Protein AF-0000000077935567 (afdb_homodimer)

Foldseek 3Di:
DEEEEEALLDLVLLVLLLVFRYAEYEEEALAALQFFQAFSLLGDHDDPVSLQVSQVSCVVSNHFYEYEAAALDSPPCVVPPVSVVRVVVVVVSCVVRGQAYAYADLVVLLVCCVVPVRGAYEDHLSVAAQAQVSLVVVVVSNHQEYEHNLLCLLVLVRLLNNVVRHAYEYEAFELAFNVQPCVNVSSNVNRLNRHPPRDWFFNDRCSLLQVLLVCQQPVLSSLVGRHHFLQRVVSSVVSPHDYYYQDDNSHDSVQSSLLSVRNSVSHDFWFSNSNHPDCSAVPNCVVCVQQVHDNSSPQSVQKGFGPVQADSPLSVVSVVDPPVPDDCVVVCSSVVRCVRGIDTDDDRDPDRDGRPCVSNVCSTDVVPRPD/DEEEEEALLDLVLLVLLLVFRYAEYEEEALAALQFFQAFSLLGDHDDPVSLQVSQVSCVVSNHFYEYEAAALDSPPCVVPPVSVVRVVVVVVSCVVRGQAYAYADLVVLLVCCVVPVRGAYEDHLSVAAQAQVSLVVVVVSNHQEYEHNLLCLLVLVRLLNNVVRHAYEYEAFELAFNVQPCVNVSSNVNRLNRHPPRDWFFNDRCSLLQVLLVCQQPVLSSLVGRHHFLQRVVSSVVSPHDYYYQDDNSHDSVQSSLLSVRNSVSHDFWFSNSNHPDCSAVPNCVVCVQQVHDNSSNQSVQKGFGPVQADSPLSVVSVVDPPVPDDCVVVCSSVVRCVRGIDTDDDRDPDRDGRPCVSNVCSTDVVPRPD

pLDDT: mean 96.5, std 6.22, range [36.78, 98.94]

Secondary structure (DSSP, 8-state):
-EEEEE--S-HHHHHHHTTS-EEEEEE--SSBSS--SS-GGGS----HHHHHHHHHHHHHTT-EEEEEE--S--TTGGG-HHHHHHHHHHHHHHHTT-SEEEE--HHHHHHHHHH-TTSEEEEPGGG---SHHHHHHHHHTT-SEEE--GGGTT-HHHHHHHHTTSEEEEE-SB-PPTT-TTHHHHHHHHHHHTBTT----B-S-HHHHHHHHHHHH-TTHHHHS----GGGHHHHHTTT--EEEE--TTS-HHHHHHHHHHHHHT---SBGGGSSB-HHHHTHHHHHHHHT--GGGGGGGGEEEBGGGS-TTTTHHHHH--GGGS-HHHH-HHHHHHHHHEEESSPPP-S-----GGGGGGGBSGGGG--/-EEEEE--S-HHHHHHHTTS-EEEEEE--SSBSS--SS-GGGS----HHHHHHHHHHHHHTT-EEEEEE--S--TTGGG-HHHHHHHHHHHHHHHTT-SEEEE--HHHHHHHHHH-TTSEEEEPGGG---SHHHHHHHHHTT-SEEE--GGGTT-HHHHHHHHTTSEEEEE-SB-PPTT-TTHHHHHHHHHHHTBTT----B-S-HHHHHHHHHHHH-TTHHHHS----GGGHHHHHTTT--EEEE--TTS-HHHHHHHHHHHHHT---SBGGGSSB-HHHHTHHHHHHHHT--GGGGGGGGEEEBGGGS-TTTTHHHHH--GGGS-HHHH-HHHHHHHHHEEESSPPP-S-----GGGGGGGBSGGGG--

Nearest PDB structures (foldseek):
  5d88-assembly1_A-2  TM=7.674E-01  e=9.635E-11  Methanopyrus kandleri
  5vvo-assembly1_A  TM=4.091E-01  e=1.021E-03  Homo sapiens
  5uho-assembly1_A  TM=4.014E-01  e=1.210E-03  Homo sapiens
  5tke-assembly1_B  TM=3.628E-01  e=6.861E-04  Homo sapiens
  5m7t-assembly1_A  TM=3.800E-01  e=3.558E-03  Homo sapiens

Sequence (742 aa):
MRLVVGTNFEDSLIENIGKFPVKYLFGSETKTVTGHGRASFVLPNVDRERLKVHASIAHEKGIRFLYTMNTATLGGEEYSGKFMSKVMKEVDSLSEIVDGFIVALPILISYIRREFPDKEISVSSYSRVYNVREAEEYYMMGVDTVIAHEDVNRNFRTLKEMRKFIDVEVITNNSCLWGCPYRRTHDVISSITSREDQDRKVWFEYPILMCATDVRNDLNNLIRMRWIRPEDLHFYEEIGIDRFKIAGRNKSTEWITRAVKAYSERKYEGNLLDIVSYPQGRAVPKVMRKVGGPSYYDVLEKVKVDNSEFPERWLNFFKYNECESKRCEDCKYCDIIAERVLKVEGDKPKDKVKAPLELIPRFENEENTSNMRLVVGTNFEDSLIENIGKFPVKYLFGSETKTVTGHGRASFVLPNVDRERLKVHASIAHEKGIRFLYTMNTATLGGEEYSGKFMSKVMKEVDSLSEIVDGFIVALPILISYIRREFPDKEISVSSYSRVYNVREAEEYYMMGVDTVIAHEDVNRNFRTLKEMRKFIDVEVITNNSCLWGCPYRRTHDVISSITSREDQDRKVWFEYPILMCATDVRNDLNNLIRMRWIRPEDLHFYEEIGIDRFKIAGRNKSTEWITRAVKAYSERKYEGNLLDIVSYPQGRAVPKVMRKVGGPSYYDVLEKVKVDNSEFPERWLNFFKYNECESKRCEDCKYCDIIAERVLKVEGDKPKDKVKAPLELIPRFENEENTSN

Solvent-accessible surface area (backbone atoms only — not comparable to full-atom values): 38567 Å² total; per-residue (Å²): 114,35,31,33,35,40,42,56,79,51,69,66,40,54,68,68,42,61,85,47,61,49,45,29,35,31,42,62,54,28,55,32,87,60,12,14,72,50,39,29,84,60,38,59,91,36,49,70,66,56,48,47,54,50,39,51,55,33,45,74,72,68,21,42,34,32,37,46,50,24,16,62,50,65,87,65,42,72,39,35,61,69,52,47,52,51,50,51,52,50,50,56,62,44,57,76,60,40,57,25,36,28,31,26,42,58,72,57,45,49,49,46,44,71,76,40,71,86,48,44,33,29,37,24,47,72,51,48,38,72,33,24,41,30,48,49,50,43,44,76,60,64,42,54,28,40,28,39,16,50,78,38,65,56,38,50,64,34,52,35,51,38,42,75,80,39,48,48,32,42,57,27,27,52,66,54,57,60,45,50,79,45,51,69,58,39,39,41,48,18,6,50,54,5,20,60,85,50,79,75,55,59,78,54,69,60,47,51,51,49,52,27,36,53,34,60,52,38,62,44,42,70,56,53,19,38,47,52,57,36,71,51,50,60,69,41,42,74,49,72,38,44,36,42,28,41,74,44,40,64,42,52,59,68,50,51,46,51,34,52,49,22,50,72,68,38,43,65,86,48,50,48,61,74,56,29,53,49,54,45,33,70,43,43,35,57,51,21,62,63,56,71,48,70,69,82,44,47,57,44,60,36,53,40,33,40,46,74,59,53,62,91,65,60,70,55,58,34,73,78,40,67,64,53,51,36,51,63,88,74,67,40,60,46,51,58,52,28,70,66,23,52,43,60,70,72,81,75,76,88,63,77,76,74,63,69,68,86,53,40,36,48,32,32,46,70,85,60,32,80,116,115,34,32,34,35,38,41,57,81,51,67,67,41,53,66,68,42,61,85,47,62,50,43,29,36,31,42,60,54,28,55,32,86,60,12,14,71,51,41,28,82,59,39,60,91,38,50,69,67,56,48,46,52,48,39,50,57,34,45,75,73,65,20,42,33,32,36,46,50,24,16,61,51,67,86,65,43,72,39,34,60,68,53,47,50,53,48,51,51,48,48,55,62,43,58,77,62,38,57,26,35,26,30,26,43,59,72,57,46,49,50,45,43,71,77,39,71,85,48,45,32,28,37,25,45,72,52,48,39,71,32,24,42,29,47,48,50,44,46,74,60,63,43,55,29,40,28,40,17,51,78,38,65,56,38,50,64,34,50,36,51,39,42,74,82,40,49,47,31,41,56,26,25,52,64,52,56,61,46,51,79,45,50,67,56,39,38,40,48,16,6,51,53,4,19,60,85,51,81,74,54,58,77,54,70,61,47,52,51,49,51,28,37,53,34,62,52,37,64,46,44,70,55,54,18,38,46,54,56,37,70,51,50,60,69,42,42,74,50,72,35,44,36,43,28,40,76,44,41,64,42,52,59,67,52,50,45,51,34,53,50,23,49,71,67,37,43,64,86,49,50,47,62,73,56,28,52,48,55,45,33,69,43,42,35,58,50,22,63,63,54,73,48,70,69,81,45,48,58,44,62,37,54,40,34,40,46,75,58,54,62,92,64,60,68,56,56,34,73,77,41,67,61,54,52,36,50,62,89,74,66,40,60,46,49,57,52,27,69,64,22,52,44,62,71,71,80,76,75,87,63,76,74,76,63,69,68,86,53,39,38,46,32,32,45,69,85,61,31,79,119

Organism: NCBI:txid1294262

InterPro domains:
  IPR001539 Peptidase U32 [PTHR30217] (32-265)
  IPR060007 Peptidase family U32, N-terminal domain [PF01136] (45-170)

Radius of gyration: 25.24 Å; Cα contacts (8 Å, |Δi|>4): 1448; chains: 2; bounding box: 62×71×61 Å

Structure (mmCIF, N/CA/C/O backbone):
data_AF-0000000077935567-model_v1
#
loop_
_entity.id
_entity.type
_entity.pdbx_description
1 polymer 'Peptidase U32'
#
loop_
_atom_site.group_PDB
_atom_site.id
_atom_site.type_symbol
_atom_site.label_atom_id
_atom_site.label_alt_id
_atom_site.label_comp_id
_atom_site.label_asym_id
_atom_site.label_entity_id
_atom_site.label_seq_id
_atom_site.pdbx_PDB_ins_code
_atom_site.Cartn_x
_atom_site.Cartn_y
_atom_site.Cartn_z
_atom_site.occupancy
_atom_site.B_iso_or_equiv
_atom_site.auth_seq_id
_atom_site.auth_comp_id
_atom_site.auth_asym_id
_atom_site.auth_atom_id
_atom_site.pdbx_PDB_model_num
ATOM 1 N N . MET A 1 1 ? -7.84 -29.531 1.505 1 97.5 1 MET A N 1
ATOM 2 C CA . MET A 1 1 ? -6.98 -28.672 0.702 1 97.5 1 MET A CA 1
ATOM 3 C C . MET A 1 1 ? -7.711 -28.188 -0.552 1 97.5 1 MET A C 1
ATOM 5 O O . MET A 1 1 ? -8.336 -29 -1.25 1 97.5 1 MET A O 1
ATOM 9 N N . ARG A 1 2 ? -7.773 -27 -0.782 1 98.5 2 ARG A N 1
ATOM 10 C CA . ARG A 1 2 ? -8.25 -26.375 -2.01 1 98.5 2 ARG A CA 1
ATOM 11 C C . ARG A 1 2 ? -7.129 -25.609 -2.707 1 98.5 2 ARG A C 1
ATOM 13 O O . ARG A 1 2 ? -6.664 -24.578 -2.209 1 98.5 2 ARG A O 1
ATOM 20 N N . LEU A 1 3 ? -6.676 -26.047 -3.836 1 98.94 3 LEU A N 1
ATOM 21 C CA . LEU A 1 3 ? -5.66 -25.328 -4.609 1 98.94 3 LEU A CA 1
ATOM 22 C C . LEU A 1 3 ? -6.301 -24.375 -5.598 1 98.94 3 LEU A C 1
ATOM 24 O O . LEU A 1 3 ? -7.312 -24.703 -6.223 1 98.94 3 LEU A O 1
ATOM 28 N N . VAL A 1 4 ? -5.84 -23.188 -5.672 1 98.94 4 VAL A N 1
ATOM 29 C CA . VAL A 1 4 ? -6.176 -22.156 -6.656 1 98.94 4 VAL A CA 1
ATOM 30 C C . VAL A 1 4 ? -4.984 -21.922 -7.582 1 98.94 4 VAL A C 1
ATOM 32 O O . VAL A 1 4 ? -3.938 -21.438 -7.145 1 98.94 4 VAL A O 1
ATOM 35 N N . VAL A 1 5 ? -5.09 -22.219 -8.875 1 98.94 5 VAL A N 1
ATOM 36 C CA . VAL A 1 5 ? -3.908 -22.344 -9.727 1 98.94 5 VAL A CA 1
ATOM 37 C C . VAL A 1 5 ? -3.99 -21.344 -10.875 1 98.94 5 VAL A C 1
ATOM 39 O O . VAL A 1 5 ? -5.02 -21.234 -11.547 1 98.94 5 VAL A O 1
ATOM 42 N N . GLY A 1 6 ? -2.896 -20.578 -11.086 1 98.75 6 GLY A N 1
ATOM 43 C CA . GLY A 1 6 ? -2.822 -19.719 -12.258 1 98.75 6 GLY A CA 1
ATOM 44 C C . GLY A 1 6 ? -2.766 -20.5 -13.562 1 98.75 6 GLY A C 1
ATOM 45 O O . GLY A 1 6 ? -2.098 -21.531 -13.648 1 98.75 6 GLY A O 1
ATOM 46 N N . THR A 1 7 ? -3.436 -20 -14.602 1 98.81 7 THR A N 1
ATOM 47 C CA . THR A 1 7 ? -3.475 -20.734 -15.859 1 98.81 7 THR A CA 1
ATOM 48 C C . THR A 1 7 ? -2.727 -19.984 -16.953 1 98.81 7 THR A C 1
ATOM 50 O O . THR A 1 7 ? -2.756 -18.75 -16.984 1 98.81 7 THR A O 1
ATOM 53 N N . ASN A 1 8 ? -2.092 -20.719 -17.781 1 98.5 8 ASN A N 1
ATOM 54 C CA . ASN A 1 8 ? -1.484 -20.188 -19 1 98.5 8 ASN A CA 1
ATOM 55 C C . ASN A 1 8 ? -2.385 -20.391 -20.219 1 98.5 8 ASN A C 1
ATOM 57 O O . ASN A 1 8 ? -1.964 -20.172 -21.359 1 98.5 8 ASN A O 1
ATOM 61 N N . PHE A 1 9 ? -3.602 -21 -20.031 1 98.62 9 PHE A N 1
ATOM 62 C CA . PHE A 1 9 ? -4.676 -21.188 -21 1 98.62 9 PHE A CA 1
ATOM 63 C C . PHE A 1 9 ? -4.32 -22.281 -22 1 98.62 9 PHE A C 1
ATOM 65 O O . PHE A 1 9 ? -4.875 -22.328 -23.109 1 98.62 9 PHE A O 1
ATOM 72 N N . GLU A 1 10 ? -3.33 -23.094 -21.641 1 98.38 10 GLU A N 1
ATOM 73 C CA . GLU A 1 10 ? -3.162 -24.359 -22.344 1 98.38 10 GLU A CA 1
ATOM 74 C C . GLU A 1 10 ? -4.082 -25.438 -21.781 1 98.38 10 GLU A C 1
ATOM 76 O O . GLU A 1 10 ? -4.031 -25.734 -20.578 1 98.38 10 GLU A O 1
ATOM 81 N N . ASP A 1 11 ? -4.871 -26.031 -22.609 1 97.81 11 ASP A N 1
ATOM 82 C CA . ASP A 1 11 ? -5.875 -26.984 -22.141 1 97.81 11 ASP A CA 1
ATOM 83 C C . ASP A 1 11 ? -5.215 -28.219 -21.531 1 97.81 11 ASP A C 1
ATOM 85 O O . ASP A 1 11 ? -5.781 -28.859 -20.641 1 97.81 11 ASP A O 1
ATOM 89 N N . SER A 1 12 ? -4.008 -28.516 -22.016 1 98.19 12 SER A N 1
ATOM 90 C CA . SER A 1 12 ? -3.262 -29.641 -21.453 1 98.19 12 SER A CA 1
ATOM 91 C C . SER A 1 12 ? -2.988 -29.438 -19.969 1 98.19 12 SER A C 1
ATOM 93 O O . SER A 1 12 ? -2.838 -30.391 -19.219 1 98.19 12 SER A O 1
ATOM 95 N N . LEU A 1 13 ? -2.939 -28.172 -19.547 1 98.75 13 LEU A N 1
ATOM 96 C CA . LEU A 1 13 ? -2.773 -27.891 -18.125 1 98.75 13 LEU A CA 1
ATOM 97 C C . LEU A 1 13 ? -3.926 -28.484 -17.312 1 98.75 13 LEU A C 1
ATOM 99 O O . LEU A 1 13 ? -3.703 -29.125 -16.297 1 98.75 13 LEU A O 1
ATOM 103 N N . ILE A 1 14 ? -5.125 -28.25 -17.781 1 98.56 14 ILE A N 1
ATOM 104 C CA . ILE A 1 14 ? -6.312 -28.734 -17.078 1 98.56 14 ILE A CA 1
ATOM 105 C C . ILE A 1 14 ? -6.293 -30.25 -16.984 1 98.56 14 ILE A C 1
ATOM 107 O O . ILE A 1 14 ? -6.617 -30.828 -15.945 1 98.56 14 ILE A O 1
ATOM 111 N N . GLU A 1 15 ? -5.887 -30.891 -18.031 1 97.56 15 GLU A N 1
ATOM 112 C CA . GLU A 1 15 ? -5.777 -32.344 -18.062 1 97.56 15 GLU A CA 1
ATOM 113 C C . GLU A 1 15 ? -4.762 -32.844 -17.031 1 97.56 15 GLU A C 1
ATOM 115 O O . GLU A 1 15 ? -4.996 -33.844 -16.359 1 97.56 15 GLU A O 1
ATOM 120 N N . ASN A 1 16 ? -3.688 -32.125 -16.969 1 98.06 16 ASN A N 1
ATOM 121 C CA . ASN A 1 16 ? -2.59 -32.531 -16.094 1 98.06 16 ASN A CA 1
ATOM 122 C C . ASN A 1 16 ? -2.941 -32.344 -14.625 1 98.06 16 ASN A C 1
ATOM 124 O O . ASN A 1 16 ? -2.527 -33.125 -13.781 1 98.06 16 ASN A O 1
ATOM 128 N N . ILE A 1 17 ? -3.705 -31.281 -14.312 1 98.31 17 ILE A N 1
ATOM 129 C CA . ILE A 1 17 ? -3.83 -30.938 -12.906 1 98.31 17 ILE A CA 1
ATOM 130 C C . ILE A 1 17 ? -5.18 -31.391 -12.375 1 98.31 17 ILE A C 1
ATOM 132 O O . ILE A 1 17 ? -5.453 -31.297 -11.172 1 98.31 17 ILE A O 1
ATOM 136 N N . GLY A 1 18 ? -6.02 -31.984 -13.242 1 96.44 18 GLY A N 1
ATOM 137 C CA . GLY A 1 18 ? -7.367 -32.406 -12.875 1 96.44 18 GLY A CA 1
ATOM 138 C C . GLY A 1 18 ? -7.387 -33.5 -11.82 1 96.44 18 GLY A C 1
ATOM 139 O O . GLY A 1 18 ? -8.375 -33.625 -11.102 1 96.44 18 GLY A O 1
ATOM 140 N N . LYS A 1 19 ? -6.336 -34.281 -11.68 1 96.75 19 LYS A N 1
ATOM 141 C CA . LYS A 1 19 ? -6.289 -35.375 -10.727 1 96.75 19 LYS A CA 1
ATOM 142 C C . LYS A 1 19 ? -5.902 -34.875 -9.336 1 96.75 19 LYS A C 1
ATOM 144 O O . LYS A 1 19 ? -5.938 -35.656 -8.375 1 96.75 19 LYS A O 1
ATOM 149 N N . PHE A 1 20 ? -5.473 -33.688 -9.242 1 98.44 20 PHE A N 1
ATOM 150 C CA . PHE A 1 20 ? -5.066 -33.094 -7.973 1 98.44 20 PHE A CA 1
ATOM 151 C C . PHE A 1 20 ? -6.207 -32.281 -7.363 1 98.44 20 PHE A C 1
ATOM 153 O O . PHE A 1 20 ? -7.238 -32.062 -8.008 1 98.44 20 PHE A O 1
ATOM 160 N N . PRO A 1 21 ? -6.148 -31.828 -6.113 1 98.5 21 PRO A N 1
ATOM 161 C CA . PRO A 1 21 ? -7.242 -31.109 -5.465 1 98.5 21 PRO A CA 1
ATOM 162 C C . PRO A 1 21 ? -7.309 -29.641 -5.883 1 98.5 21 PRO A C 1
ATOM 164 O O . PRO A 1 21 ? -7.387 -28.75 -5.031 1 98.5 21 PRO A O 1
ATOM 167 N N . VAL A 1 22 ? -7.352 -29.406 -7.148 1 98.88 22 VAL A N 1
ATOM 168 C CA . VAL A 1 22 ? -7.516 -28.078 -7.715 1 98.88 22 VAL A CA 1
ATOM 169 C C . VAL A 1 22 ? -9 -27.703 -7.758 1 98.88 22 VAL A C 1
ATOM 171 O O . VAL A 1 22 ? -9.797 -28.391 -8.406 1 98.88 22 VAL A O 1
ATOM 174 N N . LYS A 1 23 ? -9.32 -26.641 -7.055 1 98.75 23 LYS A N 1
ATOM 175 C CA . LYS A 1 23 ? -10.719 -26.219 -6.992 1 98.75 23 LYS A CA 1
ATOM 176 C C . LYS A 1 23 ? -10.984 -25.016 -7.891 1 98.75 23 LYS A C 1
ATOM 178 O O . LYS A 1 23 ? -12.102 -24.812 -8.352 1 98.75 23 LYS A O 1
ATOM 183 N N . TYR A 1 24 ? -9.914 -24.234 -8.133 1 98.88 24 TYR A N 1
ATOM 184 C CA . TYR A 1 24 ? -10.047 -23.031 -8.945 1 98.88 24 TYR A CA 1
ATOM 185 C C . TYR A 1 24 ? -8.891 -22.891 -9.93 1 98.88 24 TYR A C 1
ATOM 187 O O . TYR A 1 24 ? -7.75 -23.219 -9.594 1 98.88 24 TYR A O 1
ATOM 195 N N . LEU A 1 25 ? -9.195 -22.438 -11.07 1 98.88 25 LEU A N 1
ATOM 196 C CA . LEU A 1 25 ? -8.234 -21.75 -11.938 1 98.88 25 LEU A CA 1
ATOM 197 C C . LEU A 1 25 ? -8.445 -20.25 -11.906 1 98.88 25 LEU A C 1
ATOM 199 O O . LEU A 1 25 ? -9.562 -19.766 -11.688 1 98.88 25 LEU A O 1
ATOM 203 N N . PHE A 1 26 ? -7.426 -19.531 -12.102 1 98.88 26 PHE A N 1
ATOM 204 C CA . PHE A 1 26 ? -7.605 -18.094 -12.242 1 98.88 26 PHE A CA 1
ATOM 205 C C . PHE A 1 26 ? -6.742 -17.547 -13.375 1 98.88 26 PHE A C 1
ATOM 207 O O . PHE A 1 26 ? -5.676 -18.094 -13.672 1 98.88 26 PHE A O 1
ATOM 214 N N . GLY A 1 27 ? -7.105 -16.531 -14.008 1 98.56 27 GLY A N 1
ATOM 215 C CA . GLY A 1 27 ? -6.453 -15.859 -15.109 1 98.56 27 GLY A CA 1
ATOM 216 C C . GLY A 1 27 ? -7.289 -14.734 -15.703 1 98.56 27 GLY A C 1
ATOM 217 O O . GLY A 1 27 ? -8.328 -14.375 -15.148 1 98.56 27 GLY A O 1
ATOM 218 N N . SER A 1 28 ? -6.77 -14.125 -16.734 1 98.31 28 SER A N 1
ATOM 219 C CA . SER A 1 28 ? -7.453 -13.039 -17.438 1 98.31 28 SER A CA 1
ATOM 220 C C . SER A 1 28 ? -7.098 -13.023 -18.922 1 98.31 28 SER A C 1
ATOM 222 O O . SER A 1 28 ? -6.184 -13.734 -19.359 1 98.31 28 SER A O 1
ATOM 224 N N . GLU A 1 29 ? -7.926 -12.281 -19.672 1 98.19 29 GLU A N 1
ATOM 225 C CA . GLU A 1 29 ? -7.473 -11.898 -21 1 98.19 29 GLU A CA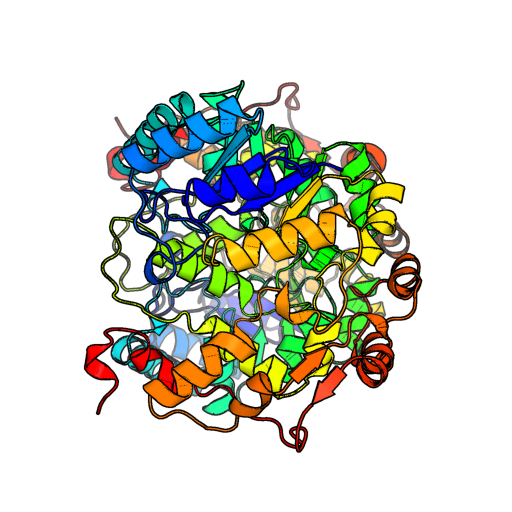 1
ATOM 226 C C . GLU A 1 29 ? -6.152 -11.133 -20.938 1 98.19 29 GLU A C 1
ATOM 228 O O . GLU A 1 29 ? -5.801 -10.578 -19.891 1 98.19 29 GLU A O 1
ATOM 233 N N . THR A 1 30 ? -5.449 -11.133 -22.031 1 97.31 30 THR A N 1
ATOM 234 C CA . THR A 1 30 ? -4.09 -10.602 -22.031 1 97.31 30 THR A CA 1
ATOM 235 C C . THR A 1 30 ? -4.102 -9.094 -21.766 1 97.31 30 THR A C 1
ATOM 237 O O . THR A 1 30 ? -3.354 -8.609 -20.922 1 97.31 30 THR A O 1
ATOM 240 N N . LYS A 1 31 ? -4.84 -8.336 -22.531 1 96.31 31 LYS A N 1
ATOM 241 C CA . LYS A 1 31 ? -5.07 -6.91 -22.344 1 96.31 31 LYS A CA 1
ATOM 242 C C . LYS A 1 31 ? -6.539 -6.621 -22.047 1 96.31 31 LYS A C 1
ATOM 244 O O . LYS A 1 31 ? -7.43 -7.176 -22.688 1 96.31 31 LYS A O 1
ATOM 249 N N . THR A 1 32 ? -6.773 -5.848 -21.031 1 97.19 32 THR A N 1
ATOM 250 C CA . THR A 1 32 ? -8.148 -5.629 -20.609 1 97.19 32 THR A CA 1
ATOM 251 C C . THR A 1 32 ? -8.414 -4.141 -20.375 1 97.19 32 THR A C 1
ATOM 253 O O . THR A 1 32 ? -7.492 -3.324 -20.453 1 97.19 32 THR A O 1
ATOM 256 N N . VAL A 1 33 ? -9.617 -3.771 -20.109 1 96.69 33 VAL A N 1
ATOM 257 C CA . VAL A 1 33 ? -10.023 -2.383 -19.922 1 96.69 33 VAL A CA 1
ATOM 258 C C . VAL A 1 33 ? -9.359 -1.82 -18.656 1 96.69 33 VAL A C 1
ATOM 260 O O . VAL A 1 33 ? -8.805 -0.72 -18.688 1 96.69 33 VAL A O 1
ATOM 263 N N . THR A 1 34 ? -9.344 -2.615 -17.578 1 96.5 34 THR A N 1
ATOM 264 C CA . THR A 1 34 ? -8.867 -2.117 -16.297 1 96.5 34 THR A CA 1
ATOM 265 C C . THR A 1 34 ? -7.375 -2.406 -16.125 1 96.5 34 THR A C 1
ATOM 267 O O . THR A 1 34 ? -6.715 -1.818 -15.266 1 96.5 34 THR A O 1
ATOM 270 N N . GLY A 1 35 ? -6.852 -3.322 -16.922 1 96.56 35 GLY A N 1
ATOM 271 C CA . GLY A 1 35 ? -5.562 -3.908 -16.594 1 96.56 35 GLY A CA 1
ATOM 272 C C . GLY A 1 35 ? -5.633 -4.902 -15.445 1 96.56 35 GLY A C 1
ATOM 273 O O . GLY A 1 35 ? -6.699 -5.105 -14.852 1 96.56 35 GLY A O 1
ATOM 274 N N . HIS A 1 36 ? -4.551 -5.574 -15.18 1 97.69 36 HIS A N 1
ATOM 275 C CA . HIS A 1 36 ? -4.461 -6.574 -14.117 1 97.69 36 HIS A CA 1
ATOM 276 C C . HIS A 1 36 ? -3.016 -6.77 -13.664 1 97.69 36 HIS A C 1
ATOM 278 O O . HIS A 1 36 ? -2.127 -6.02 -14.078 1 97.69 36 HIS A O 1
ATOM 284 N N . GLY A 1 37 ? -2.76 -7.734 -12.828 1 96 37 GLY A N 1
ATOM 285 C CA . GLY A 1 37 ? -1.56 -7.805 -12.008 1 96 37 GLY A CA 1
ATOM 286 C C . GLY A 1 37 ? -0.412 -8.523 -12.695 1 96 37 GLY A C 1
ATOM 287 O O . GLY A 1 37 ? 0.508 -9.008 -12.031 1 96 37 GLY A O 1
ATOM 288 N N . ARG A 1 38 ? -0.51 -8.789 -13.961 1 95.62 38 ARG A N 1
ATOM 289 C CA . ARG A 1 38 ? 0.609 -9.305 -14.742 1 95.62 38 ARG A CA 1
ATOM 290 C C . ARG A 1 38 ? 0.761 -8.531 -16.047 1 95.62 38 ARG A C 1
ATOM 292 O O . ARG A 1 38 ? -0.22 -8.312 -16.766 1 95.62 38 ARG A O 1
ATOM 299 N N . ALA A 1 39 ? 2 -8.148 -16.281 1 94.94 39 ALA A N 1
ATOM 300 C CA . ALA A 1 39 ? 2.262 -7.449 -17.531 1 94.94 39 ALA A CA 1
ATOM 301 C C . ALA A 1 39 ? 1.874 -8.305 -18.734 1 94.94 39 ALA A C 1
ATOM 303 O O . ALA A 1 39 ? 2.115 -9.516 -18.75 1 94.94 39 ALA A O 1
ATOM 304 N N . SER A 1 40 ? 1.347 -7.691 -19.75 1 94.88 40 SER A N 1
ATOM 305 C CA . SER A 1 40 ? 0.827 -8.422 -20.891 1 94.88 40 SER A CA 1
ATOM 306 C C . SER A 1 40 ? 1.952 -9.086 -21.688 1 94.88 40 SER A C 1
ATOM 308 O O . SER A 1 40 ? 1.759 -10.148 -22.281 1 94.88 40 SER A O 1
ATOM 310 N N . PHE A 1 41 ? 3.119 -8.523 -21.641 1 92.81 41 PHE A N 1
ATOM 311 C CA . PHE A 1 41 ? 4.203 -8.992 -22.5 1 92.81 41 PHE A CA 1
ATOM 312 C C . PHE A 1 41 ? 4.793 -10.289 -21.953 1 92.81 41 PHE A C 1
ATOM 314 O O . PHE A 1 41 ? 5.562 -10.961 -22.656 1 92.81 41 PHE A O 1
ATOM 321 N N . VAL A 1 42 ? 4.391 -10.695 -20.781 1 93.62 42 VAL A N 1
ATOM 322 C CA . VAL A 1 42 ? 4.895 -11.961 -20.266 1 93.62 42 VAL A CA 1
ATOM 323 C C . VAL A 1 42 ? 3.791 -13.016 -20.297 1 93.62 42 VAL A C 1
ATOM 325 O O . VAL A 1 42 ? 3.957 -14.117 -19.766 1 93.62 42 VAL A O 1
ATOM 328 N N . LEU A 1 43 ? 2.658 -12.672 -20.797 1 95.44 43 LEU A N 1
ATOM 329 C CA . LEU A 1 43 ? 1.506 -13.57 -20.828 1 95.44 43 LEU A CA 1
ATOM 330 C C . LEU A 1 43 ? 1.252 -14.078 -22.25 1 95.44 43 LEU A C 1
ATOM 332 O O . LEU A 1 43 ? 1.632 -13.43 -23.219 1 95.44 43 LEU A O 1
ATOM 336 N N . PRO A 1 44 ? 0.582 -15.227 -22.344 1 95 44 PRO A N 1
ATOM 337 C CA . PRO A 1 44 ? 0.108 -15.633 -23.672 1 95 44 PRO A CA 1
ATOM 338 C C . PRO A 1 44 ? -1.009 -14.734 -24.203 1 95 44 PRO A C 1
ATOM 340 O O . PRO A 1 44 ? -1.645 -14.016 -23.422 1 95 44 PRO A O 1
ATOM 343 N N . ASN A 1 45 ? -1.153 -14.773 -25.469 1 95.88 45 ASN A N 1
ATOM 344 C CA . ASN A 1 45 ? -2.258 -14.023 -26.062 1 95.88 45 ASN A CA 1
ATOM 345 C C . ASN A 1 45 ? -3.598 -14.719 -25.812 1 95.88 45 ASN A C 1
ATOM 347 O O . ASN A 1 45 ? -3.84 -15.812 -26.328 1 95.88 45 ASN A O 1
ATOM 351 N N . VAL A 1 46 ? -4.441 -14.148 -25.078 1 98.19 46 VAL A N 1
ATOM 352 C CA . VAL A 1 46 ? -5.734 -14.703 -24.688 1 98.19 46 VAL A CA 1
ATOM 353 C C . VAL A 1 46 ? -6.84 -13.688 -24.953 1 98.19 46 VAL A C 1
ATOM 355 O O . VAL A 1 46 ? -6.793 -12.562 -24.438 1 98.19 46 VAL A O 1
ATOM 358 N N . ASP A 1 47 ? -7.789 -14.031 -25.75 1 97.38 47 ASP A N 1
ATOM 359 C CA . ASP A 1 47 ? -8.977 -13.203 -25.969 1 97.38 47 ASP A CA 1
ATOM 360 C C . ASP A 1 47 ? -10.211 -13.836 -25.328 1 97.38 47 ASP A C 1
ATOM 362 O O . ASP A 1 47 ? -10.094 -14.812 -24.594 1 97.38 47 ASP A O 1
ATOM 366 N N . ARG A 1 48 ? -11.352 -13.305 -25.594 1 97.94 48 ARG A N 1
ATOM 367 C CA . ARG A 1 48 ? -12.594 -13.727 -24.938 1 97.94 48 ARG A CA 1
ATOM 368 C C . ARG A 1 48 ? -12.969 -15.148 -25.328 1 97.94 48 ARG A C 1
ATOM 370 O O . ARG A 1 48 ? -13.438 -15.922 -24.5 1 97.94 48 ARG A O 1
ATOM 377 N N . GLU A 1 49 ? -12.773 -15.469 -26.547 1 98.19 49 GLU A N 1
ATOM 378 C CA . GLU A 1 49 ? -13.117 -16.797 -27.031 1 98.19 49 GLU A CA 1
ATOM 379 C C . GLU A 1 49 ? -12.25 -17.859 -26.375 1 98.19 49 GLU A C 1
ATOM 381 O O . GLU A 1 49 ? -12.742 -18.922 -25.969 1 98.19 49 GLU A O 1
ATOM 386 N N . ARG A 1 50 ? -10.961 -17.547 -26.312 1 98.44 50 ARG A N 1
ATOM 387 C CA . ARG A 1 50 ? -10.047 -18.484 -25.672 1 98.44 50 ARG A CA 1
ATOM 388 C C . ARG A 1 50 ? -10.406 -18.672 -24.203 1 98.44 50 ARG A C 1
ATOM 390 O O . ARG A 1 50 ? -10.352 -19.781 -23.672 1 98.44 50 ARG A O 1
ATOM 397 N N . LEU A 1 51 ? -10.773 -17.625 -23.547 1 98.69 51 LEU A N 1
ATOM 398 C CA . LEU A 1 51 ? -11.211 -17.672 -22.156 1 98.69 51 LEU A CA 1
ATOM 399 C C . LEU A 1 51 ? -12.453 -18.547 -22 1 98.69 51 LEU A C 1
ATOM 401 O O . LEU A 1 51 ? -12.508 -19.391 -21.109 1 98.69 51 LEU A O 1
ATOM 405 N N . LYS A 1 52 ? -13.422 -18.375 -22.844 1 98.56 52 LYS A N 1
ATOM 406 C CA . LYS A 1 52 ? -14.68 -19.125 -22.797 1 98.56 52 LYS A CA 1
ATOM 407 C C . LYS A 1 52 ? -14.43 -20.625 -22.922 1 98.56 52 LYS A C 1
ATOM 409 O O . LYS A 1 52 ? -14.945 -21.406 -22.125 1 98.56 52 LYS A O 1
ATOM 414 N N . VAL A 1 53 ? -13.602 -20.969 -23.891 1 98.62 53 VAL A N 1
ATOM 415 C CA . VAL A 1 53 ? -13.312 -22.375 -24.141 1 98.62 53 VAL A CA 1
ATOM 416 C C . VAL A 1 53 ? -12.57 -22.984 -22.953 1 98.62 53 VAL A C 1
ATOM 418 O O . VAL A 1 53 ? -12.945 -24.047 -22.453 1 98.62 53 VAL A O 1
ATOM 421 N N . HIS A 1 54 ? -11.555 -22.266 -22.531 1 98.69 54 HIS A N 1
ATOM 422 C CA . HIS A 1 54 ? -10.719 -22.75 -21.438 1 98.69 54 HIS A CA 1
ATOM 423 C C . HIS A 1 54 ? -11.516 -22.906 -20.156 1 98.69 54 HIS A C 1
ATOM 425 O O . HIS A 1 54 ? -11.375 -23.891 -19.438 1 98.69 54 HIS A O 1
ATOM 431 N N . ALA A 1 55 ? -12.375 -21.953 -19.844 1 98.81 55 ALA A N 1
ATOM 432 C CA . ALA A 1 55 ? -13.227 -22.016 -18.656 1 98.81 55 ALA A CA 1
ATOM 433 C C . ALA A 1 55 ? -14.211 -23.172 -18.75 1 98.81 55 ALA A C 1
ATOM 435 O O . ALA A 1 55 ? -14.477 -23.844 -17.75 1 98.81 55 ALA A O 1
ATOM 436 N N . SER A 1 56 ? -14.742 -23.406 -19.906 1 98.69 56 SER A N 1
ATOM 437 C CA . SER A 1 56 ? -15.672 -24.516 -20.109 1 98.69 56 SER A CA 1
ATOM 438 C C . SER A 1 56 ? -15.008 -25.859 -19.828 1 98.69 56 SER A C 1
ATOM 440 O O . SER A 1 56 ? -15.602 -26.719 -19.172 1 98.69 56 SER A O 1
ATOM 442 N N . ILE A 1 57 ? -13.797 -26.016 -20.297 1 98.69 57 ILE A N 1
ATOM 443 C CA . ILE A 1 57 ? -13.062 -27.266 -20.078 1 98.69 57 ILE A CA 1
ATOM 444 C C . ILE A 1 57 ? -12.812 -27.453 -18.594 1 98.69 57 ILE A C 1
ATOM 446 O O . ILE A 1 57 ? -12.945 -28.562 -18.078 1 98.69 57 ILE A O 1
ATOM 450 N N . ALA A 1 58 ? -12.445 -26.391 -17.938 1 98.75 58 ALA A N 1
ATOM 451 C CA . ALA A 1 58 ? -12.242 -26.453 -16.484 1 98.75 58 ALA A CA 1
ATOM 452 C C . ALA A 1 58 ? -13.523 -26.875 -15.773 1 98.75 58 ALA A C 1
ATOM 454 O O . ALA A 1 58 ? -13.492 -27.75 -14.891 1 98.75 58 ALA A O 1
ATOM 455 N N . HIS A 1 59 ? -14.672 -26.344 -16.156 1 98.62 59 HIS A N 1
ATOM 456 C CA . HIS A 1 59 ? -15.969 -26.656 -15.562 1 98.62 59 HIS A CA 1
ATOM 457 C C . HIS A 1 59 ? -16.328 -28.125 -15.742 1 98.62 59 HIS A C 1
ATOM 459 O O . HIS A 1 59 ? -16.891 -28.734 -14.844 1 98.62 59 HIS A O 1
ATOM 465 N N . GLU A 1 60 ? -15.977 -28.609 -16.859 1 98 60 GLU A N 1
ATOM 466 C CA . GLU A 1 60 ? -16.234 -30.031 -17.141 1 98 60 GLU A CA 1
ATOM 467 C C . GLU A 1 60 ? -15.5 -30.922 -16.141 1 98 60 GLU A C 1
ATOM 469 O O . GLU A 1 60 ? -15.938 -32.031 -15.875 1 98 60 GLU A O 1
ATOM 474 N N . LYS A 1 61 ? -14.398 -30.422 -15.656 1 97.5 61 LYS A N 1
ATOM 475 C CA . LYS A 1 61 ? -13.609 -31.188 -14.703 1 97.5 61 LYS A CA 1
ATOM 476 C C . LYS A 1 61 ? -13.969 -30.828 -13.266 1 97.5 61 LYS A C 1
ATOM 478 O O . LYS A 1 61 ? -13.297 -31.25 -12.32 1 97.5 61 LYS A O 1
ATOM 483 N N . GLY A 1 62 ? -14.984 -29.969 -13.117 1 97.81 62 GLY A N 1
ATOM 484 C CA . GLY A 1 62 ? -15.414 -29.562 -11.789 1 97.81 62 GLY A CA 1
ATOM 485 C C . GLY A 1 62 ? -14.555 -28.469 -11.18 1 97.81 62 GLY A C 1
ATOM 486 O O . GLY A 1 62 ? -14.562 -28.266 -9.961 1 97.81 62 GLY A O 1
ATOM 487 N N . ILE A 1 63 ? -13.758 -27.828 -11.969 1 98.81 63 ILE A N 1
ATOM 488 C CA . ILE A 1 63 ? -12.891 -26.734 -11.516 1 98.81 63 ILE A CA 1
ATOM 489 C C . ILE A 1 63 ? -13.531 -25.391 -11.828 1 98.81 63 ILE A C 1
ATOM 491 O O . ILE A 1 63 ? -13.914 -25.141 -12.969 1 98.81 63 ILE A O 1
ATOM 495 N N . ARG A 1 64 ? -13.695 -24.531 -10.875 1 98.75 64 ARG A N 1
ATOM 496 C CA . ARG A 1 64 ? -14.266 -23.188 -11.055 1 98.75 64 ARG A CA 1
ATOM 497 C C . ARG A 1 64 ? -13.227 -22.219 -11.609 1 98.75 64 ARG A C 1
ATOM 499 O O . ARG A 1 64 ? -12.023 -22.453 -11.461 1 98.75 64 ARG A O 1
ATOM 506 N N . PHE A 1 65 ? -13.688 -21.156 -12.227 1 98.88 65 PHE A N 1
ATOM 507 C CA . PHE A 1 65 ? -12.781 -20.188 -12.836 1 98.88 65 PHE A CA 1
ATOM 508 C C . PHE A 1 65 ? -12.969 -18.812 -12.211 1 98.88 65 PHE A C 1
ATOM 510 O O . PHE A 1 65 ? -14.07 -18.25 -12.227 1 98.88 65 PHE A O 1
ATOM 517 N N . LEU A 1 66 ? -11.93 -18.25 -11.656 1 98.94 66 LEU A N 1
ATOM 518 C CA . LEU A 1 66 ? -11.906 -16.875 -11.141 1 98.94 66 LEU A CA 1
ATOM 519 C C . LEU A 1 66 ? -11.188 -15.945 -12.109 1 98.94 66 LEU A C 1
ATOM 521 O O . LEU A 1 66 ? -10.016 -16.156 -12.438 1 98.94 66 LEU A O 1
ATOM 525 N N . TYR A 1 67 ? -11.867 -14.945 -12.562 1 98.81 67 TYR A N 1
ATOM 526 C CA . TYR A 1 67 ? -11.258 -13.969 -13.461 1 98.81 67 TYR A CA 1
ATOM 527 C C . TYR A 1 67 ? -10.461 -12.938 -12.672 1 98.81 67 TYR A C 1
ATOM 529 O O . TYR A 1 67 ? -10.953 -12.375 -11.695 1 98.81 67 TYR A O 1
ATOM 537 N N . THR A 1 68 ? -9.258 -12.688 -13.109 1 98.38 68 THR A N 1
ATOM 538 C CA . THR A 1 68 ? -8.367 -11.773 -12.406 1 98.38 68 THR A CA 1
ATOM 539 C C . THR A 1 68 ? -8.539 -10.344 -12.922 1 98.38 68 THR A C 1
ATOM 541 O O . THR A 1 68 ? -8.031 -10.008 -13.992 1 98.38 68 THR A O 1
ATOM 544 N N . MET A 1 69 ? -9.172 -9.523 -12.203 1 97.88 69 MET A N 1
ATOM 545 C CA . MET A 1 69 ? -9.328 -8.086 -12.406 1 97.88 69 MET A CA 1
ATOM 546 C C . MET A 1 69 ? -8.711 -7.305 -11.25 1 97.88 69 MET A C 1
ATOM 548 O O . MET A 1 69 ? -9.383 -6.488 -10.617 1 97.88 69 MET A O 1
ATOM 552 N N . ASN A 1 70 ? -7.414 -7.559 -11.023 1 98.5 70 ASN A N 1
ATOM 553 C CA . ASN A 1 70 ? -6.773 -7.094 -9.797 1 98.5 70 ASN A CA 1
ATOM 554 C C . ASN A 1 70 ? -5.863 -5.898 -10.062 1 98.5 70 ASN A C 1
ATOM 556 O O . ASN A 1 70 ? -4.773 -5.809 -9.492 1 98.5 70 ASN A O 1
ATOM 560 N N . THR A 1 71 ? -6.289 -4.953 -10.969 1 98.25 71 THR A N 1
ATOM 561 C CA . THR A 1 71 ? -5.527 -3.736 -11.219 1 98.25 71 THR A CA 1
ATOM 562 C C . THR A 1 71 ? -5.363 -2.928 -9.938 1 98.25 71 THR A C 1
ATOM 564 O O . THR A 1 71 ? -6.281 -2.863 -9.117 1 98.25 71 THR A O 1
ATOM 567 N N . ALA A 1 72 ? -4.16 -2.318 -9.844 1 97.88 72 ALA A N 1
ATOM 568 C CA . ALA A 1 72 ? -3.877 -1.496 -8.664 1 97.88 72 ALA A CA 1
ATOM 569 C C . ALA A 1 72 ? -4.266 -0.04 -8.906 1 97.88 72 ALA A C 1
ATOM 571 O O . ALA A 1 72 ? -4.254 0.774 -7.984 1 97.88 72 ALA A O 1
ATOM 572 N N . THR A 1 73 ? -4.648 0.335 -10.094 1 97.56 73 THR A N 1
ATOM 573 C CA . THR A 1 73 ? -4.957 1.726 -10.406 1 97.56 73 THR A CA 1
ATOM 574 C C . THR A 1 73 ? -5.773 1.819 -11.695 1 97.56 73 THR A C 1
ATOM 576 O O . THR A 1 73 ? -5.59 1.02 -12.617 1 97.56 73 THR A O 1
ATOM 579 N N . LEU A 1 74 ? -6.668 2.74 -11.703 1 96.75 74 LEU A N 1
ATOM 580 C CA . LEU A 1 74 ? -7.371 3.084 -12.938 1 96.75 74 LEU A CA 1
ATOM 581 C C . LEU A 1 74 ? -6.918 4.441 -13.461 1 96.75 74 LEU A C 1
ATOM 583 O O . LEU A 1 74 ? -7.484 4.965 -14.422 1 96.75 74 LEU A O 1
ATOM 587 N N . GLY A 1 75 ? -5.934 5.059 -12.758 1 93.38 75 GLY A N 1
ATOM 588 C CA . GLY A 1 75 ? -5.266 6.262 -13.227 1 93.38 75 GLY A CA 1
ATOM 589 C C . GLY A 1 75 ? -6.191 7.457 -13.32 1 93.38 75 GLY A C 1
ATOM 590 O O . GLY A 1 75 ? -6.012 8.328 -14.18 1 93.38 75 GLY A O 1
ATOM 591 N N . GLY A 1 76 ? -7.227 7.453 -12.57 1 95 76 GLY A N 1
ATOM 592 C CA . GLY A 1 76 ? -8.164 8.57 -12.602 1 95 76 GLY A CA 1
ATOM 593 C C . GLY A 1 76 ? -9.336 8.344 -13.539 1 95 76 GLY A C 1
ATOM 594 O O . GLY A 1 76 ? -10.281 9.133 -13.562 1 95 76 GLY A O 1
ATOM 595 N N . GLU A 1 77 ? -9.344 7.246 -14.242 1 95.56 77 GLU A N 1
ATOM 596 C CA . GLU A 1 77 ? -10.398 6.969 -15.211 1 95.56 77 GLU A CA 1
ATOM 597 C C . GLU A 1 77 ? -11.727 6.672 -14.508 1 95.56 77 GLU A C 1
ATOM 599 O O . GLU A 1 77 ? -12.781 6.656 -15.148 1 95.56 77 GLU A O 1
ATOM 604 N N . GLU A 1 78 ? -11.719 6.512 -13.172 1 95.56 78 GLU A N 1
ATOM 605 C CA . GLU A 1 78 ? -12.93 6.309 -12.391 1 95.56 78 GLU A CA 1
ATOM 606 C C . GLU A 1 78 ? -13.891 7.488 -12.547 1 95.56 78 GLU A C 1
ATOM 608 O O . GLU A 1 78 ? -15.102 7.332 -12.398 1 95.56 78 GLU A O 1
ATOM 613 N N . TYR A 1 79 ? -13.352 8.648 -12.875 1 96.88 79 TYR A N 1
ATOM 614 C CA . TYR A 1 79 ? -14.156 9.859 -12.984 1 96.88 79 TYR A CA 1
ATOM 615 C C . TYR A 1 79 ? -14.906 9.891 -14.312 1 96.88 79 TYR A C 1
ATOM 617 O O . TYR A 1 79 ? -15.828 10.695 -14.492 1 96.88 79 TYR A O 1
ATOM 625 N N . SER A 1 80 ? -14.539 9.078 -15.258 1 95.94 80 SER A N 1
ATOM 626 C CA . SER A 1 80 ? -15.172 9.031 -16.578 1 95.94 80 SER A CA 1
ATOM 627 C C . SER A 1 80 ? -16.359 8.07 -16.578 1 95.94 80 SER A C 1
ATOM 629 O O . SER A 1 80 ? -16.172 6.855 -16.5 1 95.94 80 SER A O 1
ATOM 631 N N . GLY A 1 81 ? -17.547 8.602 -16.734 1 94.81 81 GLY A N 1
ATOM 632 C CA . GLY A 1 81 ? -18.719 7.754 -16.875 1 94.81 81 GLY A CA 1
ATOM 633 C C . GLY A 1 81 ? -18.625 6.777 -18.031 1 94.81 81 GLY A C 1
ATOM 634 O O . GLY A 1 81 ? -19.047 5.625 -17.922 1 94.81 81 GLY A O 1
ATOM 635 N N . LYS A 1 82 ? -18.062 7.25 -19.109 1 95.81 82 LYS A N 1
ATOM 636 C CA . LYS A 1 82 ? -17.875 6.41 -20.297 1 95.81 82 LYS A CA 1
ATOM 637 C C . LYS A 1 82 ? -16.953 5.238 -19.984 1 95.81 82 LYS A C 1
ATOM 639 O O . LYS A 1 82 ? -17.234 4.102 -20.375 1 95.81 82 LYS A O 1
ATOM 644 N N . PHE A 1 83 ? -15.852 5.535 -19.312 1 96.44 83 PHE A N 1
ATOM 645 C CA . PHE A 1 83 ? -14.906 4.488 -18.953 1 96.44 83 PHE A CA 1
ATOM 646 C C . PHE A 1 83 ? -15.547 3.465 -18.031 1 96.44 83 PHE A C 1
ATOM 648 O O . PHE A 1 83 ? -15.43 2.258 -18.25 1 96.44 83 PHE A O 1
ATOM 655 N N . MET A 1 84 ? -16.234 3.914 -17.047 1 95.5 84 MET A N 1
ATOM 656 C CA . MET A 1 84 ? -16.844 3.002 -16.078 1 95.5 84 MET A CA 1
ATOM 657 C C . MET A 1 84 ? -17.938 2.16 -16.734 1 95.5 84 MET A C 1
ATOM 659 O O . MET A 1 84 ? -18.125 0.999 -16.375 1 95.5 84 MET A O 1
ATOM 663 N N . SER A 1 85 ? -18.672 2.752 -17.656 1 96.19 85 SER A N 1
ATOM 664 C CA . SER A 1 85 ? -19.641 1.973 -18.422 1 96.19 85 SER A CA 1
ATOM 665 C C . SER A 1 85 ? -18.953 0.846 -19.188 1 96.19 85 SER A C 1
ATOM 667 O O . SER A 1 85 ? -19.484 -0.266 -19.266 1 96.19 85 SER A O 1
ATOM 669 N N . LYS A 1 86 ? -17.828 1.18 -19.75 1 96.88 86 LYS A N 1
ATOM 670 C CA . LYS A 1 86 ? -17.062 0.171 -20.469 1 96.88 86 LYS A CA 1
ATOM 671 C C . LYS A 1 86 ? -16.609 -0.948 -19.531 1 96.88 86 LYS A C 1
ATOM 673 O O . LYS A 1 86 ? -16.672 -2.125 -19.891 1 96.88 86 LYS A O 1
ATOM 678 N N . VAL A 1 87 ? -16.156 -0.601 -18.359 1 96.75 87 VAL A N 1
ATOM 679 C CA . VAL A 1 87 ? -15.734 -1.57 -17.344 1 96.75 87 VAL A CA 1
ATOM 680 C C . VAL A 1 87 ? -16.906 -2.48 -16.984 1 96.75 87 VAL A C 1
ATOM 682 O O . VAL A 1 87 ? -16.75 -3.703 -16.938 1 96.75 87 VAL A O 1
ATOM 685 N N . MET A 1 88 ? -18.047 -1.919 -16.719 1 94.12 88 MET A N 1
ATOM 686 C CA . MET A 1 88 ? -19.203 -2.701 -16.297 1 94.12 88 MET A CA 1
ATOM 687 C C . MET A 1 88 ? -19.672 -3.623 -17.406 1 94.12 88 MET A C 1
ATOM 689 O O . MET A 1 88 ? -20.125 -4.738 -17.141 1 94.12 88 MET A O 1
ATOM 693 N N . LYS A 1 89 ? -19.609 -3.141 -18.656 1 95.81 89 LYS A N 1
ATOM 694 C CA . LYS A 1 89 ? -19.938 -4.004 -19.781 1 95.81 89 LYS A CA 1
ATOM 695 C C . LYS A 1 89 ? -18.984 -5.203 -19.844 1 95.81 89 LYS A C 1
ATOM 697 O O . LYS A 1 89 ? -19.406 -6.316 -20.156 1 95.81 89 LYS A O 1
ATOM 702 N N . GLU A 1 90 ? -17.766 -4.941 -19.594 1 95.19 90 GLU A N 1
ATOM 703 C CA . GLU A 1 90 ? -16.797 -6.031 -19.562 1 95.19 90 GLU A CA 1
ATOM 704 C C . GLU A 1 90 ? -17.125 -7.035 -18.469 1 95.19 90 GLU A C 1
ATOM 706 O O . GLU A 1 90 ? -17.094 -8.242 -18.688 1 95.19 90 GLU A O 1
ATOM 711 N N . VAL A 1 91 ? -17.438 -6.582 -17.297 1 97 91 VAL A N 1
ATOM 712 C CA . VAL A 1 91 ? -17.75 -7.441 -16.172 1 97 91 VAL A CA 1
ATOM 713 C C . VAL A 1 91 ? -19 -8.266 -16.484 1 97 91 VAL A C 1
ATOM 715 O O . VAL A 1 91 ? -19.062 -9.461 -16.172 1 97 91 VAL A O 1
ATOM 718 N N . ASP A 1 92 ? -19.969 -7.637 -17.109 1 96.69 92 ASP A N 1
ATOM 719 C CA . ASP A 1 92 ? -21.203 -8.32 -17.484 1 96.69 92 ASP A CA 1
ATOM 720 C C . ASP A 1 92 ? -20.922 -9.492 -18.422 1 96.69 92 ASP A C 1
ATOM 722 O O . ASP A 1 92 ? -21.391 -10.602 -18.203 1 96.69 92 ASP A O 1
ATOM 726 N N . SER A 1 93 ? -20.156 -9.195 -19.422 1 96.94 93 SER A N 1
ATOM 727 C CA . SER A 1 93 ? -19.812 -10.234 -20.391 1 96.94 93 SER A CA 1
ATOM 728 C C . SER A 1 93 ? -19.016 -11.352 -19.719 1 96.94 93 SER A C 1
ATOM 730 O O . SER A 1 93 ? -19.234 -12.531 -20.016 1 96.94 93 SER A O 1
ATOM 732 N N . LEU A 1 94 ? -18.141 -11.039 -18.828 1 98.12 94 LEU A N 1
ATOM 733 C CA . LEU A 1 94 ? -17.297 -12.016 -18.141 1 98.12 94 LEU A CA 1
ATOM 734 C C . LEU A 1 94 ? -18.125 -12.852 -17.172 1 98.12 94 LEU A C 1
ATOM 736 O O . LEU A 1 94 ? -17.828 -14.031 -16.953 1 98.12 94 LEU A O 1
ATOM 740 N N . SER A 1 95 ? -19.141 -12.211 -16.578 1 97.25 95 SER A N 1
ATOM 741 C CA . SER A 1 95 ? -19.953 -12.867 -15.555 1 97.25 95 SER A CA 1
ATOM 742 C C . SER A 1 95 ? -20.672 -14.086 -16.125 1 97.25 95 SER A C 1
ATOM 744 O O . SER A 1 95 ? -21.016 -15.008 -15.375 1 97.25 95 SER A O 1
ATOM 746 N N . GLU A 1 96 ? -20.828 -14.172 -17.406 1 96.94 96 GLU A N 1
ATOM 747 C CA . GLU A 1 96 ? -21.469 -15.305 -18.062 1 96.94 96 GLU A CA 1
ATOM 748 C C . GLU A 1 96 ? -20.5 -16.469 -18.25 1 96.94 96 GLU A C 1
ATOM 750 O O . GLU A 1 96 ? -20.922 -17.594 -18.5 1 96.94 96 GLU A O 1
ATOM 755 N N . ILE A 1 97 ? -19.266 -16.172 -18.094 1 98.25 97 ILE A N 1
ATOM 756 C CA . ILE A 1 97 ? -18.234 -17.156 -18.422 1 98.25 97 ILE A CA 1
ATOM 757 C C . ILE A 1 97 ? -17.594 -17.672 -17.125 1 98.25 97 ILE A C 1
ATOM 759 O O . ILE A 1 97 ? -17.328 -18.875 -17.016 1 98.25 97 ILE A O 1
ATOM 763 N N . VAL A 1 98 ? -17.375 -16.859 -16.172 1 98.69 98 VAL A N 1
ATOM 764 C CA . VAL A 1 98 ? -16.531 -17.203 -15.023 1 98.69 98 VAL A CA 1
ATOM 765 C C . VAL A 1 98 ? -17.406 -17.328 -13.773 1 98.69 98 VAL A C 1
ATOM 767 O O . VAL A 1 98 ? -18.578 -16.938 -13.773 1 98.69 98 VAL A O 1
ATOM 770 N N . ASP A 1 99 ? -16.828 -17.828 -12.695 1 98.69 99 ASP A N 1
ATOM 771 C CA . ASP A 1 99 ? -17.578 -18.109 -11.469 1 98.69 99 ASP A CA 1
ATOM 772 C C . ASP A 1 99 ? -17.406 -16.984 -10.453 1 98.69 99 ASP A C 1
ATOM 774 O O . ASP A 1 99 ? -18.188 -16.875 -9.508 1 98.69 99 ASP A O 1
ATOM 778 N N . GLY A 1 100 ? -16.391 -16.172 -10.641 1 98.75 100 GLY A N 1
ATOM 779 C CA . GLY A 1 100 ? -16.094 -15.086 -9.727 1 98.75 100 GLY A CA 1
ATOM 780 C C . GLY A 1 100 ? -14.93 -14.219 -10.195 1 98.75 100 GLY A C 1
ATOM 781 O O . GLY A 1 100 ? -14.414 -14.406 -11.297 1 98.75 100 GLY A O 1
ATOM 782 N N . PHE A 1 101 ? -14.578 -13.281 -9.32 1 98.81 101 PHE A N 1
ATOM 783 C CA . PHE A 1 101 ? -13.57 -12.297 -9.68 1 98.81 101 PHE A CA 1
ATOM 784 C C . PHE A 1 101 ? -12.562 -12.117 -8.555 1 98.81 101 PHE A C 1
ATOM 786 O O . PHE A 1 101 ? -12.922 -12.195 -7.375 1 98.81 101 PHE A O 1
ATOM 793 N N . ILE A 1 102 ? -11.328 -11.953 -8.906 1 98.88 102 ILE A N 1
ATOM 794 C CA . ILE A 1 102 ? -10.281 -11.469 -8.016 1 98.88 102 ILE A CA 1
ATOM 795 C C . ILE A 1 102 ? -10.047 -9.984 -8.266 1 98.88 102 ILE A C 1
ATOM 797 O O . ILE A 1 102 ? -9.625 -9.586 -9.352 1 98.88 102 ILE A O 1
ATOM 801 N N . VAL A 1 103 ? -10.32 -9.141 -7.289 1 98.81 103 VAL A N 1
ATOM 802 C CA . VAL A 1 103 ? -10.406 -7.699 -7.508 1 98.81 103 VAL A CA 1
ATOM 803 C C . VAL A 1 103 ? -9.586 -6.965 -6.449 1 98.81 103 VAL A C 1
ATOM 805 O O . VAL A 1 103 ? -9.578 -7.359 -5.277 1 98.81 103 VAL A O 1
ATOM 808 N N . ALA A 1 104 ? -8.867 -5.91 -6.855 1 98.69 104 ALA A N 1
ATOM 809 C CA . ALA A 1 104 ? -8.016 -5.203 -5.902 1 98.69 104 ALA A CA 1
ATOM 810 C C . ALA A 1 104 ? -8.656 -3.885 -5.473 1 98.69 104 ALA A C 1
ATOM 812 O O . ALA A 1 104 ? -8.547 -3.484 -4.309 1 98.69 104 ALA A O 1
ATOM 813 N N . LEU A 1 105 ? -9.359 -3.174 -6.391 1 98.56 105 LEU A N 1
ATOM 814 C CA . LEU A 1 105 ? -9.828 -1.819 -6.125 1 98.56 105 LEU A CA 1
ATOM 815 C C . LEU A 1 105 ? -11.211 -1.843 -5.469 1 98.56 105 LEU A C 1
ATOM 817 O O . LEU A 1 105 ? -12.141 -2.447 -5.996 1 98.56 105 LEU A O 1
ATOM 821 N N . PRO A 1 106 ? -11.383 -1.12 -4.398 1 98.38 106 PRO A N 1
ATOM 822 C CA . PRO A 1 106 ? -12.656 -1.125 -3.68 1 98.38 106 PRO A CA 1
ATOM 823 C C . PRO A 1 106 ? -13.82 -0.649 -4.543 1 98.38 106 PRO A C 1
ATOM 825 O O . PRO A 1 106 ? -14.938 -1.16 -4.414 1 98.38 106 PRO A O 1
ATOM 828 N N . ILE A 1 107 ? -13.594 0.291 -5.41 1 98.06 107 ILE A N 1
ATOM 829 C CA . ILE A 1 107 ? -14.672 0.804 -6.246 1 98.06 107 ILE A CA 1
ATOM 830 C C . ILE A 1 107 ? -15.211 -0.311 -7.141 1 98.06 107 ILE A C 1
ATOM 832 O O . ILE A 1 107 ? -16.422 -0.418 -7.352 1 98.06 107 ILE A O 1
ATOM 836 N N . LEU A 1 108 ? -14.336 -1.146 -7.641 1 98 108 LEU A N 1
ATOM 837 C CA . LEU A 1 108 ? -14.758 -2.25 -8.5 1 98 108 LEU A CA 1
ATOM 838 C C . LEU A 1 108 ? -15.453 -3.336 -7.688 1 98 108 LEU A C 1
ATOM 840 O O . LEU A 1 108 ? -16.438 -3.926 -8.148 1 98 108 LEU A O 1
ATOM 844 N N . ILE A 1 109 ? -14.938 -3.57 -6.492 1 98.5 109 ILE A N 1
ATOM 845 C CA . ILE A 1 109 ? -15.586 -4.531 -5.609 1 98.5 109 ILE A CA 1
ATOM 846 C C . ILE A 1 109 ? -17.016 -4.094 -5.34 1 98.5 109 ILE A C 1
ATOM 848 O O . ILE A 1 109 ? -17.953 -4.902 -5.434 1 98.5 109 ILE A O 1
ATOM 852 N N . SER A 1 110 ? -17.172 -2.816 -5.027 1 97.5 110 SER A N 1
ATOM 853 C CA . SER A 1 110 ? -18.5 -2.281 -4.727 1 97.5 110 SER A CA 1
ATOM 854 C C . SER A 1 110 ? -19.438 -2.434 -5.914 1 97.5 110 SER A C 1
ATOM 856 O O . SER A 1 110 ? -20.594 -2.836 -5.75 1 97.5 110 SER A O 1
ATOM 858 N N . TYR A 1 111 ? -18.938 -2.164 -7.113 1 95.81 111 TYR A N 1
ATOM 859 C CA . TYR A 1 111 ? -19.75 -2.277 -8.312 1 95.81 111 TYR A CA 1
ATOM 860 C C . TYR A 1 111 ? -20.141 -3.727 -8.578 1 95.81 111 TYR A C 1
ATOM 862 O O . TYR A 1 111 ? -21.312 -4.031 -8.844 1 95.81 111 TYR A O 1
ATOM 870 N N . ILE A 1 112 ? -19.188 -4.598 -8.523 1 97.25 112 ILE A N 1
ATOM 871 C CA . ILE A 1 112 ? -19.422 -6 -8.852 1 97.25 112 ILE A CA 1
ATOM 872 C C . ILE A 1 112 ? -20.391 -6.609 -7.84 1 97.25 112 ILE A C 1
ATOM 874 O O . ILE A 1 112 ? -21.328 -7.324 -8.219 1 97.25 112 ILE A O 1
ATOM 878 N N . ARG A 1 113 ? -20.172 -6.301 -6.551 1 97.5 113 ARG A N 1
ATOM 879 C CA . ARG A 1 113 ? -21.047 -6.855 -5.523 1 97.5 113 ARG A CA 1
ATOM 880 C C . ARG A 1 113 ? -22.484 -6.375 -5.707 1 97.5 113 ARG A C 1
ATOM 882 O O . ARG A 1 113 ? -23.422 -7.141 -5.512 1 97.5 113 ARG A O 1
ATOM 889 N N . ARG A 1 114 ? -22.672 -5.152 -6.082 1 95.12 114 ARG A N 1
ATOM 890 C CA . ARG A 1 114 ? -24 -4.57 -6.27 1 95.12 114 ARG A CA 1
ATOM 891 C C . ARG A 1 114 ? -24.703 -5.184 -7.477 1 95.12 114 ARG A C 1
ATOM 893 O O . ARG A 1 114 ? -25.875 -5.562 -7.398 1 95.12 114 ARG A O 1
ATOM 900 N N . GLU A 1 115 ? -24 -5.359 -8.531 1 94.44 115 GLU A N 1
ATOM 901 C CA . GLU A 1 115 ? -24.609 -5.727 -9.805 1 94.44 115 GLU A CA 1
ATOM 902 C C . GLU A 1 115 ? -24.656 -7.246 -9.969 1 94.44 115 GLU A C 1
ATOM 904 O O . GLU A 1 115 ? -25.516 -7.77 -10.672 1 94.44 115 GLU A O 1
ATOM 909 N N . PHE A 1 116 ? -23.734 -7.922 -9.336 1 95.81 116 PHE A N 1
ATOM 910 C CA . PHE A 1 116 ? -23.641 -9.375 -9.453 1 95.81 116 PHE A CA 1
ATOM 911 C C . PHE A 1 116 ? -23.516 -10.016 -8.078 1 95.81 116 PHE A C 1
ATOM 913 O O . PHE A 1 116 ? -22.516 -10.648 -7.77 1 95.81 116 PHE A O 1
ATOM 920 N N . PRO A 1 117 ? -24.562 -9.969 -7.262 1 95.38 117 PRO A N 1
ATOM 921 C CA . PRO A 1 117 ? -24.516 -10.383 -5.855 1 95.38 117 PRO A CA 1
ATOM 922 C C . PRO A 1 117 ? -24.188 -11.859 -5.688 1 95.38 117 PRO A C 1
ATOM 924 O O . PRO A 1 117 ? -23.719 -12.273 -4.621 1 95.38 117 PRO A O 1
ATOM 927 N N . ASP A 1 118 ? -24.312 -12.672 -6.723 1 95.44 118 ASP A N 1
ATOM 928 C CA . ASP A 1 118 ? -24.125 -14.117 -6.59 1 95.44 118 ASP A CA 1
ATOM 929 C C . ASP A 1 118 ? -22.719 -14.531 -7 1 95.44 118 ASP A C 1
ATOM 931 O O . ASP A 1 118 ? -22.312 -15.68 -6.812 1 95.44 118 ASP A O 1
ATOM 935 N N . LYS A 1 119 ? -21.938 -13.586 -7.539 1 97.56 119 LYS A N 1
ATOM 936 C CA . LYS A 1 119 ? -20.578 -13.914 -7.969 1 97.56 119 LYS A CA 1
ATOM 937 C C . LYS A 1 119 ? -19.609 -13.891 -6.789 1 97.56 119 LYS A C 1
ATOM 939 O O . LYS A 1 119 ? -19.719 -13.039 -5.906 1 97.56 119 LYS A O 1
ATOM 944 N N . GLU A 1 120 ? -18.734 -14.836 -6.852 1 98.31 120 GLU A N 1
ATOM 945 C CA . GLU A 1 120 ? -17.688 -14.859 -5.832 1 98.31 120 GLU A CA 1
ATOM 946 C C . GLU A 1 120 ? -16.688 -13.727 -6.043 1 98.31 120 GLU A C 1
ATOM 948 O O . GLU A 1 120 ? -16.297 -13.43 -7.18 1 98.31 120 GLU A O 1
ATOM 953 N N . ILE A 1 121 ? -16.359 -13.062 -4.961 1 98.81 121 ILE A N 1
ATOM 954 C CA . ILE A 1 121 ? -15.359 -12.008 -5.031 1 98.81 121 ILE A CA 1
ATOM 955 C C . ILE A 1 121 ? -14.219 -12.312 -4.059 1 98.81 121 ILE A C 1
ATOM 957 O O . ILE A 1 121 ? -14.445 -12.5 -2.861 1 98.81 121 ILE A O 1
ATOM 961 N N . SER A 1 122 ? -13.039 -12.438 -4.562 1 98.88 122 SER A N 1
ATOM 962 C CA . SER A 1 122 ? -11.812 -12.469 -3.77 1 98.88 122 SER A CA 1
ATOM 963 C C . SER A 1 122 ? -11.078 -11.133 -3.834 1 98.88 122 SER A C 1
ATOM 965 O O . SER A 1 122 ? -10.805 -10.625 -4.922 1 98.88 122 SER A O 1
ATOM 967 N N . VAL A 1 123 ? -10.805 -10.594 -2.666 1 98.88 123 VAL A N 1
ATOM 968 C CA . VAL A 1 123 ? -9.961 -9.398 -2.693 1 98.88 123 VAL A CA 1
ATOM 969 C C . VAL A 1 123 ? -8.508 -9.797 -2.896 1 98.88 123 VAL A C 1
ATOM 971 O O . VAL A 1 123 ? -8 -10.703 -2.223 1 98.88 123 VAL A O 1
ATOM 974 N N . SER A 1 124 ? -7.875 -9.164 -3.791 1 98.75 124 SER A N 1
ATOM 975 C CA . SER A 1 124 ? -6.551 -9.523 -4.293 1 98.75 124 SER A CA 1
ATOM 976 C C . SER A 1 124 ? -5.465 -9.18 -3.283 1 98.75 124 SER A C 1
ATOM 978 O O . SER A 1 124 ? -5.641 -8.281 -2.451 1 98.75 124 SER A O 1
ATOM 980 N N . SER A 1 125 ? -4.328 -9.844 -3.441 1 98.12 125 SER A N 1
ATOM 981 C CA . SER A 1 125 ? -3.139 -9.477 -2.678 1 98.12 125 SER A CA 1
ATOM 982 C C . SER A 1 125 ? -2.67 -8.07 -3.027 1 98.12 125 SER A C 1
ATOM 984 O O . SER A 1 125 ? -1.96 -7.438 -2.244 1 98.12 125 SER A O 1
ATOM 986 N N . TYR A 1 126 ? -3.08 -7.523 -4.195 1 98 126 TYR A N 1
ATOM 987 C CA . TYR A 1 126 ? -2.758 -6.156 -4.578 1 98 126 TYR A CA 1
ATOM 988 C C . TYR A 1 126 ? -3.434 -5.152 -3.65 1 98 126 TYR A C 1
ATOM 990 O O . TYR A 1 126 ? -3.041 -3.986 -3.598 1 98 126 TYR A O 1
ATOM 998 N N . SER A 1 127 ? -4.473 -5.598 -2.934 1 98 127 SER A N 1
ATOM 999 C CA . SER A 1 127 ? -5.102 -4.754 -1.927 1 98 127 SER A CA 1
ATOM 1000 C C . SER A 1 127 ? -4.285 -4.719 -0.641 1 98 127 SER A C 1
ATOM 1002 O O . SER A 1 127 ? -4.488 -3.85 0.21 1 98 127 SER A O 1
ATOM 1004 N N . ARG A 1 128 ? -3.414 -5.641 -0.467 1 96.62 128 ARG A N 1
ATOM 1005 C CA . ARG A 1 128 ? -2.428 -5.691 0.606 1 96.62 128 ARG A CA 1
ATOM 1006 C C . ARG A 1 128 ? -3.104 -5.738 1.972 1 96.62 128 ARG A C 1
ATOM 1008 O O . ARG A 1 128 ? -2.797 -4.934 2.852 1 96.62 128 ARG A O 1
ATOM 1015 N N . VAL A 1 129 ? -4.008 -6.656 2.1 1 98.12 129 VAL A N 1
ATOM 1016 C CA . VAL A 1 129 ? -4.625 -6.891 3.402 1 98.12 129 VAL A CA 1
ATOM 1017 C C . VAL A 1 129 ? -3.596 -7.469 4.367 1 98.12 129 VAL A C 1
ATOM 1019 O O . VAL A 1 129 ? -3.225 -8.641 4.262 1 98.12 129 VAL A O 1
ATOM 1022 N N . TYR A 1 130 ? -3.209 -6.656 5.336 1 95.81 130 TYR A N 1
ATOM 1023 C CA . TYR A 1 130 ? -2.057 -6.984 6.168 1 95.81 130 TYR A CA 1
ATOM 1024 C C . TYR A 1 130 ? -2.477 -7.203 7.617 1 95.81 130 TYR A C 1
ATOM 1026 O O . TYR A 1 130 ? -1.691 -7.703 8.422 1 95.81 130 TYR A O 1
ATOM 1034 N N . ASN A 1 131 ? -3.68 -6.859 7.977 1 97 131 ASN A N 1
ATOM 1035 C CA . ASN A 1 131 ? -4.145 -7.031 9.352 1 97 131 ASN A CA 1
ATOM 1036 C C . ASN A 1 131 ? -5.641 -7.34 9.398 1 97 131 ASN A C 1
ATOM 1038 O O . ASN A 1 131 ? -6.309 -7.352 8.367 1 97 131 ASN A O 1
ATOM 1042 N N . VAL A 1 132 ? -6.109 -7.594 10.531 1 98.19 132 VAL A N 1
ATOM 1043 C CA . VAL A 1 132 ? -7.465 -8.094 10.734 1 98.19 132 VAL A CA 1
ATOM 1044 C C . VAL A 1 132 ? -8.477 -7 10.398 1 98.19 132 VAL A C 1
ATOM 1046 O O . VAL A 1 132 ? -9.523 -7.273 9.805 1 98.19 132 VAL A O 1
ATOM 1049 N N . ARG A 1 133 ? -8.172 -5.785 10.719 1 97.44 133 ARG A N 1
ATOM 1050 C CA . ARG A 1 133 ? -9.102 -4.691 10.461 1 97.44 133 ARG A CA 1
ATOM 1051 C C . ARG A 1 133 ? -9.336 -4.5 8.969 1 97.44 133 ARG A C 1
ATOM 1053 O O . ARG A 1 133 ? -10.469 -4.289 8.531 1 97.44 133 ARG A O 1
ATOM 1060 N N . GLU A 1 134 ? -8.266 -4.523 8.211 1 97.69 134 GLU A N 1
ATOM 1061 C CA . GLU A 1 134 ? -8.406 -4.418 6.762 1 97.69 134 GLU A CA 1
ATOM 1062 C C . GLU A 1 134 ? -9.273 -5.543 6.207 1 97.69 134 GLU A C 1
ATOM 1064 O O . GLU A 1 134 ? -10.125 -5.309 5.344 1 97.69 134 GLU A O 1
ATOM 1069 N N . ALA A 1 135 ? -9.062 -6.75 6.715 1 98.44 135 ALA A N 1
ATOM 1070 C CA . ALA A 1 135 ? -9.906 -7.867 6.301 1 98.44 135 ALA A CA 1
ATOM 1071 C C . ALA A 1 135 ? -11.367 -7.598 6.633 1 98.44 135 ALA A C 1
ATOM 1073 O O . ALA A 1 135 ? -12.258 -7.887 5.828 1 98.44 135 ALA A O 1
ATOM 1074 N N . GLU A 1 136 ? -11.602 -7.031 7.781 1 96.94 136 GLU A N 1
ATOM 1075 C CA . GLU A 1 136 ? -12.953 -6.703 8.211 1 96.94 136 GLU A CA 1
ATOM 1076 C C . GLU A 1 136 ? -13.602 -5.695 7.27 1 96.94 136 GLU A C 1
ATOM 1078 O O . GLU A 1 136 ? -14.789 -5.805 6.953 1 96.94 136 GLU A O 1
ATOM 1083 N N . GLU A 1 137 ? -12.812 -4.746 6.867 1 96.69 137 GLU A N 1
ATOM 1084 C CA . GLU A 1 137 ? -13.328 -3.744 5.938 1 96.69 137 GLU A CA 1
ATOM 1085 C C . GLU A 1 137 ? -13.805 -4.391 4.641 1 96.69 137 GLU A C 1
ATOM 1087 O O . GLU A 1 137 ? -14.891 -4.078 4.152 1 96.69 137 GLU A O 1
ATOM 1092 N N . TYR A 1 138 ? -13.047 -5.285 4.125 1 98 138 TYR A N 1
ATOM 1093 C CA . TYR A 1 138 ? -13.422 -5.945 2.879 1 98 138 TYR A CA 1
ATOM 1094 C C . TYR A 1 138 ? -14.57 -6.922 3.105 1 98 138 TYR A C 1
ATOM 1096 O O . TYR A 1 138 ? -15.422 -7.098 2.232 1 98 138 TYR A O 1
ATOM 1104 N N . TYR A 1 139 ? -14.609 -7.543 4.27 1 97.56 139 TYR A N 1
ATOM 1105 C CA . TYR A 1 139 ? -15.742 -8.383 4.637 1 97.56 139 TYR A CA 1
ATOM 1106 C C . TYR A 1 139 ? -17.047 -7.594 4.602 1 97.56 139 TYR A C 1
ATOM 1108 O O . TYR A 1 139 ? -18.047 -8.055 4.039 1 97.56 139 TYR A O 1
ATOM 1116 N N . MET A 1 140 ? -16.969 -6.418 5.117 1 94.5 140 MET A N 1
ATOM 1117 C CA . MET A 1 140 ? -18.156 -5.566 5.176 1 94.5 140 MET A CA 1
ATOM 1118 C C . MET A 1 140 ? -18.562 -5.102 3.783 1 94.5 140 MET A C 1
ATOM 1120 O O . MET A 1 140 ? -19.734 -4.766 3.553 1 94.5 140 MET A O 1
ATOM 1124 N N . MET A 1 141 ? -17.641 -5.172 2.828 1 96.06 141 MET A N 1
ATOM 1125 C CA . MET A 1 141 ? -17.953 -4.793 1.45 1 96.06 141 MET A CA 1
ATOM 1126 C C . MET A 1 141 ? -18.578 -5.949 0.69 1 96.06 141 MET A C 1
ATOM 1128 O O . MET A 1 141 ? -19.031 -5.781 -0.447 1 96.06 141 MET A O 1
ATOM 1132 N N . GLY A 1 142 ? -18.562 -7.145 1.304 1 96.94 142 GLY A N 1
ATOM 1133 C CA . GLY A 1 142 ? -19.219 -8.289 0.698 1 96.94 142 GLY A CA 1
ATOM 1134 C C . GLY A 1 142 ? -18.266 -9.234 0.007 1 96.94 142 GLY A C 1
ATOM 1135 O O . GLY A 1 142 ? -18.672 -10.055 -0.818 1 96.94 142 GLY A O 1
ATOM 1136 N N . VAL A 1 143 ? -17.031 -9.117 0.337 1 98.31 143 VAL A N 1
ATOM 1137 C CA . VAL A 1 143 ? -16.031 -10.016 -0.216 1 98.31 143 VAL A CA 1
ATOM 1138 C C . VAL A 1 143 ? -16.172 -11.406 0.399 1 98.31 143 VAL A C 1
ATOM 1140 O O . VAL A 1 143 ? -16.5 -11.531 1.58 1 98.31 143 VAL A O 1
ATOM 1143 N N . ASP A 1 144 ? -15.898 -12.43 -0.39 1 98.81 144 ASP A N 1
ATOM 1144 C CA . ASP A 1 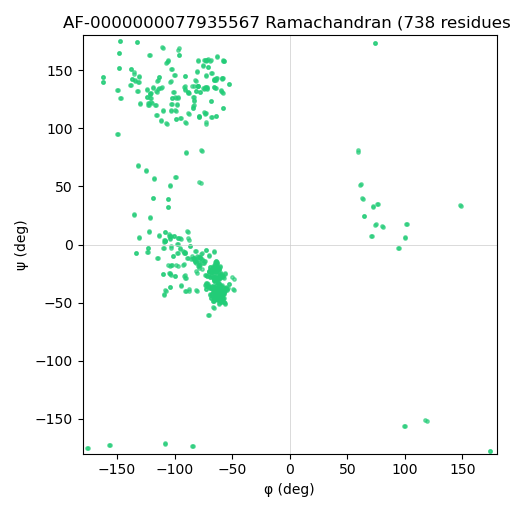144 ? -16.047 -13.805 0.075 1 98.81 144 ASP A CA 1
ATOM 1145 C C . ASP A 1 144 ? -14.719 -14.352 0.6 1 98.81 144 ASP A C 1
ATOM 1147 O O . ASP A 1 144 ? -14.703 -15.172 1.522 1 98.81 144 ASP A O 1
ATOM 1151 N N . THR A 1 145 ? -13.656 -13.953 -0.018 1 98.94 145 THR A N 1
ATOM 1152 C CA . THR A 1 145 ? -12.328 -14.469 0.299 1 98.94 145 THR A CA 1
ATOM 1153 C C . THR A 1 145 ? -11.305 -13.336 0.311 1 98.94 145 THR A C 1
ATOM 1155 O O . THR A 1 145 ? -11.336 -12.453 -0.545 1 98.94 145 THR A O 1
ATOM 1158 N N . VAL A 1 146 ? -10.461 -13.367 1.286 1 98.88 146 VAL A N 1
ATOM 1159 C CA . VAL A 1 146 ? -9.32 -12.461 1.331 1 98.88 146 VAL A CA 1
ATOM 1160 C C . VAL A 1 146 ? -8.047 -13.203 0.932 1 98.88 146 VAL A C 1
ATOM 1162 O O . VAL A 1 146 ? -7.664 -14.18 1.576 1 98.88 146 VAL A O 1
ATOM 1165 N N . ILE A 1 147 ? -7.477 -12.82 -0.14 1 98.94 147 ILE A N 1
ATOM 1166 C CA . ILE A 1 147 ? -6.109 -13.25 -0.417 1 98.94 147 ILE A CA 1
ATOM 1167 C C . ILE A 1 147 ? -5.129 -12.414 0.398 1 98.94 147 ILE A C 1
ATOM 1169 O O . ILE A 1 147 ? -4.934 -11.227 0.116 1 98.94 147 ILE A O 1
ATOM 1173 N N . ALA A 1 148 ? -4.531 -12.992 1.339 1 98.69 148 ALA A N 1
ATOM 1174 C CA . ALA A 1 148 ? -3.688 -12.273 2.289 1 98.69 148 ALA A CA 1
ATOM 1175 C C . ALA A 1 148 ? -2.455 -11.695 1.6 1 98.69 148 ALA A C 1
ATOM 1177 O O . ALA A 1 148 ? -1.911 -12.305 0.676 1 98.69 148 ALA A O 1
ATOM 1178 N N . HIS A 1 149 ? -2.117 -10.484 2.055 1 97.75 149 HIS A N 1
ATOM 1179 C CA . HIS A 1 149 ? -0.815 -9.977 1.641 1 97.75 149 HIS A CA 1
ATOM 1180 C C . HIS A 1 149 ? 0.292 -10.977 1.944 1 97.75 149 HIS A C 1
ATOM 1182 O O . HIS A 1 149 ? 0.316 -11.578 3.021 1 97.75 149 HIS A O 1
ATOM 1188 N N . GLU A 1 150 ? 1.203 -11.156 1.066 1 97.75 150 GLU A N 1
ATOM 1189 C CA . GLU A 1 150 ? 2.211 -12.203 1.211 1 97.75 150 GLU A CA 1
ATOM 1190 C C . GLU A 1 150 ? 3.064 -11.977 2.455 1 97.75 150 GLU A C 1
ATOM 1192 O O . GLU A 1 150 ? 3.52 -12.938 3.084 1 97.75 150 GLU A O 1
ATOM 1197 N N . ASP A 1 151 ? 3.266 -10.75 2.867 1 97.31 151 ASP A N 1
ATOM 1198 C CA . ASP A 1 151 ? 4.082 -10.453 4.039 1 97.31 151 ASP A CA 1
ATOM 1199 C C . ASP A 1 151 ? 3.461 -11.031 5.305 1 97.31 151 ASP A C 1
ATOM 1201 O O . ASP A 1 151 ? 4.137 -11.18 6.324 1 97.31 151 ASP A O 1
ATOM 1205 N N . VAL A 1 152 ? 2.197 -11.43 5.242 1 97.25 152 VAL A N 1
ATOM 1206 C CA . VAL A 1 152 ? 1.518 -11.906 6.441 1 97.25 152 VAL A CA 1
ATOM 1207 C C . VAL A 1 152 ? 1.594 -13.43 6.512 1 97.25 152 VAL A C 1
ATOM 1209 O O . VAL A 1 152 ? 1.207 -14.031 7.516 1 97.25 152 VAL A O 1
ATOM 1212 N N . ASN A 1 153 ? 2.156 -14.039 5.527 1 98.25 153 ASN A N 1
ATOM 1213 C CA . ASN A 1 153 ? 2.162 -15.492 5.414 1 98.25 153 ASN A CA 1
ATOM 1214 C C . ASN A 1 153 ? 2.768 -16.141 6.652 1 98.25 153 ASN A C 1
ATOM 1216 O O . ASN A 1 153 ? 2.48 -17.312 6.949 1 98.25 153 ASN A O 1
ATOM 1220 N N . ARG A 1 154 ? 3.607 -15.445 7.363 1 98.06 154 ARG A N 1
ATOM 1221 C CA . ARG A 1 154 ? 4.223 -16.078 8.531 1 98.06 154 ARG A CA 1
ATOM 1222 C C . ARG A 1 154 ? 3.758 -15.406 9.82 1 98.06 154 ARG A C 1
ATOM 1224 O O . ARG A 1 154 ? 4.34 -15.625 10.883 1 98.06 154 ARG A O 1
ATOM 1231 N N . ASN A 1 155 ? 2.828 -14.555 9.75 1 97.5 155 ASN A N 1
ATOM 1232 C CA . ASN A 1 155 ? 2.123 -14.023 10.914 1 97.5 155 ASN A CA 1
ATOM 1233 C C . ASN A 1 155 ? 0.893 -14.859 11.258 1 97.5 155 ASN A C 1
ATOM 1235 O O . ASN A 1 155 ? -0.236 -14.461 10.969 1 97.5 155 ASN A O 1
ATOM 1239 N N . PHE A 1 156 ? 1.1 -15.961 11.891 1 98 156 PHE A N 1
ATOM 1240 C CA . PHE A 1 156 ? 0.063 -16.953 12.125 1 98 156 PHE A CA 1
ATOM 1241 C C . PHE A 1 156 ? -1.035 -16.406 13.023 1 98 156 PHE A C 1
ATOM 1243 O O . PHE A 1 156 ? -2.203 -16.766 12.883 1 98 156 PHE A O 1
ATOM 1250 N N . ARG A 1 157 ? -0.661 -15.523 13.898 1 96.44 157 ARG A N 1
ATOM 1251 C CA . ARG A 1 157 ? -1.662 -14.906 14.766 1 96.44 157 ARG A CA 1
ATOM 1252 C C . ARG A 1 157 ? -2.691 -14.133 13.953 1 96.44 157 ARG A C 1
ATOM 1254 O O . ARG A 1 157 ? -3.898 -14.328 14.125 1 96.44 157 ARG A O 1
ATOM 1261 N N . THR A 1 158 ? -2.273 -13.266 13.062 1 97.38 158 THR A N 1
ATOM 1262 C CA . THR A 1 158 ? -3.148 -12.461 12.219 1 97.38 158 THR A CA 1
ATOM 1263 C C . THR A 1 158 ? -3.971 -13.344 11.289 1 97.38 158 THR A C 1
ATOM 1265 O O . THR A 1 158 ? -5.18 -13.148 11.148 1 97.38 158 THR A O 1
ATOM 1268 N N . LEU A 1 159 ? -3.311 -14.305 10.703 1 98.5 159 LEU A N 1
ATOM 1269 C CA . LEU A 1 159 ? -3.99 -15.203 9.781 1 98.5 159 LEU A CA 1
ATOM 1270 C C . LEU A 1 159 ? -5.121 -15.945 10.484 1 98.5 159 LEU A C 1
ATOM 1272 O O . LEU A 1 159 ? -6.23 -16.047 9.953 1 98.5 159 LEU A O 1
ATOM 1276 N N . LYS A 1 160 ? -4.809 -16.453 11.633 1 98.25 160 LYS A N 1
ATOM 1277 C CA . LYS A 1 160 ? -5.797 -17.203 12.406 1 98.25 160 LYS A CA 1
ATOM 1278 C C . LYS A 1 160 ? -7.012 -16.328 12.719 1 98.25 160 LYS A C 1
ATOM 1280 O O . LYS A 1 160 ? -8.156 -16.781 12.57 1 98.25 160 LYS A O 1
ATOM 1285 N N . GLU A 1 161 ? -6.758 -15.117 13.133 1 97.69 161 GLU A N 1
ATOM 1286 C CA . GLU A 1 161 ? -7.84 -14.203 13.492 1 97.69 161 GLU A CA 1
ATOM 1287 C C . GLU A 1 161 ? -8.688 -13.844 12.281 1 97.69 161 GLU A C 1
ATOM 1289 O O . GLU A 1 161 ? -9.914 -13.766 12.367 1 97.69 161 GLU A O 1
ATOM 1294 N N . MET A 1 162 ? -8.055 -13.609 11.125 1 98.25 162 MET A N 1
ATOM 1295 C CA . MET A 1 162 ? -8.805 -13.336 9.898 1 98.25 162 MET A CA 1
ATOM 1296 C C . MET A 1 162 ? -9.711 -14.516 9.547 1 98.25 162 MET A C 1
ATOM 1298 O O . MET A 1 162 ? -10.883 -14.32 9.203 1 98.25 162 MET A O 1
ATOM 1302 N N . ARG A 1 163 ? -9.203 -15.688 9.711 1 98.56 163 ARG A N 1
ATOM 1303 C CA . ARG A 1 163 ? -9.898 -16.891 9.273 1 98.56 163 ARG A CA 1
ATOM 1304 C C . ARG A 1 163 ? -11.172 -17.109 10.086 1 98.56 163 ARG A C 1
ATOM 1306 O O . ARG A 1 163 ? -12.094 -17.781 9.625 1 98.56 163 ARG A O 1
ATOM 1313 N N . LYS A 1 164 ? -11.281 -16.531 11.219 1 97.88 164 LYS A N 1
ATOM 1314 C CA . LYS A 1 164 ? -12.438 -16.719 12.102 1 97.88 164 LYS A CA 1
ATOM 1315 C C . LYS A 1 164 ? -13.711 -16.156 11.469 1 97.88 164 LYS A C 1
ATOM 1317 O O . LYS A 1 164 ? -14.812 -16.562 11.82 1 97.88 164 LYS A O 1
ATOM 1322 N N . PHE A 1 165 ? -13.586 -15.203 10.508 1 97.44 165 PHE A N 1
ATOM 1323 C CA . PHE A 1 165 ? -14.82 -14.57 10.062 1 97.44 165 PHE A CA 1
ATOM 1324 C C . PHE A 1 165 ? -14.867 -14.492 8.547 1 97.44 165 PHE A C 1
ATOM 1326 O O . PHE A 1 165 ? -15.906 -14.164 7.969 1 97.44 165 PHE A O 1
ATOM 1333 N N . ILE A 1 166 ? -13.805 -14.828 7.867 1 98.25 166 ILE A N 1
ATOM 1334 C CA . ILE A 1 166 ? -13.797 -14.773 6.41 1 98.25 166 ILE A CA 1
ATOM 1335 C C . ILE A 1 166 ? -12.875 -15.867 5.863 1 98.25 166 ILE A C 1
ATOM 1337 O O . ILE A 1 166 ? -11.969 -16.328 6.559 1 98.25 166 ILE A O 1
ATOM 1341 N N . ASP A 1 167 ? -13.133 -16.375 4.664 1 98.81 167 ASP A N 1
ATOM 1342 C CA . ASP A 1 167 ? -12.227 -17.297 4 1 98.81 167 ASP A CA 1
ATOM 1343 C C . ASP A 1 167 ? -10.906 -16.609 3.646 1 98.81 167 ASP A C 1
ATOM 1345 O O . ASP A 1 167 ? -10.891 -15.445 3.244 1 98.81 167 ASP A O 1
ATOM 1349 N N . VAL A 1 168 ? -9.805 -17.297 3.91 1 98.94 168 VAL A N 1
ATOM 1350 C CA . VAL A 1 168 ? -8.477 -16.719 3.686 1 98.94 168 VAL A CA 1
ATOM 1351 C C . VAL A 1 168 ? -7.699 -17.609 2.709 1 98.94 168 VAL A C 1
ATOM 1353 O O . VAL A 1 168 ? -7.695 -18.828 2.836 1 98.94 168 VAL A O 1
ATOM 1356 N N . GLU A 1 169 ? -7.152 -17.016 1.72 1 98.94 169 GLU A N 1
ATOM 1357 C CA . GLU A 1 169 ? -6.262 -17.625 0.737 1 98.94 169 GLU A CA 1
ATOM 1358 C C . GLU A 1 169 ? -4.836 -17.094 0.882 1 98.94 169 GLU A C 1
ATOM 1360 O O . GLU A 1 169 ? -4.629 -15.906 1.086 1 98.94 169 GLU A O 1
ATOM 1365 N N . VAL A 1 170 ? -3.846 -17.984 0.842 1 98.88 170 VAL A N 1
ATOM 1366 C CA . VAL A 1 170 ? -2.451 -17.562 0.924 1 98.88 170 VAL A CA 1
ATOM 1367 C C . VAL A 1 170 ? -1.713 -17.969 -0.349 1 98.88 170 VAL A C 1
ATOM 1369 O O . VAL A 1 170 ? -1.924 -19.062 -0.875 1 98.88 170 VAL A O 1
ATOM 1372 N N . ILE A 1 171 ? -0.939 -17.047 -0.858 1 98.88 171 ILE A N 1
ATOM 1373 C CA . ILE A 1 171 ? -0.111 -17.328 -2.025 1 98.88 171 ILE A CA 1
ATOM 1374 C C . ILE A 1 171 ? 1.147 -18.078 -1.596 1 98.88 171 ILE A C 1
ATOM 1376 O O . ILE A 1 171 ? 1.848 -17.656 -0.674 1 98.88 171 ILE A O 1
ATOM 1380 N N . THR A 1 172 ? 1.525 -19.078 -2.297 1 98.88 172 THR A N 1
ATOM 1381 C CA . THR A 1 172 ? 2.533 -20 -1.771 1 98.88 172 THR A CA 1
ATOM 1382 C C . THR A 1 172 ? 3.887 -19.75 -2.428 1 98.88 172 THR A C 1
ATOM 1384 O O . THR A 1 172 ? 4.934 -20 -1.821 1 98.88 172 THR A O 1
ATOM 1387 N N . ASN A 1 173 ? 3.906 -19.188 -3.65 1 98.81 173 ASN A N 1
ATOM 1388 C CA . ASN A 1 173 ? 5.145 -19.438 -4.383 1 98.81 173 ASN A CA 1
ATOM 1389 C C . ASN A 1 173 ? 5.66 -18.172 -5.059 1 98.81 173 ASN A C 1
ATOM 1391 O O . ASN A 1 173 ? 6.297 -18.25 -6.113 1 98.81 173 ASN A O 1
ATOM 1395 N N . ASN A 1 174 ? 5.324 -17.016 -4.52 1 97.69 174 ASN A N 1
ATOM 1396 C CA . ASN A 1 174 ? 5.945 -15.773 -4.961 1 97.69 174 ASN A CA 1
ATOM 1397 C C . ASN A 1 174 ? 7.18 -15.438 -4.133 1 97.69 174 ASN A C 1
ATOM 1399 O O . ASN A 1 174 ? 7.227 -15.727 -2.936 1 97.69 174 ASN A O 1
ATOM 1403 N N . SER A 1 175 ? 8.141 -14.867 -4.746 1 97.06 175 SER A N 1
ATOM 1404 C CA . SER A 1 175 ? 9.367 -14.469 -4.051 1 97.06 175 SER A CA 1
ATOM 1405 C C . SER A 1 175 ? 9.406 -12.969 -3.809 1 97.06 175 SER A C 1
ATOM 1407 O O . SER A 1 175 ? 10.398 -12.305 -4.113 1 97.06 175 SER A O 1
ATOM 1409 N N . CYS A 1 176 ? 8.383 -12.453 -3.268 1 96.44 176 CYS A N 1
ATOM 1410 C CA . CYS A 1 176 ? 8.359 -11.039 -2.922 1 96.44 176 CYS A CA 1
ATOM 1411 C C . CYS A 1 176 ? 9.203 -10.766 -1.685 1 96.44 176 CYS A C 1
ATOM 1413 O O . CYS A 1 176 ? 9.133 -11.508 -0.704 1 96.44 176 CYS A O 1
ATOM 1415 N N . LEU A 1 177 ? 10.023 -9.734 -1.734 1 97.38 177 LEU A N 1
ATOM 1416 C CA . LEU A 1 177 ? 10.867 -9.352 -0.604 1 97.38 177 LEU A CA 1
ATOM 1417 C C . LEU A 1 177 ? 10.016 -9.062 0.631 1 97.38 177 LEU A C 1
ATOM 1419 O O . LEU A 1 177 ? 8.992 -8.383 0.544 1 97.38 177 LEU A O 1
ATOM 1423 N N . TRP A 1 178 ? 10.391 -9.664 1.796 1 97.62 178 TRP A N 1
ATOM 1424 C CA . TRP A 1 178 ? 9.805 -9.258 3.07 1 97.62 178 TRP A CA 1
ATOM 1425 C C . TRP A 1 178 ? 10.047 -7.77 3.324 1 97.62 178 TRP A C 1
ATOM 1427 O O . TRP A 1 178 ? 11.188 -7.312 3.342 1 97.62 178 TRP A O 1
ATOM 1437 N N . GLY A 1 179 ? 8.953 -6.988 3.408 1 96.88 179 GLY A N 1
ATOM 1438 C CA . GLY A 1 179 ? 9.07 -5.555 3.611 1 96.88 179 GLY A CA 1
ATOM 1439 C C . GLY A 1 179 ? 9.484 -4.805 2.355 1 96.88 179 GLY A C 1
ATOM 1440 O O . GLY A 1 179 ? 10.18 -3.791 2.432 1 96.88 179 GLY A O 1
ATOM 1441 N N . CYS A 1 180 ? 9.062 -5.219 1.217 1 97.38 180 CYS A N 1
ATOM 1442 C CA . CYS A 1 180 ? 9.523 -4.719 -0.071 1 97.38 180 CYS A CA 1
ATOM 1443 C C . CYS A 1 180 ? 9.07 -3.277 -0.29 1 97.38 180 CYS A C 1
ATOM 1445 O O . CYS A 1 180 ? 7.875 -3.006 -0.385 1 97.38 180 CYS A O 1
ATOM 1447 N N . PRO A 1 181 ? 10.008 -2.348 -0.533 1 97.5 181 PRO A N 1
ATOM 1448 C CA . PRO A 1 181 ? 9.648 -0.955 -0.814 1 97.5 181 PRO A CA 1
ATOM 1449 C C . PRO A 1 181 ? 9.164 -0.748 -2.248 1 97.5 181 PRO A C 1
ATOM 1451 O O . PRO A 1 181 ? 8.609 0.306 -2.572 1 97.5 181 PRO A O 1
ATOM 1454 N N . TYR A 1 182 ? 9.328 -1.75 -3.137 1 97.81 182 TYR A N 1
ATOM 1455 C CA . TYR A 1 182 ? 9.125 -1.561 -4.57 1 97.81 182 TYR A CA 1
ATOM 1456 C C . TYR A 1 182 ? 7.77 -2.1 -5.004 1 97.81 182 TYR A C 1
ATOM 1458 O O . TYR A 1 182 ? 7.332 -1.856 -6.129 1 97.81 182 TYR A O 1
ATOM 1466 N N . ARG A 1 183 ? 7.137 -2.787 -4.137 1 96.44 183 ARG A N 1
ATOM 1467 C CA . ARG A 1 183 ? 5.965 -3.586 -4.48 1 96.44 183 ARG A CA 1
ATOM 1468 C C . ARG A 1 183 ? 4.844 -2.707 -5.023 1 96.44 183 ARG A C 1
ATOM 1470 O O . ARG A 1 183 ? 4.16 -3.084 -5.977 1 96.44 183 ARG A O 1
ATOM 1477 N N . ARG A 1 184 ? 4.594 -1.59 -4.426 1 95.69 184 ARG A N 1
ATOM 1478 C CA . ARG A 1 184 ? 3.5 -0.722 -4.848 1 95.69 184 ARG A CA 1
ATOM 1479 C C . ARG A 1 184 ? 3.715 -0.227 -6.273 1 95.69 184 ARG A C 1
ATOM 1481 O O . ARG A 1 184 ? 2.791 -0.251 -7.09 1 95.69 184 ARG A O 1
ATOM 1488 N N . THR A 1 185 ? 4.934 0.181 -6.566 1 97.69 185 THR A N 1
ATOM 1489 C CA . THR A 1 185 ? 5.25 0.601 -7.926 1 97.69 185 THR A CA 1
ATOM 1490 C C . THR A 1 185 ? 5.145 -0.575 -8.891 1 97.69 185 THR A C 1
ATOM 1492 O O . THR A 1 185 ? 4.664 -0.417 -10.016 1 97.69 185 THR A O 1
ATOM 1495 N N . HIS A 1 186 ? 5.594 -1.73 -8.414 1 98.19 186 HIS A N 1
ATOM 1496 C CA . HIS A 1 186 ? 5.512 -2.934 -9.234 1 98.19 186 HIS A CA 1
ATOM 1497 C C . HIS A 1 186 ? 4.074 -3.232 -9.633 1 98.19 186 HIS A C 1
ATOM 1499 O O . HIS A 1 186 ? 3.795 -3.506 -10.805 1 98.19 186 HIS A O 1
ATOM 1505 N N . ASP A 1 187 ? 3.156 -3.15 -8.703 1 97.69 187 ASP A N 1
ATOM 1506 C CA . ASP A 1 187 ? 1.739 -3.393 -8.945 1 97.69 187 ASP A CA 1
ATOM 1507 C C . ASP A 1 187 ? 1.181 -2.398 -9.961 1 97.69 187 ASP A C 1
ATOM 1509 O O . ASP A 1 187 ? 0.392 -2.771 -10.836 1 97.69 187 ASP A O 1
ATOM 1513 N N . VAL A 1 188 ? 1.622 -1.171 -9.82 1 97.5 188 VAL A N 1
ATOM 1514 C CA . VAL A 1 188 ? 1.136 -0.121 -10.703 1 97.5 188 VAL A CA 1
ATOM 1515 C C . VAL A 1 188 ? 1.643 -0.369 -12.125 1 97.5 188 VAL A C 1
ATOM 1517 O O . VAL A 1 188 ? 0.875 -0.292 -13.086 1 97.5 188 VAL A O 1
ATOM 1520 N N . ILE A 1 189 ? 2.879 -0.734 -12.273 1 97.62 189 ILE A N 1
ATOM 1521 C CA . ILE A 1 189 ? 3.475 -0.955 -13.586 1 97.62 189 ILE A CA 1
ATOM 1522 C C . ILE A 1 189 ? 2.805 -2.146 -14.266 1 97.62 189 ILE A C 1
ATOM 1524 O O . ILE A 1 189 ? 2.441 -2.076 -15.445 1 97.62 189 ILE A O 1
ATOM 1528 N N . SER A 1 190 ? 2.592 -3.229 -13.508 1 97.56 190 SER A N 1
ATOM 1529 C CA . SER A 1 190 ? 1.894 -4.383 -14.062 1 97.56 190 SER A CA 1
ATOM 1530 C C . SER A 1 190 ? 0.489 -4.012 -14.523 1 97.56 190 SER A C 1
ATOM 1532 O O . SER A 1 190 ? 0.027 -4.484 -15.562 1 97.56 190 SER A O 1
ATOM 1534 N N . SER A 1 191 ? -0.165 -3.186 -13.781 1 97.62 191 SER A N 1
ATOM 1535 C CA . SER A 1 191 ? -1.534 -2.775 -14.078 1 97.62 191 SER A CA 1
ATOM 1536 C C . SER A 1 191 ? -1.599 -1.935 -15.352 1 97.62 191 SER A C 1
ATOM 1538 O O . SER A 1 191 ? -2.463 -2.154 -16.203 1 97.62 191 SER A O 1
ATOM 1540 N N . ILE A 1 192 ? -0.638 -1.038 -15.469 1 96.19 192 ILE A N 1
ATOM 1541 C CA . ILE A 1 192 ? -0.659 -0.116 -16.594 1 96.19 192 ILE A CA 1
ATOM 1542 C C . ILE A 1 192 ? -0.275 -0.859 -17.875 1 96.19 192 ILE A C 1
ATOM 1544 O O . ILE A 1 192 ? -0.873 -0.639 -18.938 1 96.19 192 ILE A O 1
ATOM 1548 N N . THR A 1 193 ? 0.629 -1.825 -17.766 1 96.62 193 THR A N 1
ATOM 1549 C CA . THR A 1 193 ? 1.158 -2.504 -18.938 1 96.62 193 THR A CA 1
ATOM 1550 C C . THR A 1 193 ? 0.206 -3.604 -19.406 1 96.62 193 THR A C 1
ATOM 1552 O O . THR A 1 193 ? 0.398 -4.188 -20.469 1 96.62 193 THR A O 1
ATOM 1555 N N . SER A 1 194 ? -0.844 -3.875 -18.688 1 97.12 194 SER A N 1
ATOM 1556 C CA . SER A 1 194 ? -1.812 -4.898 -19.062 1 97.12 194 SER A CA 1
ATOM 1557 C C . SER A 1 194 ? -3.123 -4.277 -19.531 1 97.12 194 SER A C 1
ATOM 1559 O O . SER A 1 194 ? -4.078 -4.988 -19.844 1 97.12 194 SER A O 1
ATOM 1561 N N . ARG A 1 195 ? -3.18 -2.957 -19.594 1 96.44 195 ARG A N 1
ATOM 1562 C CA . ARG A 1 195 ? -4.375 -2.268 -20.062 1 9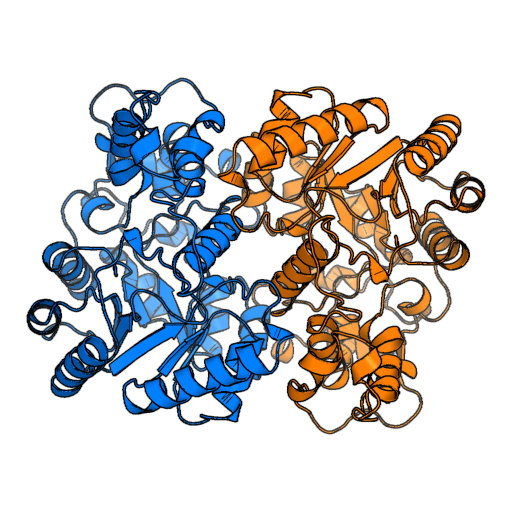6.44 195 ARG A CA 1
ATOM 1563 C C . ARG A 1 195 ? -4.43 -2.264 -21.594 1 96.44 195 ARG A C 1
ATOM 1565 O O . ARG A 1 195 ? -3.395 -2.172 -22.25 1 96.44 195 ARG A O 1
ATOM 1572 N N . GLU A 1 196 ? -5.586 -2.277 -22.109 1 95.06 196 GLU A N 1
ATOM 1573 C CA . GLU A 1 196 ? -5.754 -2.352 -23.562 1 95.06 196 GLU A CA 1
ATOM 1574 C C . GLU A 1 196 ? -5.395 -1.025 -24.219 1 95.06 196 GLU A C 1
ATOM 1576 O O . GLU A 1 196 ? -4.973 -1.001 -25.375 1 95.06 196 GLU A O 1
ATOM 1581 N N . ASP A 1 197 ? -5.527 0.09 -23.484 1 90.19 197 ASP A N 1
ATOM 1582 C CA . ASP A 1 197 ? -5.309 1.399 -24.094 1 90.19 197 ASP A CA 1
ATOM 1583 C C . ASP A 1 197 ? -3.889 1.893 -23.828 1 90.19 197 ASP A C 1
ATOM 1585 O O . ASP A 1 197 ? -3.553 3.033 -24.156 1 90.19 197 ASP A O 1
ATOM 1589 N N . GLN A 1 198 ? -3.107 1.064 -23.234 1 87 198 GLN A N 1
ATOM 1590 C CA . GLN A 1 198 ? -1.742 1.499 -22.969 1 87 198 GLN A CA 1
ATOM 1591 C C . GLN A 1 198 ? -0.868 1.367 -24.203 1 87 198 GLN A C 1
ATOM 1593 O O . GLN A 1 198 ? -0.95 0.37 -24.922 1 87 198 GLN A O 1
ATOM 1598 N N . ASP A 1 199 ? -0.072 2.408 -24.438 1 83.56 199 ASP A N 1
ATOM 1599 C CA . ASP A 1 199 ? 0.729 2.426 -25.656 1 83.56 199 ASP A CA 1
ATOM 1600 C C . ASP A 1 199 ? 2.211 2.23 -25.344 1 83.56 199 ASP A C 1
ATOM 1602 O O . ASP A 1 199 ? 3.031 2.107 -26.25 1 83.56 199 ASP A O 1
ATOM 1606 N N . ARG A 1 200 ? 2.551 2.146 -24.125 1 87.38 200 ARG A N 1
ATOM 1607 C CA . ARG A 1 200 ? 3.961 1.98 -23.781 1 87.38 200 ARG A CA 1
ATOM 1608 C C . ARG A 1 200 ? 4.445 0.578 -24.125 1 87.38 200 ARG A C 1
ATOM 1610 O O . ARG A 1 200 ? 3.773 -0.411 -23.828 1 87.38 200 ARG A O 1
ATOM 1617 N N . LYS A 1 201 ? 5.586 0.524 -24.719 1 92.56 201 LYS A N 1
ATOM 1618 C CA . LYS A 1 201 ? 6.156 -0.763 -25.109 1 92.56 201 LYS A CA 1
ATOM 1619 C C . LYS A 1 201 ? 7.199 -1.229 -24.094 1 92.56 201 LYS A C 1
ATOM 1621 O O . LYS A 1 201 ? 8.352 -1.473 -24.453 1 92.56 201 LYS A O 1
ATOM 1626 N N . VAL A 1 202 ? 6.785 -1.362 -22.906 1 96.25 202 VAL A N 1
ATOM 1627 C CA . VAL A 1 202 ? 7.633 -1.87 -21.828 1 96.25 202 VAL A CA 1
ATOM 1628 C C . VAL A 1 202 ? 7.836 -3.373 -22 1 96.25 202 VAL A C 1
ATOM 1630 O O . VAL A 1 202 ? 6.898 -4.102 -22.344 1 96.25 202 VAL A O 1
ATOM 1633 N N . TRP A 1 203 ? 9.062 -3.854 -21.859 1 96.31 203 TRP A N 1
ATOM 1634 C CA . TRP A 1 203 ? 9.289 -5.285 -22.031 1 96.31 203 TRP A CA 1
ATOM 1635 C C . TRP A 1 203 ? 9.922 -5.891 -20.797 1 96.31 203 TRP A C 1
ATOM 1637 O O . TRP A 1 203 ? 10.172 -7.098 -20.734 1 96.31 203 TRP A O 1
ATOM 1647 N N . PHE A 1 204 ? 10.219 -5.039 -19.828 1 97.75 204 PHE A N 1
ATOM 1648 C CA . PHE A 1 204 ? 10.734 -5.484 -18.531 1 97.75 204 PHE A CA 1
ATOM 1649 C C . PHE A 1 204 ? 10.305 -4.539 -17.422 1 97.75 204 PHE A C 1
ATOM 1651 O O . PHE A 1 204 ? 10.383 -3.318 -17.578 1 97.75 204 PHE A O 1
ATOM 1658 N N . GLU A 1 205 ? 9.812 -5.078 -16.344 1 97.62 205 GLU A N 1
ATOM 1659 C CA . GLU A 1 205 ? 9.367 -4.258 -15.227 1 97.62 205 GLU A CA 1
ATOM 1660 C C . GLU A 1 205 ? 10.531 -3.895 -14.312 1 97.62 205 GLU A C 1
ATOM 1662 O O . GLU A 1 205 ? 11.047 -4.746 -13.578 1 97.62 205 GLU A O 1
ATOM 1667 N N . TYR A 1 206 ? 10.891 -2.676 -14.141 1 97.75 206 TYR A N 1
ATOM 1668 C CA . TYR A 1 206 ? 12.133 -2.23 -13.531 1 97.75 206 TYR A CA 1
ATOM 1669 C C . TYR A 1 206 ? 12.125 -2.486 -12.023 1 97.75 206 TYR A C 1
ATOM 1671 O O . TYR A 1 206 ? 13.18 -2.643 -11.414 1 97.75 206 TYR A O 1
ATOM 1679 N N . PRO A 1 207 ? 10.961 -2.531 -11.344 1 98.12 207 PRO A N 1
ATOM 1680 C CA . PRO A 1 207 ? 11.039 -2.844 -9.914 1 98.12 207 PRO A CA 1
ATOM 1681 C C . PRO A 1 207 ? 11.703 -4.191 -9.641 1 98.12 207 PRO A C 1
ATOM 1683 O O . PRO A 1 207 ? 12.305 -4.383 -8.578 1 98.12 207 PRO A O 1
ATOM 1686 N N . ILE A 1 208 ? 11.609 -5.125 -10.602 1 98.31 208 ILE A N 1
ATOM 1687 C CA . ILE A 1 208 ? 12.242 -6.43 -10.453 1 98.31 208 ILE A CA 1
ATOM 1688 C C . ILE A 1 208 ? 13.758 -6.262 -10.375 1 98.31 208 ILE A C 1
ATOM 1690 O O . ILE A 1 208 ? 14.43 -6.984 -9.641 1 98.31 208 ILE A O 1
ATOM 1694 N N . LEU A 1 209 ? 14.281 -5.262 -11.133 1 98.5 209 LEU A N 1
ATOM 1695 C CA . LEU A 1 209 ? 15.703 -4.965 -11.078 1 98.5 209 LEU A CA 1
ATOM 1696 C C . LEU A 1 209 ? 16.109 -4.508 -9.688 1 98.5 209 LEU A C 1
ATOM 1698 O O . LEU A 1 209 ? 17.141 -4.953 -9.156 1 98.5 209 LEU A O 1
ATOM 1702 N N . MET A 1 210 ? 15.32 -3.654 -9.094 1 98.12 210 MET A N 1
ATOM 1703 C CA . MET A 1 210 ? 15.609 -3.17 -7.75 1 98.12 210 MET A CA 1
ATOM 1704 C C . MET A 1 210 ? 15.516 -4.301 -6.73 1 98.12 210 MET A C 1
ATOM 1706 O O . MET A 1 210 ? 16.359 -4.41 -5.836 1 98.12 210 MET A O 1
ATOM 1710 N N . CYS A 1 211 ? 14.508 -5.121 -6.891 1 98.31 211 CYS A N 1
ATOM 1711 C CA . CYS A 1 211 ? 14.336 -6.285 -6.031 1 98.31 211 CYS A CA 1
ATOM 1712 C C . CYS A 1 211 ? 15.531 -7.227 -6.148 1 98.31 211 CYS A C 1
ATOM 1714 O O . CYS A 1 211 ? 16.078 -7.668 -5.133 1 98.31 211 CYS A O 1
ATOM 1716 N N . ALA A 1 212 ? 15.945 -7.492 -7.363 1 98.62 212 ALA A N 1
ATOM 1717 C CA . ALA A 1 212 ? 17.078 -8.383 -7.609 1 98.62 212 ALA A CA 1
ATOM 1718 C C . ALA A 1 212 ? 18.359 -7.824 -6.988 1 98.62 212 ALA A C 1
ATOM 1720 O O . ALA A 1 212 ? 19.203 -8.586 -6.52 1 98.62 212 ALA A O 1
ATOM 1721 N N . THR A 1 213 ? 18.5 -6.531 -7.012 1 98.5 213 THR A N 1
ATOM 1722 C CA . THR A 1 213 ? 19.672 -5.895 -6.406 1 98.5 213 THR A CA 1
ATOM 1723 C C . THR A 1 213 ? 19.719 -6.156 -4.902 1 98.5 213 THR A C 1
ATOM 1725 O O . THR A 1 213 ? 20.766 -6.5 -4.355 1 98.5 213 THR A O 1
ATOM 1728 N N . ASP A 1 214 ? 18.547 -6.059 -4.27 1 97.88 214 ASP A N 1
ATOM 1729 C CA . ASP A 1 214 ? 18.469 -6.332 -2.838 1 97.88 214 ASP A CA 1
ATOM 1730 C C . ASP A 1 214 ? 18.797 -7.793 -2.537 1 97.88 214 ASP A C 1
ATOM 1732 O O . ASP A 1 214 ? 19.484 -8.086 -1.553 1 97.88 214 ASP A O 1
ATOM 1736 N N . VAL A 1 215 ? 18.312 -8.656 -3.41 1 98.25 215 VAL A N 1
ATOM 1737 C CA . VAL A 1 215 ? 18.578 -10.086 -3.223 1 98.25 215 VAL A CA 1
ATOM 1738 C C . VAL A 1 215 ? 20.062 -10.367 -3.414 1 98.25 215 VAL A C 1
ATOM 1740 O O . VAL A 1 215 ? 20.672 -11.078 -2.609 1 98.25 215 VAL A O 1
ATOM 1743 N N . ARG A 1 216 ? 20.641 -9.805 -4.445 1 98.19 216 ARG A N 1
ATOM 1744 C CA . ARG A 1 216 ? 22.078 -9.969 -4.707 1 98.19 216 ARG A CA 1
ATOM 1745 C C . ARG A 1 216 ? 22.906 -9.469 -3.535 1 98.19 216 ARG A C 1
ATOM 1747 O O . ARG A 1 216 ? 23.891 -10.109 -3.143 1 98.19 216 ARG A O 1
ATOM 1754 N N . ASN A 1 217 ? 22.516 -8.32 -2.98 1 97.62 217 ASN A N 1
ATOM 1755 C CA . ASN A 1 217 ? 23.266 -7.707 -1.888 1 97.62 217 ASN A CA 1
ATOM 1756 C C . ASN A 1 217 ? 23.172 -8.547 -0.614 1 97.62 217 ASN A C 1
ATOM 1758 O O . ASN A 1 217 ? 24.062 -8.469 0.24 1 97.62 217 ASN A O 1
ATOM 1762 N N . ASP A 1 218 ? 22.125 -9.305 -0.432 1 97.31 218 ASP A N 1
ATOM 1763 C CA . ASP A 1 218 ? 21.906 -10.18 0.714 1 97.31 218 ASP A CA 1
ATOM 1764 C C . ASP A 1 218 ? 21.078 -11.398 0.32 1 97.31 218 ASP A C 1
ATOM 1766 O O . ASP A 1 218 ? 19.844 -11.367 0.409 1 97.31 218 ASP A O 1
ATOM 1770 N N . LEU A 1 219 ? 21.719 -12.484 0.003 1 97.81 219 LEU A N 1
ATOM 1771 C CA . LEU A 1 219 ? 21.062 -13.688 -0.502 1 97.81 219 LEU A CA 1
ATOM 1772 C C . LEU A 1 219 ? 20.125 -14.281 0.549 1 97.81 219 LEU A C 1
ATOM 1774 O O . LEU A 1 219 ? 19.234 -15.062 0.22 1 97.81 219 LEU A O 1
ATOM 1778 N N . ASN A 1 220 ? 20.312 -13.906 1.842 1 97.81 220 ASN A N 1
ATOM 1779 C CA . ASN A 1 220 ? 19.438 -14.406 2.898 1 97.81 220 ASN A CA 1
ATOM 1780 C C . ASN A 1 220 ? 18 -13.914 2.721 1 97.81 220 ASN A C 1
ATOM 1782 O O . ASN A 1 220 ? 17.078 -14.469 3.307 1 97.81 220 ASN A O 1
ATOM 1786 N N . ASN A 1 221 ? 17.844 -12.859 1.879 1 98.06 221 ASN A N 1
ATOM 1787 C CA . ASN A 1 221 ? 16.5 -12.367 1.573 1 98.06 221 ASN A CA 1
ATOM 1788 C C . ASN A 1 221 ? 15.633 -13.453 0.935 1 98.06 221 ASN A C 1
ATOM 1790 O O . ASN A 1 221 ? 14.414 -13.445 1.093 1 98.06 221 ASN A O 1
ATOM 1794 N N . LEU A 1 222 ? 16.25 -14.398 0.255 1 98.56 222 LEU A N 1
ATOM 1795 C CA . LEU A 1 222 ? 15.516 -15.492 -0.371 1 98.56 222 LEU A CA 1
ATOM 1796 C C . LEU A 1 222 ? 14.805 -16.344 0.68 1 98.56 222 LEU A C 1
ATOM 1798 O O . LEU A 1 222 ? 13.742 -16.906 0.41 1 98.56 222 LEU A O 1
ATOM 1802 N N . ILE A 1 223 ? 15.383 -16.391 1.878 1 98.56 223 ILE A N 1
ATOM 1803 C CA . ILE A 1 223 ? 14.797 -17.188 2.953 1 98.56 223 ILE A CA 1
ATOM 1804 C C . ILE A 1 223 ? 13.828 -16.312 3.756 1 98.56 223 ILE A C 1
ATOM 1806 O O . ILE A 1 223 ? 12.812 -16.812 4.254 1 98.56 223 ILE A O 1
ATOM 1810 N N . ARG A 1 224 ? 14.117 -14.992 3.781 1 98.06 224 ARG A N 1
ATOM 1811 C CA . ARG A 1 224 ? 13.234 -14.062 4.48 1 98.06 224 ARG A CA 1
ATOM 1812 C C . ARG A 1 224 ? 11.906 -13.906 3.746 1 98.06 224 ARG A C 1
ATOM 1814 O O . ARG A 1 224 ? 10.898 -13.539 4.352 1 98.06 224 ARG A O 1
ATOM 1821 N N . MET A 1 225 ? 11.883 -14.188 2.422 1 98.25 225 MET A N 1
ATOM 1822 C CA . MET A 1 225 ? 10.664 -14.086 1.62 1 98.25 225 MET A CA 1
ATOM 1823 C C . MET A 1 225 ? 9.57 -14.992 2.184 1 98.25 225 MET A C 1
ATOM 1825 O O . MET A 1 225 ? 9.867 -15.992 2.836 1 98.25 225 MET A O 1
ATOM 1829 N N . ARG A 1 226 ? 8.336 -14.703 1.868 1 98.25 226 ARG A N 1
ATOM 1830 C CA . ARG A 1 226 ? 7.238 -15.32 2.607 1 98.25 226 ARG A CA 1
ATOM 1831 C C . ARG A 1 226 ? 6.555 -16.391 1.774 1 98.25 226 ARG A C 1
ATOM 1833 O O . ARG A 1 226 ? 5.336 -16.562 1.849 1 98.25 226 ARG A O 1
ATOM 1840 N N . TRP A 1 227 ? 7.336 -17.047 0.944 1 98.69 227 TRP A N 1
ATOM 1841 C CA . TRP A 1 227 ? 6.836 -18.25 0.285 1 98.69 227 TRP A CA 1
ATOM 1842 C C . TRP A 1 227 ? 6.527 -19.328 1.305 1 98.69 227 TRP A C 1
ATOM 1844 O O . TRP A 1 227 ? 6.922 -19.234 2.469 1 98.69 227 TRP A O 1
ATOM 1854 N N . ILE A 1 228 ? 5.738 -20.312 0.893 1 98.81 228 ILE A N 1
ATOM 1855 C CA . ILE A 1 228 ? 5.348 -21.453 1.713 1 98.81 228 ILE A CA 1
ATOM 1856 C C . ILE A 1 228 ? 5.785 -22.75 1.036 1 98.81 228 ILE A C 1
ATOM 1858 O O . ILE A 1 228 ? 5.438 -23 -0.12 1 98.81 228 ILE A O 1
ATOM 1862 N N . ARG A 1 229 ? 6.516 -23.609 1.704 1 98.62 229 ARG A N 1
ATOM 1863 C CA . ARG A 1 229 ? 6.926 -24.891 1.146 1 98.62 229 ARG A CA 1
ATOM 1864 C C . ARG A 1 229 ? 5.758 -25.875 1.127 1 98.62 229 ARG A C 1
ATOM 1866 O O . ARG A 1 229 ? 4.852 -25.781 1.954 1 98.62 229 ARG A O 1
ATOM 1873 N N . PRO A 1 230 ? 5.855 -26.812 0.203 1 98.69 230 PRO A N 1
ATOM 1874 C CA . PRO A 1 230 ? 4.844 -27.875 0.182 1 98.69 230 PRO A CA 1
ATOM 1875 C C . PRO A 1 230 ? 4.727 -28.594 1.519 1 98.69 230 PRO A C 1
ATOM 1877 O O . PRO A 1 230 ? 3.617 -28.906 1.961 1 98.69 230 PRO A O 1
ATOM 1880 N N . GLU A 1 231 ? 5.836 -28.797 2.232 1 98.5 231 GLU A N 1
ATOM 1881 C CA . GLU A 1 231 ? 5.902 -29.578 3.473 1 98.5 231 GLU A CA 1
ATOM 1882 C C . GLU A 1 231 ? 5.285 -28.797 4.633 1 98.5 231 GLU A C 1
ATOM 1884 O O . GLU A 1 231 ? 4.98 -29.375 5.68 1 98.5 231 GLU A O 1
ATOM 1889 N N . ASP A 1 232 ? 5.078 -27.531 4.426 1 98.56 232 ASP A N 1
ATOM 1890 C CA . ASP A 1 232 ? 4.734 -26.672 5.559 1 98.56 232 ASP A CA 1
ATOM 1891 C C . ASP A 1 232 ? 3.248 -26.328 5.555 1 98.56 232 ASP A C 1
ATOM 1893 O O . ASP A 1 232 ? 2.783 -25.547 6.398 1 98.56 232 ASP A O 1
ATOM 1897 N N . LEU A 1 233 ? 2.432 -26.859 4.688 1 98.62 233 LEU A N 1
ATOM 1898 C CA . LEU A 1 233 ? 1.029 -26.484 4.516 1 98.62 233 LEU A CA 1
ATOM 1899 C C . LEU A 1 233 ? 0.229 -26.797 5.777 1 98.62 233 LEU A C 1
ATOM 1901 O O . LEU A 1 233 ? -0.754 -26.125 6.074 1 98.62 233 LEU A O 1
ATOM 1905 N N . HIS A 1 234 ? 0.65 -27.781 6.527 1 98.06 234 HIS A N 1
ATOM 1906 C CA . HIS A 1 234 ? -0.095 -28.203 7.707 1 98.06 234 HIS A CA 1
ATOM 1907 C C . HIS A 1 234 ? -0.149 -27.094 8.75 1 98.06 234 HIS A C 1
ATOM 1909 O O . HIS A 1 234 ? -1.113 -27 9.516 1 98.06 234 HIS A O 1
ATOM 1915 N N . PHE A 1 235 ? 0.89 -26.234 8.805 1 98.31 235 PHE A N 1
ATOM 1916 C CA . PHE A 1 235 ? 0.876 -25.109 9.742 1 98.31 235 PHE A CA 1
ATOM 1917 C C . PHE A 1 235 ? -0.33 -24.219 9.5 1 98.31 235 PHE A C 1
ATOM 1919 O O . PHE A 1 235 ? -0.901 -23.656 10.445 1 98.31 235 PHE A O 1
ATOM 1926 N N . TYR A 1 236 ? -0.734 -24.031 8.289 1 98.81 236 TYR A N 1
ATOM 1927 C CA . TYR A 1 236 ? -1.859 -23.188 7.898 1 98.81 236 TYR A CA 1
ATOM 1928 C C . TYR A 1 236 ? -3.182 -23.922 8.086 1 98.81 236 TYR A C 1
ATOM 1930 O O . TYR A 1 236 ? -4.16 -23.344 8.562 1 98.81 236 TYR A O 1
ATOM 1938 N N . GLU A 1 237 ? -3.176 -25.141 7.766 1 98.75 237 GLU A N 1
ATOM 1939 C CA . GLU A 1 237 ? -4.371 -25.969 7.969 1 98.75 237 GLU A CA 1
ATOM 1940 C C . GLU A 1 237 ? -4.746 -26.031 9.445 1 98.75 237 GLU A C 1
ATOM 1942 O O . GLU A 1 237 ? -5.93 -26.047 9.789 1 98.75 237 GLU A O 1
ATOM 1947 N N . GLU A 1 238 ? -3.768 -26.016 10.305 1 98.12 238 GLU A N 1
ATOM 1948 C CA . GLU A 1 238 ? -3.988 -26.062 11.75 1 98.12 238 GLU A CA 1
ATOM 1949 C C . GLU A 1 238 ? -4.754 -24.844 12.234 1 98.12 238 GLU A C 1
ATOM 1951 O O . GLU A 1 238 ? -5.438 -24.891 13.258 1 98.12 238 GLU A O 1
ATOM 1956 N N . ILE A 1 239 ? -4.676 -23.812 11.484 1 98.12 239 ILE A N 1
ATOM 1957 C CA . ILE A 1 239 ? -5.379 -22.609 11.906 1 98.12 239 ILE A CA 1
ATOM 1958 C C . ILE A 1 239 ? -6.586 -22.375 11 1 98.12 239 ILE A C 1
ATOM 1960 O O . ILE A 1 239 ? -7.137 -21.281 10.961 1 98.12 239 ILE A O 1
ATOM 1964 N N . GLY A 1 240 ? -6.941 -23.312 10.18 1 98.56 240 GLY A N 1
ATOM 1965 C CA . GLY A 1 240 ? -8.195 -23.297 9.445 1 98.56 240 GLY A CA 1
ATOM 1966 C C . GLY A 1 240 ? -8.039 -22.828 8.008 1 98.56 240 GLY A C 1
ATOM 1967 O O . GLY A 1 240 ? -9.023 -22.656 7.293 1 98.56 240 GLY A O 1
ATOM 1968 N N . ILE A 1 241 ? -6.828 -22.625 7.543 1 98.88 241 ILE A N 1
ATOM 1969 C CA . ILE A 1 241 ? -6.609 -22.172 6.172 1 98.88 241 ILE A CA 1
ATOM 1970 C C . ILE A 1 241 ? -6.266 -23.375 5.285 1 98.88 241 ILE A C 1
ATOM 1972 O O . ILE A 1 241 ? -5.273 -24.062 5.523 1 98.88 241 ILE A O 1
ATOM 1976 N N . ASP A 1 242 ? -7.094 -23.562 4.285 1 98.81 242 ASP A N 1
ATOM 1977 C CA . ASP A 1 242 ? -6.871 -24.703 3.404 1 98.81 242 ASP A CA 1
ATOM 1978 C C . ASP A 1 242 ? -6.902 -24.281 1.938 1 98.81 242 ASP A C 1
ATOM 1980 O O . ASP A 1 242 ? -7.023 -25.109 1.045 1 98.81 242 ASP A O 1
ATOM 1984 N N . ARG A 1 243 ? -6.992 -23.016 1.71 1 98.88 243 ARG A N 1
ATOM 1985 C CA . ARG A 1 243 ? -6.98 -22.453 0.363 1 98.88 243 ARG A CA 1
ATOM 1986 C C . ARG A 1 243 ? -5.594 -21.922 -0.003 1 98.88 243 ARG A C 1
ATOM 1988 O O . ARG A 1 243 ? -5.129 -20.938 0.569 1 98.88 243 ARG A O 1
ATOM 1995 N N . PHE A 1 244 ? -4.879 -22.609 -0.902 1 98.94 244 PHE A N 1
ATOM 1996 C CA . PHE A 1 244 ? -3.496 -22.344 -1.273 1 98.94 244 PHE A CA 1
ATOM 1997 C C . PHE A 1 244 ? -3.398 -21.938 -2.742 1 98.94 244 PHE A C 1
ATOM 1999 O O . PHE A 1 244 ? -3.768 -22.719 -3.625 1 98.94 244 PHE A O 1
ATOM 2006 N N . LYS A 1 245 ? -2.918 -20.797 -2.969 1 98.94 245 LYS A N 1
ATOM 2007 C CA . LYS A 1 245 ? -2.83 -20.234 -4.312 1 98.94 245 LYS A CA 1
ATOM 2008 C C . LYS A 1 245 ? -1.442 -20.438 -4.91 1 98.94 245 LYS A C 1
ATOM 2010 O O . LYS A 1 245 ? -0.435 -20.094 -4.289 1 98.94 245 LYS A O 1
ATOM 2015 N N . ILE A 1 246 ? -1.375 -20.984 -6.012 1 98.88 246 ILE A N 1
ATOM 2016 C CA . ILE A 1 246 ? -0.148 -21.188 -6.773 1 98.88 246 ILE A CA 1
ATOM 2017 C C . ILE A 1 246 ? -0.118 -20.234 -7.965 1 98.88 246 ILE A C 1
ATOM 2019 O O . ILE A 1 246 ? -0.832 -20.438 -8.953 1 98.88 246 ILE A O 1
ATOM 2023 N N . ALA A 1 247 ? 0.696 -19.188 -7.836 1 98 247 ALA A N 1
ATOM 2024 C CA . ALA A 1 247 ? 0.861 -18.234 -8.922 1 98 247 ALA A CA 1
ATOM 2025 C C . ALA A 1 247 ? 1.654 -18.844 -10.078 1 98 247 ALA A C 1
ATOM 2027 O O . ALA A 1 247 ? 2.318 -19.859 -9.906 1 98 247 ALA A O 1
ATOM 2028 N N . GLY A 1 248 ? 1.523 -18.25 -11.281 1 96.5 248 GLY A N 1
ATOM 2029 C CA . GLY A 1 248 ? 2.305 -18.75 -12.398 1 96.5 248 GLY A CA 1
ATOM 2030 C C . GLY A 1 248 ? 1.596 -18.609 -13.734 1 96.5 248 GLY A C 1
ATOM 2031 O O . GLY A 1 248 ? 1.725 -19.469 -14.609 1 96.5 248 GLY A O 1
ATOM 2032 N N . ARG A 1 249 ? 0.811 -17.578 -13.922 1 96.56 249 ARG A N 1
ATOM 2033 C CA . ARG A 1 249 ? 0.05 -17.391 -15.148 1 96.56 249 ARG A CA 1
ATOM 2034 C C . ARG A 1 249 ? 0.978 -17.266 -16.359 1 96.56 249 ARG A C 1
ATOM 2036 O O . ARG A 1 249 ? 0.544 -17.406 -17.5 1 96.56 249 ARG A O 1
ATOM 2043 N N . ASN A 1 250 ? 2.242 -16.891 -16.031 1 96.56 250 ASN A N 1
ATOM 2044 C CA . ASN A 1 250 ? 3.205 -16.703 -17.109 1 96.56 250 ASN A CA 1
ATOM 2045 C C . ASN A 1 250 ? 4.125 -17.922 -17.234 1 96.56 250 ASN A C 1
ATOM 2047 O O . ASN A 1 250 ? 5.117 -17.875 -17.969 1 96.56 250 ASN A O 1
ATOM 2051 N N . LYS A 1 251 ? 3.879 -19 -16.516 1 97.81 251 LYS A N 1
ATOM 2052 C CA . LYS A 1 251 ? 4.754 -20.172 -16.5 1 97.81 251 LYS A CA 1
ATOM 2053 C C . LYS A 1 251 ? 4.254 -21.234 -17.469 1 97.81 251 LYS A C 1
ATOM 2055 O O . LYS A 1 251 ? 3.104 -21.188 -17.906 1 97.81 251 LYS A O 1
ATOM 2060 N N . SER A 1 252 ? 5.125 -22.172 -17.812 1 97.88 252 SER A N 1
ATOM 2061 C CA . SER A 1 252 ? 4.773 -23.281 -18.688 1 97.88 252 SER A CA 1
ATOM 2062 C C . SER A 1 252 ? 3.875 -24.297 -17.984 1 97.88 252 SER A C 1
ATOM 2064 O O . SER A 1 252 ? 3.822 -24.328 -16.766 1 97.88 252 SER A O 1
ATOM 2066 N N . THR A 1 253 ? 3.156 -25.062 -18.781 1 98.62 253 THR A N 1
ATOM 2067 C CA . THR A 1 253 ? 2.328 -26.141 -18.266 1 98.62 253 THR A CA 1
ATOM 2068 C C . THR A 1 253 ? 3.156 -27.094 -17.391 1 98.62 253 THR A C 1
ATOM 2070 O O . THR A 1 253 ? 2.705 -27.516 -16.328 1 98.62 253 THR A O 1
ATOM 2073 N N . GLU A 1 254 ? 4.355 -27.344 -17.812 1 98.44 254 GLU A N 1
ATOM 2074 C CA . GLU A 1 254 ? 5.242 -28.219 -17.047 1 98.44 254 GLU A CA 1
ATOM 2075 C C . GLU A 1 254 ? 5.57 -27.641 -15.68 1 98.44 254 GLU A C 1
ATOM 2077 O O . GLU A 1 254 ? 5.516 -28.344 -14.672 1 98.44 254 GLU A O 1
ATOM 2082 N N . TRP A 1 255 ? 5.902 -26.406 -15.672 1 98.38 255 TRP A N 1
ATOM 2083 C CA . TRP A 1 255 ? 6.258 -25.734 -14.43 1 98.38 255 TRP A CA 1
ATOM 2084 C C . TRP A 1 255 ? 5.074 -25.719 -13.461 1 98.38 255 TRP A C 1
ATOM 2086 O O . TRP A 1 255 ? 5.223 -26.062 -12.289 1 98.38 255 TRP A O 1
ATOM 2096 N N . ILE A 1 256 ? 3.871 -25.344 -13.961 1 98.81 256 ILE A N 1
ATOM 2097 C CA . ILE A 1 256 ? 2.682 -25.25 -13.125 1 98.81 256 ILE A CA 1
ATOM 2098 C C . ILE A 1 256 ? 2.309 -26.625 -12.586 1 98.81 256 ILE A C 1
ATOM 2100 O O . ILE A 1 256 ? 2.002 -26.781 -11.406 1 98.81 256 ILE A O 1
ATOM 2104 N N . THR A 1 257 ? 2.391 -27.625 -13.453 1 98.81 257 THR A N 1
ATOM 2105 C CA . THR A 1 257 ? 2.064 -28.984 -13.047 1 98.81 257 THR A CA 1
ATOM 2106 C C . THR A 1 257 ? 3.008 -29.469 -11.945 1 98.81 257 THR A C 1
ATOM 2108 O O . THR A 1 257 ? 2.574 -30.109 -10.992 1 98.81 257 THR A O 1
ATOM 2111 N N . ARG A 1 258 ? 4.305 -29.172 -12.109 1 98.69 258 ARG A N 1
ATOM 2112 C CA . ARG A 1 258 ? 5.293 -29.531 -11.102 1 98.69 258 ARG A CA 1
ATOM 2113 C C . ARG A 1 258 ? 4.949 -28.922 -9.75 1 98.69 258 ARG A C 1
ATOM 2115 O O . ARG A 1 258 ? 5.004 -29.594 -8.719 1 98.69 258 ARG A O 1
ATOM 2122 N N . ALA A 1 259 ? 4.613 -27.641 -9.719 1 98.88 259 ALA A N 1
ATOM 2123 C CA . ALA A 1 259 ? 4.25 -26.953 -8.477 1 98.88 259 ALA A CA 1
ATOM 2124 C C . ALA A 1 259 ? 2.988 -27.578 -7.871 1 98.88 259 ALA A C 1
ATOM 2126 O O . ALA A 1 259 ? 2.951 -27.875 -6.676 1 98.88 259 ALA A O 1
ATOM 2127 N N . VAL A 1 260 ? 1.939 -27.781 -8.711 1 98.94 260 VAL A N 1
ATOM 2128 C CA . VAL A 1 260 ? 0.68 -28.359 -8.242 1 98.94 260 VAL A CA 1
ATOM 2129 C C . VAL A 1 260 ? 0.932 -29.719 -7.613 1 98.94 260 VAL A C 1
ATOM 2131 O O . VAL A 1 260 ? 0.417 -30.016 -6.531 1 98.94 260 VAL A O 1
ATOM 2134 N N . LYS A 1 261 ? 1.711 -30.516 -8.289 1 98.81 261 LYS A N 1
ATOM 2135 C CA . LYS A 1 261 ? 2.043 -31.828 -7.766 1 98.81 261 LYS A CA 1
ATOM 2136 C C . LYS A 1 261 ? 2.748 -31.719 -6.414 1 98.81 261 LYS A C 1
ATOM 2138 O O . LYS A 1 261 ? 2.402 -32.438 -5.473 1 98.81 261 LYS A O 1
ATOM 2143 N N . ALA A 1 262 ? 3.748 -30.875 -6.332 1 98.88 262 ALA A N 1
ATOM 2144 C CA . ALA A 1 262 ? 4.516 -30.703 -5.102 1 98.88 262 ALA A CA 1
ATOM 2145 C C . ALA A 1 262 ? 3.605 -30.328 -3.936 1 98.88 262 ALA A C 1
ATOM 2147 O O . ALA A 1 262 ? 3.668 -30.938 -2.865 1 98.88 262 ALA A O 1
ATOM 2148 N N . TYR A 1 263 ? 2.74 -29.312 -4.121 1 98.88 263 TYR A N 1
ATOM 2149 C CA . TYR A 1 263 ? 1.873 -28.844 -3.043 1 98.88 263 TYR A CA 1
ATOM 2150 C C . TYR A 1 263 ? 0.804 -29.891 -2.719 1 98.88 263 TYR A C 1
ATOM 2152 O O . TYR A 1 263 ? 0.469 -30.094 -1.55 1 98.88 263 TYR A O 1
ATOM 2160 N N . SER A 1 264 ? 0.27 -30.578 -3.697 1 98.88 264 SER A N 1
ATOM 2161 C CA . SER A 1 264 ? -0.73 -31.609 -3.479 1 98.88 264 SER A CA 1
ATOM 2162 C C . SER A 1 264 ? -0.158 -32.781 -2.662 1 98.88 264 SER A C 1
ATOM 2164 O O . SER A 1 264 ? -0.826 -33.312 -1.771 1 98.88 264 SER A O 1
ATOM 2166 N N . GLU A 1 265 ? 1.105 -33.094 -2.982 1 98.5 265 GLU A N 1
ATOM 2167 C CA . GLU A 1 265 ? 1.75 -34.25 -2.33 1 98.5 265 GLU A CA 1
ATOM 2168 C C . GLU A 1 265 ? 2.453 -33.812 -1.045 1 98.5 265 GLU A C 1
ATOM 2170 O O . GLU A 1 265 ? 2.951 -34.656 -0.293 1 98.5 265 GLU A O 1
ATOM 2175 N N . ARG A 1 266 ? 2.584 -32.562 -0.843 1 98.44 266 ARG A N 1
ATOM 2176 C CA . ARG A 1 266 ? 3.184 -31.969 0.356 1 98.44 266 ARG A CA 1
ATOM 2177 C C . ARG A 1 266 ? 4.652 -32.375 0.474 1 98.44 266 ARG A C 1
ATOM 2179 O O . ARG A 1 266 ? 5.133 -32.688 1.566 1 98.44 266 ARG A O 1
ATOM 2186 N N . LYS A 1 267 ? 5.266 -32.375 -0.681 1 98.06 267 LYS A N 1
ATOM 2187 C CA . LYS A 1 267 ? 6.676 -32.75 -0.737 1 98.06 267 LYS A CA 1
ATOM 2188 C C . LYS A 1 267 ? 7.32 -32.281 -2.039 1 98.06 267 LYS A C 1
ATOM 2190 O O . LYS A 1 267 ? 6.703 -32.344 -3.104 1 98.06 267 LYS A O 1
ATOM 2195 N N . TYR A 1 268 ? 8.531 -31.812 -1.855 1 98.44 268 TYR A N 1
ATOM 2196 C CA . TYR A 1 268 ? 9.336 -31.484 -3.029 1 98.44 268 TYR A CA 1
ATOM 2197 C C . TYR A 1 268 ? 10.812 -31.734 -2.764 1 98.44 268 TYR A C 1
ATOM 2199 O O . TYR A 1 268 ? 11.375 -31.219 -1.799 1 98.44 268 TYR A O 1
ATOM 2207 N N . GLU A 1 269 ? 11.43 -32.5 -3.592 1 97.56 269 GLU A N 1
ATOM 2208 C CA . GLU A 1 269 ? 12.859 -32.75 -3.496 1 97.56 269 GLU A CA 1
ATOM 2209 C C . GLU A 1 269 ? 13.641 -31.922 -4.508 1 97.56 269 GLU A C 1
ATOM 2211 O O . GLU A 1 269 ? 13.25 -31.828 -5.672 1 97.56 269 GLU A O 1
ATOM 2216 N N . GLY A 1 270 ? 14.664 -31.281 -3.982 1 97.38 270 GLY A N 1
ATOM 2217 C CA . GLY A 1 270 ? 15.5 -30.516 -4.895 1 97.38 270 GLY A CA 1
ATOM 2218 C C . GLY A 1 270 ? 15.531 -29.031 -4.57 1 97.38 270 GLY A C 1
ATOM 2219 O O . GLY A 1 270 ? 15.508 -28.641 -3.4 1 97.38 270 GLY A O 1
ATOM 2220 N N . ASN A 1 271 ? 15.75 -28.219 -5.609 1 98.5 271 ASN A N 1
ATOM 2221 C CA . ASN A 1 271 ? 15.859 -26.766 -5.488 1 98.5 271 ASN A CA 1
ATOM 2222 C C . ASN A 1 271 ? 14.484 -26.125 -5.363 1 98.5 271 ASN A C 1
ATOM 2224 O O . ASN A 1 271 ? 13.719 -26.094 -6.328 1 98.5 271 ASN A O 1
ATOM 2228 N N . LEU A 1 272 ? 14.18 -25.594 -4.188 1 98.81 272 LEU A N 1
ATOM 2229 C CA . LEU A 1 272 ? 12.891 -24.969 -3.928 1 98.81 272 LEU A CA 1
ATOM 2230 C C . LEU A 1 272 ? 12.578 -23.906 -4.977 1 98.81 272 LEU A C 1
ATOM 2232 O O . LEU A 1 272 ? 11.422 -23.719 -5.352 1 98.81 272 LEU A O 1
ATOM 2236 N N . LEU A 1 273 ? 13.57 -23.203 -5.477 1 98.44 273 LEU A N 1
ATOM 2237 C CA . LEU A 1 273 ? 13.398 -22.109 -6.438 1 98.44 273 LEU A CA 1
ATOM 2238 C C . LEU A 1 273 ? 12.852 -22.641 -7.758 1 98.44 273 LEU A C 1
ATOM 2240 O O . LEU A 1 273 ? 12.422 -21.859 -8.609 1 98.44 273 LEU A O 1
ATOM 2244 N N . ASP A 1 274 ? 12.719 -23.969 -7.93 1 98.12 274 ASP A N 1
ATOM 2245 C CA . ASP A 1 274 ? 12.156 -24.562 -9.141 1 98.12 274 ASP A CA 1
ATOM 2246 C C . ASP A 1 274 ? 10.633 -24.5 -9.125 1 98.12 274 ASP A C 1
ATOM 2248 O O . ASP A 1 274 ? 9.992 -24.688 -10.156 1 98.12 274 ASP A O 1
ATOM 2252 N N . ILE A 1 275 ? 10.055 -24.297 -7.926 1 98.5 275 ILE A N 1
ATOM 2253 C CA . ILE A 1 275 ? 8.602 -24.219 -7.844 1 98.5 275 ILE A CA 1
ATOM 2254 C C . ILE A 1 275 ? 8.18 -22.891 -7.234 1 98.5 275 ILE A C 1
ATOM 2256 O O . ILE A 1 275 ? 7.016 -22.703 -6.879 1 98.5 275 ILE A O 1
ATOM 2260 N N . VAL A 1 276 ? 9.102 -21.938 -7.086 1 98.25 276 VAL A N 1
ATOM 2261 C CA . VAL A 1 276 ? 8.875 -20.562 -6.656 1 98.25 276 VAL A CA 1
ATOM 2262 C C . VAL A 1 276 ? 9.195 -19.594 -7.805 1 98.25 276 VAL A C 1
ATOM 2264 O O . VAL A 1 276 ? 10.172 -19.797 -8.531 1 98.25 276 VAL A O 1
ATOM 2267 N N . SER A 1 277 ? 8.258 -18.641 -7.98 1 97.12 277 SER A N 1
ATOM 2268 C CA . SER A 1 277 ? 8.562 -17.609 -8.961 1 97.12 277 SER A CA 1
ATOM 2269 C C . SER A 1 277 ? 9.773 -16.781 -8.547 1 97.12 277 SER A C 1
ATOM 2271 O O . SER A 1 277 ? 9.727 -16.047 -7.551 1 97.12 277 SER A O 1
ATOM 2273 N N . TYR A 1 278 ? 10.883 -16.922 -9.258 1 97.75 278 TYR A N 1
ATOM 2274 C CA . TYR A 1 278 ? 12.172 -16.344 -8.906 1 97.75 278 TYR A CA 1
ATOM 2275 C C . TYR A 1 278 ? 12.719 -15.484 -10.047 1 97.75 278 TYR A C 1
ATOM 2277 O O . TYR A 1 278 ? 13.781 -15.773 -10.594 1 97.75 278 TYR A O 1
ATOM 2285 N N . PRO A 1 279 ? 11.953 -14.367 -10.367 1 97.5 279 PRO A N 1
ATOM 2286 C CA . PRO A 1 279 ? 12.398 -13.531 -11.484 1 97.5 279 PRO A CA 1
ATOM 2287 C C . PRO A 1 279 ? 13.75 -12.867 -11.227 1 97.5 279 PRO A C 1
ATOM 2289 O O . PRO A 1 279 ? 14.469 -12.531 -12.172 1 97.5 279 PRO A O 1
ATOM 2292 N N . GLN A 1 280 ? 14.172 -12.703 -9.992 1 98.19 280 GLN A N 1
ATOM 2293 C CA . GLN A 1 280 ? 15.453 -12.102 -9.648 1 98.19 280 GLN A CA 1
ATOM 2294 C C . GLN A 1 280 ? 16.609 -12.859 -10.297 1 98.19 280 GLN A C 1
ATOM 2296 O O . GLN A 1 280 ? 17.547 -12.25 -10.828 1 98.19 280 GLN A O 1
ATOM 2301 N N . GLY A 1 281 ? 16.5 -14.195 -10.273 1 97.81 281 GLY A N 1
ATOM 2302 C CA . GLY A 1 281 ? 17.594 -15.016 -10.781 1 97.81 281 GLY A CA 1
ATOM 2303 C C . GLY A 1 281 ? 17.328 -15.578 -12.164 1 97.81 281 GLY A C 1
ATOM 2304 O O . GLY A 1 281 ? 18.25 -16.016 -12.852 1 97.81 281 GLY A O 1
ATOM 2305 N N . ARG A 1 282 ? 16.047 -15.578 -12.562 1 97.06 282 ARG A N 1
ATOM 2306 C CA . ARG A 1 282 ? 15.703 -16.203 -13.836 1 97.06 282 ARG A CA 1
ATOM 2307 C C . ARG A 1 282 ? 15.555 -15.148 -14.938 1 97.06 282 ARG A C 1
ATOM 2309 O O . ARG A 1 282 ? 15.773 -15.445 -16.109 1 97.06 282 ARG A O 1
ATOM 2316 N N . ALA A 1 283 ? 15.203 -13.906 -14.562 1 97.31 283 ALA A N 1
ATOM 2317 C CA . ALA A 1 283 ? 14.93 -12.883 -15.562 1 97.31 283 ALA A CA 1
ATOM 2318 C C . ALA A 1 283 ? 16.031 -11.828 -15.578 1 97.31 283 ALA A C 1
ATOM 2320 O O . ALA A 1 283 ? 16.562 -11.484 -16.641 1 97.31 283 ALA A O 1
ATOM 2321 N N . VAL A 1 284 ? 16.5 -11.375 -14.438 1 98.44 284 VAL A N 1
ATOM 2322 C CA . VAL A 1 284 ? 17.312 -10.164 -14.328 1 98.44 284 VAL A CA 1
ATOM 2323 C C . VAL A 1 284 ? 18.672 -10.398 -14.984 1 98.44 284 VAL A C 1
ATOM 2325 O O . VAL A 1 284 ? 19.141 -9.586 -15.789 1 98.44 284 VAL A O 1
ATOM 2328 N N . PRO A 1 285 ? 19.391 -11.555 -14.734 1 98.44 285 PRO A N 1
ATOM 2329 C CA . PRO A 1 285 ? 20.672 -11.758 -15.414 1 98.44 285 PRO A CA 1
ATOM 2330 C C . PRO A 1 285 ? 20.547 -11.734 -16.938 1 98.44 285 PRO A C 1
ATOM 2332 O O . PRO A 1 285 ? 21.391 -11.141 -17.625 1 98.44 285 PRO A O 1
ATOM 2335 N N . LYS A 1 286 ? 19.516 -12.344 -17.438 1 97.88 286 LYS A N 1
ATOM 2336 C CA . LYS A 1 286 ? 19.281 -12.359 -18.875 1 97.88 286 LYS A CA 1
ATOM 2337 C C . LYS A 1 286 ? 19.031 -10.953 -19.406 1 97.88 286 LYS A C 1
ATOM 2339 O O . LYS A 1 286 ? 19.531 -10.578 -20.469 1 97.88 286 LYS A O 1
ATOM 2344 N N . VAL A 1 287 ? 18.219 -10.172 -18.688 1 97.94 287 VAL A N 1
ATOM 2345 C CA . VAL A 1 287 ? 17.891 -8.797 -19.062 1 97.94 287 VAL A CA 1
ATOM 2346 C C . VAL A 1 287 ? 19.156 -7.953 -19.062 1 97.94 287 VAL A C 1
ATOM 2348 O O . VAL A 1 287 ? 19.375 -7.148 -19.969 1 97.94 287 VAL A O 1
ATOM 2351 N N . MET A 1 288 ? 20 -8.141 -18.031 1 97.94 288 MET A N 1
ATOM 2352 C CA . MET A 1 288 ? 21.25 -7.387 -17.953 1 97.94 288 MET A CA 1
ATOM 2353 C C . MET A 1 288 ? 22.141 -7.684 -19.156 1 97.94 288 MET A C 1
ATOM 2355 O O . MET A 1 288 ? 22.719 -6.77 -19.734 1 97.94 288 MET A O 1
ATOM 2359 N N . ARG A 1 289 ? 22.234 -8.938 -19.547 1 97.31 289 ARG A N 1
ATOM 2360 C CA . ARG A 1 289 ? 23.016 -9.305 -20.719 1 97.31 289 ARG A CA 1
ATOM 2361 C C . ARG A 1 289 ? 22.453 -8.656 -21.969 1 97.31 289 ARG A C 1
ATOM 2363 O O . ARG A 1 289 ? 23.203 -8.18 -22.828 1 97.31 289 ARG A O 1
ATOM 2370 N N . LYS A 1 290 ? 21.172 -8.609 -22.078 1 96.75 290 LYS A N 1
ATOM 2371 C CA . LYS A 1 290 ? 20.5 -8.07 -23.266 1 96.75 290 LYS A CA 1
ATOM 2372 C C . LYS A 1 290 ? 20.75 -6.574 -23.406 1 96.75 290 LYS A C 1
ATOM 2374 O O . LYS A 1 290 ? 20.891 -6.066 -24.516 1 96.75 290 LYS A O 1
ATOM 2379 N N . VAL A 1 291 ? 20.812 -5.84 -22.25 1 96.81 291 VAL A N 1
ATOM 2380 C CA . VAL A 1 291 ? 20.859 -4.383 -22.328 1 96.81 291 VAL A CA 1
ATOM 2381 C C . VAL A 1 291 ? 22.281 -3.896 -22.047 1 96.81 291 VAL A C 1
ATOM 2383 O O . VAL A 1 291 ? 22.516 -2.695 -21.891 1 96.81 291 VAL A O 1
ATOM 2386 N N . GLY A 1 292 ? 23.281 -4.766 -21.922 1 95.94 292 GLY A N 1
ATOM 2387 C CA . GLY A 1 292 ? 24.656 -4.395 -21.625 1 95.94 292 GLY A CA 1
ATOM 2388 C C . GLY A 1 292 ? 24.844 -3.936 -20.188 1 95.94 292 GLY A C 1
ATOM 2389 O O . GLY A 1 292 ? 25.594 -2.996 -19.938 1 95.94 292 GLY A O 1
ATOM 2390 N N . GLY A 1 293 ? 24.078 -4.523 -19.297 1 97.06 293 GLY A N 1
ATOM 2391 C CA . GLY A 1 293 ? 24.172 -4.195 -17.891 1 97.06 293 GLY A CA 1
ATOM 2392 C C . GLY A 1 293 ? 25.25 -4.98 -17.172 1 97.06 293 GLY A C 1
ATOM 2393 O O . GLY A 1 293 ? 26.047 -5.676 -17.797 1 97.06 293 GLY A O 1
ATOM 2394 N N . PRO A 1 294 ? 25.328 -4.848 -15.891 1 97.44 294 PRO A N 1
ATOM 2395 C CA . PRO A 1 294 ? 26.406 -5.461 -15.109 1 97.44 294 PRO A CA 1
ATOM 2396 C C . PRO A 1 294 ? 26.281 -6.98 -15.031 1 97.44 294 PRO A C 1
ATOM 2398 O O . PRO A 1 294 ? 25.172 -7.512 -14.93 1 97.44 294 PRO A O 1
ATOM 2401 N N . SER A 1 295 ? 27.375 -7.648 -14.867 1 96.94 295 SER A N 1
ATOM 2402 C CA . SER A 1 295 ? 27.422 -9.102 -14.812 1 96.94 295 SER A CA 1
ATOM 2403 C C . SER A 1 295 ? 27.281 -9.609 -13.383 1 96.94 295 SER A C 1
ATOM 2405 O O . SER A 1 295 ? 27.125 -10.805 -13.148 1 96.94 295 SER A O 1
ATOM 2407 N N . TYR A 1 296 ? 27.297 -8.664 -12.445 1 96.94 296 TYR A N 1
ATOM 2408 C CA . TYR A 1 296 ? 27.297 -9.109 -11.062 1 96.94 296 TYR A CA 1
ATOM 2409 C C . TYR A 1 296 ? 25.922 -9.664 -10.672 1 96.94 296 TYR A C 1
ATOM 2411 O O . TYR A 1 296 ? 25.75 -10.203 -9.57 1 96.94 296 TYR A O 1
ATOM 2419 N N . TYR A 1 297 ? 24.969 -9.602 -11.508 1 98 297 TYR A N 1
ATOM 2420 C CA . TYR A 1 297 ? 23.688 -10.25 -11.258 1 98 297 TYR A CA 1
ATOM 2421 C C . TYR A 1 297 ? 23.75 -11.734 -11.602 1 98 297 TYR A C 1
ATOM 2423 O O . TYR A 1 297 ? 22.859 -12.5 -11.234 1 98 297 TYR A O 1
ATOM 2431 N N . ASP A 1 298 ? 24.766 -12.242 -12.312 1 97.38 298 ASP A N 1
ATOM 2432 C CA . ASP A 1 298 ? 24.891 -13.625 -12.773 1 97.38 298 ASP A CA 1
ATOM 2433 C C . ASP A 1 298 ? 24.891 -14.594 -11.602 1 97.38 298 ASP A C 1
ATOM 2435 O O . ASP A 1 298 ? 24.453 -15.742 -11.734 1 97.38 298 ASP A O 1
ATOM 2439 N N . VAL A 1 299 ? 25.328 -14.125 -10.477 1 97.62 299 VAL A N 1
ATOM 2440 C CA . VAL A 1 299 ? 25.406 -14.969 -9.289 1 97.62 299 VAL A CA 1
ATOM 2441 C C . VAL A 1 299 ? 24.016 -15.477 -8.922 1 97.62 299 VAL A C 1
ATOM 2443 O O . VAL A 1 299 ? 23.875 -16.578 -8.391 1 97.62 299 VAL A O 1
ATOM 2446 N N . LEU A 1 300 ? 22.984 -14.734 -9.273 1 98.19 300 LEU A N 1
ATOM 2447 C CA . LEU A 1 300 ? 21.625 -15.094 -8.906 1 98.19 300 LEU A CA 1
ATOM 2448 C C . LEU A 1 300 ? 21.156 -16.328 -9.672 1 98.19 300 LEU A C 1
ATOM 2450 O O . LEU A 1 300 ? 20.203 -17 -9.25 1 98.19 300 LEU A O 1
ATOM 2454 N N . GLU A 1 301 ? 21.75 -16.609 -10.797 1 97.62 301 GLU A N 1
ATOM 2455 C CA . GLU A 1 301 ? 21.438 -17.828 -11.547 1 97.62 301 GLU A CA 1
ATOM 2456 C C . GLU A 1 301 ? 22.047 -19.062 -10.898 1 97.62 301 GLU A C 1
ATOM 2458 O O . GLU A 1 301 ? 21.656 -20.188 -11.203 1 97.62 301 GLU A O 1
ATOM 2463 N N . LYS A 1 302 ? 23 -18.828 -9.992 1 97.5 302 LYS A N 1
ATOM 2464 C CA . LYS A 1 302 ? 23.781 -19.922 -9.422 1 97.5 302 LYS A CA 1
ATOM 2465 C C . LYS A 1 302 ? 23.344 -20.234 -8.008 1 97.5 302 LYS A C 1
ATOM 2467 O O . LYS A 1 302 ? 24 -20.984 -7.289 1 97.5 302 LYS A O 1
ATOM 2472 N N . VAL A 1 303 ? 22.281 -19.656 -7.586 1 98 303 VAL A N 1
ATOM 2473 C CA . VAL A 1 303 ? 21.766 -19.844 -6.227 1 98 303 VAL A CA 1
ATOM 2474 C C . VAL A 1 303 ? 20.766 -21 -6.203 1 98 303 VAL A C 1
ATOM 2476 O O . VAL A 1 303 ? 19.938 -21.125 -7.113 1 98 303 VAL A O 1
ATOM 2479 N N . LYS A 1 304 ? 20.891 -21.828 -5.215 1 98.12 304 LYS A N 1
ATOM 2480 C CA . LYS A 1 304 ? 19.938 -22.906 -4.969 1 98.12 304 LYS A CA 1
ATOM 2481 C C . LYS A 1 304 ? 19.484 -22.922 -3.51 1 98.12 304 LYS A C 1
ATOM 2483 O O . LYS A 1 304 ? 20.25 -22.531 -2.617 1 98.12 304 LYS A O 1
ATOM 2488 N N . VAL A 1 305 ? 18.297 -23.25 -3.297 1 98.69 305 VAL A N 1
ATOM 2489 C CA . VAL A 1 305 ? 17.75 -23.5 -1.969 1 98.69 305 VAL A CA 1
ATOM 2490 C C . VAL A 1 305 ? 17.406 -24.984 -1.821 1 98.69 305 VAL A C 1
ATOM 2492 O O . VAL A 1 305 ? 16.422 -25.453 -2.393 1 98.69 305 VAL A O 1
ATOM 2495 N N . ASP A 1 306 ? 18.172 -25.688 -1.087 1 98.31 306 ASP A N 1
ATOM 2496 C CA . ASP A 1 306 ? 17.938 -27.109 -0.876 1 98.31 306 ASP A CA 1
ATOM 2497 C C . ASP A 1 306 ? 16.734 -27.344 0.03 1 98.31 306 ASP A C 1
ATOM 2499 O O . ASP A 1 306 ? 16.859 -27.328 1.257 1 98.31 306 ASP A O 1
ATOM 2503 N N . ASN A 1 307 ? 15.656 -27.75 -0.541 1 98.38 307 ASN A N 1
ATOM 2504 C CA . ASN A 1 307 ? 14.391 -27.844 0.17 1 98.38 307 ASN A CA 1
ATOM 2505 C C . ASN A 1 307 ? 14.438 -28.906 1.269 1 98.38 307 ASN A C 1
ATOM 2507 O O . ASN A 1 307 ? 13.82 -28.75 2.322 1 98.38 307 ASN A O 1
ATOM 2511 N N . SER A 1 308 ? 15.172 -29.938 1.104 1 96.5 308 SER A N 1
ATOM 2512 C CA . SER A 1 308 ? 15.203 -31.062 2.031 1 96.5 308 SER A CA 1
ATOM 2513 C C . SER A 1 308 ? 16 -30.734 3.285 1 96.5 308 SER A C 1
ATOM 2515 O O . SER A 1 308 ? 15.914 -31.453 4.289 1 96.5 308 SER A O 1
ATOM 2517 N N . GLU A 1 309 ? 16.734 -29.641 3.242 1 97.81 309 GLU A N 1
ATOM 2518 C CA . GLU A 1 309 ? 17.641 -29.328 4.348 1 97.81 309 GLU A CA 1
ATOM 2519 C C . GLU A 1 309 ? 16.953 -28.422 5.367 1 97.81 309 GLU A C 1
ATOM 2521 O O . GLU A 1 309 ? 17.516 -28.141 6.434 1 97.81 309 GLU A O 1
ATOM 2526 N N . PHE A 1 310 ? 15.742 -27.969 5.074 1 98.5 310 PHE A N 1
ATOM 2527 C CA . PHE A 1 310 ? 15.023 -27.172 6.066 1 98.5 310 PHE A CA 1
ATOM 2528 C C . PHE A 1 310 ? 14.734 -28 7.312 1 98.5 310 PHE A C 1
ATOM 2530 O O . PHE A 1 310 ? 14.375 -29.172 7.219 1 98.5 310 PHE A O 1
ATOM 2537 N N . PRO A 1 311 ? 14.812 -27.344 8.484 1 97.38 311 PRO A N 1
ATOM 2538 C CA . PRO A 1 311 ? 14.305 -28.062 9.656 1 97.38 311 PRO A CA 1
ATOM 2539 C C . PRO A 1 311 ? 12.805 -28.328 9.586 1 97.38 311 PRO A C 1
ATOM 2541 O O . PRO A 1 311 ? 12.047 -27.484 9.094 1 97.38 311 PRO A O 1
ATOM 2544 N N . GLU A 1 312 ? 12.375 -29.391 10 1 93.25 312 GLU A N 1
ATOM 2545 C CA . GLU A 1 312 ? 10.984 -29.844 9.883 1 93.25 312 GLU A CA 1
ATOM 2546 C C . GLU A 1 312 ? 10.031 -28.828 10.492 1 93.25 312 GLU A C 1
ATOM 2548 O O . GLU A 1 312 ? 8.945 -28.578 9.945 1 93.25 312 GLU A O 1
ATOM 2553 N N . ARG A 1 313 ? 10.438 -28.203 11.609 1 94.31 313 ARG A N 1
ATOM 2554 C CA . ARG A 1 313 ? 9.508 -27.297 12.297 1 94.31 313 ARG A CA 1
ATOM 2555 C C . ARG A 1 313 ? 10.062 -25.875 12.336 1 94.31 313 ARG A C 1
ATOM 2557 O O . ARG A 1 313 ? 9.93 -25.188 13.344 1 94.31 313 ARG A O 1
ATOM 2564 N N . TRP A 1 314 ? 10.664 -25.516 11.18 1 97.5 314 TRP A N 1
ATOM 2565 C CA . TRP A 1 314 ? 11.328 -24.219 11.18 1 97.5 314 TRP A CA 1
ATOM 2566 C C . TRP A 1 314 ? 10.312 -23.078 11.281 1 97.5 314 TRP A C 1
ATOM 2568 O O . TRP A 1 314 ? 10.617 -22.016 11.797 1 97.5 314 TRP A O 1
ATOM 2578 N N . LEU A 1 315 ? 9.016 -23.312 10.867 1 97.94 315 LEU A N 1
ATOM 2579 C CA . LEU A 1 315 ? 8.008 -22.266 10.891 1 97.94 315 LEU A CA 1
ATOM 2580 C C . LEU A 1 315 ? 7.48 -22.047 12.305 1 97.94 315 LEU A C 1
ATOM 2582 O O . LEU A 1 315 ? 6.816 -21.047 12.578 1 97.94 315 LEU A O 1
ATOM 2586 N N . ASN A 1 316 ? 7.777 -22.922 13.273 1 97.56 316 ASN A N 1
ATOM 2587 C CA . ASN A 1 316 ? 7.34 -22.75 14.656 1 97.56 316 ASN A CA 1
ATOM 2588 C C . ASN A 1 316 ? 7.871 -21.438 15.25 1 97.56 316 ASN A C 1
ATOM 2590 O O . ASN A 1 316 ? 7.219 -20.828 16.094 1 97.56 316 ASN A O 1
ATOM 2594 N N . PHE A 1 317 ? 9.07 -21.125 14.82 1 97.94 317 PHE A N 1
ATOM 2595 C CA . PHE A 1 317 ? 9.68 -19.875 15.297 1 97.94 317 PHE A CA 1
ATOM 2596 C C . PHE A 1 317 ? 8.703 -18.719 15.164 1 97.94 317 PHE A C 1
ATOM 2598 O O . PHE A 1 317 ? 8.586 -17.891 16.078 1 97.94 317 PHE A O 1
ATOM 2605 N N . PHE A 1 318 ? 7.926 -18.656 14.086 1 97.81 318 PHE A N 1
ATOM 2606 C CA . PHE A 1 318 ? 7.102 -17.5 13.734 1 97.81 318 PHE A CA 1
ATOM 2607 C C . PHE A 1 318 ? 5.789 -17.531 14.508 1 97.81 318 PHE A C 1
ATOM 2609 O O . PHE A 1 318 ? 5.074 -16.531 14.562 1 97.81 318 PHE A O 1
ATOM 2616 N N . LYS A 1 319 ? 5.441 -18.641 15.109 1 95.31 319 LYS A N 1
ATOM 2617 C CA . LYS A 1 319 ? 4.266 -18.703 15.969 1 95.31 319 LYS A CA 1
ATOM 2618 C C . LYS A 1 319 ? 4.48 -17.906 17.25 1 95.31 319 LYS A C 1
ATOM 2620 O O . LYS A 1 319 ? 3.523 -17.406 17.859 1 95.31 319 LYS A O 1
ATOM 2625 N N . TYR A 1 320 ? 5.75 -17.719 17.516 1 93.19 320 TYR A N 1
ATOM 2626 C CA . TYR A 1 320 ? 6.035 -17.125 18.828 1 93.19 320 TYR A CA 1
ATOM 2627 C C . TYR A 1 320 ? 6.863 -15.859 18.688 1 93.19 320 TYR A C 1
ATOM 2629 O O . TYR A 1 320 ? 7.176 -15.195 19.672 1 93.19 320 TYR A O 1
ATOM 2637 N N . ASN A 1 321 ? 7.273 -15.609 17.5 1 94.31 321 ASN A N 1
ATOM 2638 C CA . ASN A 1 321 ? 8.062 -14.414 17.219 1 94.31 321 ASN A CA 1
ATOM 2639 C C . ASN A 1 321 ? 7.418 -13.555 16.141 1 94.31 321 ASN A C 1
ATOM 2641 O O . ASN A 1 321 ? 7.113 -14.047 15.055 1 94.31 321 ASN A O 1
ATOM 2645 N N . GLU A 1 322 ? 7.23 -12.32 16.453 1 93 322 GLU A N 1
ATOM 2646 C CA . GLU A 1 322 ? 6.586 -11.391 15.523 1 93 322 GLU A CA 1
ATOM 2647 C C . GLU A 1 322 ? 7.617 -10.617 14.711 1 93 322 GLU A C 1
ATOM 2649 O O . GLU A 1 322 ? 8.227 -9.672 15.203 1 93 322 GLU A O 1
ATOM 2654 N N . CYS A 1 323 ? 7.703 -10.922 13.484 1 96.31 323 CYS A N 1
ATOM 2655 C CA . CYS A 1 323 ? 8.703 -10.312 12.609 1 96.31 323 CYS A CA 1
ATOM 2656 C C . CYS A 1 323 ? 8.422 -8.828 12.422 1 96.31 323 CYS A C 1
ATOM 2658 O O . CYS A 1 323 ? 9.352 -8.039 12.227 1 96.31 323 CYS A O 1
ATOM 2660 N N . GLU A 1 324 ? 7.145 -8.383 12.5 1 95.19 324 GLU A N 1
ATOM 2661 C CA . GLU A 1 324 ? 6.715 -7.02 12.211 1 95.19 324 GLU A CA 1
ATOM 2662 C C . GLU A 1 324 ? 7.328 -6.027 13.195 1 95.19 324 GLU A C 1
ATOM 2664 O O . GLU A 1 324 ? 7.434 -4.832 12.898 1 95.19 324 GLU A O 1
ATOM 2669 N N . SER A 1 325 ? 7.777 -6.492 14.344 1 94.56 325 SER A N 1
ATOM 2670 C CA . SER A 1 325 ? 8.289 -5.602 15.375 1 94.56 325 SER A CA 1
ATOM 2671 C C . SER A 1 325 ? 9.734 -5.938 15.734 1 94.56 325 SER A C 1
ATOM 2673 O O . SER A 1 325 ? 10.188 -5.66 16.844 1 94.56 325 SER A O 1
ATOM 2675 N N . LYS A 1 326 ? 10.43 -6.598 14.773 1 93.94 326 LYS A N 1
ATOM 2676 C CA . LYS A 1 326 ? 11.828 -6.961 15 1 93.94 326 LYS A CA 1
ATOM 2677 C C . LYS A 1 326 ? 12.68 -6.652 13.773 1 93.94 326 LYS A C 1
ATOM 2679 O O . LYS A 1 326 ? 12.234 -6.824 12.641 1 93.94 326 LYS A O 1
ATOM 2684 N N . ARG A 1 327 ? 13.906 -6.32 14.094 1 94.5 327 ARG A N 1
ATOM 2685 C CA . ARG A 1 327 ? 14.867 -6.164 13 1 94.5 327 ARG A CA 1
ATOM 2686 C C . ARG A 1 327 ? 15.477 -7.504 12.617 1 94.5 327 ARG A C 1
ATOM 2688 O O . ARG A 1 327 ? 15.883 -8.281 13.484 1 94.5 327 ARG A O 1
ATOM 2695 N N . CYS A 1 328 ? 15.57 -7.723 11.367 1 94.94 328 CYS A N 1
ATOM 2696 C CA . CYS A 1 328 ? 16.188 -8.961 10.898 1 94.94 328 CYS A CA 1
ATOM 2697 C C . CYS A 1 328 ? 17.641 -9.047 11.336 1 94.94 328 CYS A C 1
ATOM 2699 O O . CYS A 1 328 ? 18.125 -10.141 11.648 1 94.94 328 CYS A O 1
ATOM 2701 N N . GLU A 1 329 ? 18.297 -7.863 11.406 1 92.06 329 GLU A N 1
ATOM 2702 C CA . GLU A 1 329 ? 19.703 -7.82 11.781 1 92.06 329 GLU A CA 1
ATOM 2703 C C . GLU A 1 329 ? 19.906 -8.273 13.219 1 92.06 329 GLU A C 1
ATOM 2705 O O . GLU A 1 329 ? 20.969 -8.797 13.57 1 92.06 329 GLU A O 1
ATOM 2710 N N . ASP A 1 330 ? 18.875 -8.07 14 1 94.12 330 ASP A N 1
ATOM 2711 C CA . ASP A 1 330 ? 18.953 -8.469 15.406 1 94.12 330 ASP A CA 1
ATOM 2712 C C . ASP A 1 330 ? 18.469 -9.898 15.594 1 94.12 330 ASP A C 1
ATOM 2714 O O . ASP A 1 330 ? 19.047 -10.664 16.359 1 94.12 330 ASP A O 1
ATOM 2718 N N . CYS A 1 331 ? 17.422 -10.32 14.922 1 95.88 331 CYS A N 1
ATOM 2719 C CA . CYS A 1 331 ? 16.812 -11.633 15.055 1 95.88 331 CYS A CA 1
ATOM 2720 C C . CYS A 1 331 ? 17.719 -12.719 14.469 1 95.88 331 CYS A C 1
ATOM 2722 O O . CYS A 1 331 ? 18.125 -13.641 15.18 1 95.88 331 CYS A O 1
ATOM 2724 N N . LYS A 1 332 ? 18.047 -12.703 13.227 1 97.06 332 LYS A N 1
ATOM 2725 C CA . LYS A 1 332 ? 19 -13.508 12.461 1 97.06 332 LYS A CA 1
ATOM 2726 C C . LYS A 1 332 ? 18.484 -14.938 12.273 1 97.06 332 LYS A C 1
ATOM 2728 O O . LYS A 1 332 ? 19.219 -15.812 11.828 1 97.06 332 LYS A O 1
ATOM 2733 N N . TYR A 1 333 ? 17.219 -15.234 12.672 1 98.25 333 TYR A N 1
ATOM 2734 C CA . TYR A 1 333 ? 16.703 -16.594 12.539 1 98.25 333 TYR A CA 1
ATOM 2735 C C . TYR A 1 333 ? 16.781 -17.062 11.102 1 98.25 333 TYR A C 1
ATOM 2737 O O . TYR A 1 333 ? 17.297 -18.156 10.828 1 98.25 333 TYR A O 1
ATOM 2745 N N . CYS A 1 334 ? 16.297 -16.25 10.188 1 98.31 334 CYS A N 1
ATOM 2746 C CA . CYS A 1 334 ? 16.297 -16.641 8.781 1 98.31 334 CYS A CA 1
ATOM 2747 C C . CYS A 1 334 ? 17.719 -16.766 8.258 1 98.31 334 CYS A C 1
ATOM 2749 O O . CYS A 1 334 ? 17.984 -17.578 7.363 1 98.31 334 CYS A O 1
ATOM 2751 N N . ASP A 1 335 ? 18.625 -15.961 8.82 1 98.12 335 ASP A N 1
ATOM 2752 C CA . ASP A 1 335 ? 20.031 -16.078 8.445 1 98.12 335 ASP A CA 1
ATOM 2753 C C . ASP A 1 335 ? 20.594 -17.438 8.828 1 98.12 335 ASP A C 1
ATOM 2755 O O . ASP A 1 335 ? 21.344 -18.047 8.07 1 98.12 335 ASP A O 1
ATOM 2759 N N . ILE A 1 336 ? 20.203 -17.859 9.992 1 98.38 336 ILE A N 1
ATOM 2760 C CA . ILE A 1 336 ? 20.656 -19.156 10.477 1 98.38 336 ILE A CA 1
ATOM 2761 C C . ILE A 1 336 ? 20.109 -20.266 9.562 1 98.38 336 ILE A C 1
ATOM 2763 O O . ILE A 1 336 ? 20.844 -21.188 9.195 1 98.38 336 ILE A O 1
ATOM 2767 N N . ILE A 1 337 ? 18.875 -20.203 9.141 1 98.75 337 ILE A N 1
ATOM 2768 C CA . ILE A 1 337 ? 18.281 -21.188 8.234 1 98.75 337 ILE A CA 1
ATOM 2769 C C . ILE A 1 337 ? 19 -21.125 6.887 1 98.75 337 ILE A C 1
ATOM 2771 O O . ILE A 1 337 ? 19.281 -22.172 6.285 1 98.75 337 ILE A O 1
ATOM 2775 N N . ALA A 1 338 ? 19.234 -19.922 6.402 1 98.56 338 ALA A N 1
ATOM 2776 C CA . ALA A 1 338 ? 19.891 -19.719 5.109 1 98.56 338 ALA A CA 1
ATOM 2777 C C . ALA A 1 338 ? 21.25 -20.422 5.066 1 98.56 338 ALA A C 1
ATOM 2779 O O . ALA A 1 338 ? 21.625 -21 4.039 1 98.56 338 ALA A O 1
ATOM 2780 N N . GLU A 1 339 ? 21.984 -20.375 6.141 1 97.75 339 GLU A N 1
ATOM 2781 C CA . GLU A 1 339 ? 23.281 -21.031 6.203 1 97.75 339 GLU A CA 1
ATOM 2782 C C . GLU A 1 339 ? 23.172 -22.531 5.918 1 97.75 339 GLU A C 1
ATOM 2784 O O . GLU A 1 339 ? 24.078 -23.141 5.355 1 97.75 339 GLU A O 1
ATOM 2789 N N . ARG A 1 340 ? 22.062 -23.031 6.234 1 97.81 340 ARG A N 1
ATOM 2790 C CA . ARG A 1 340 ? 21.844 -24.469 6.09 1 97.81 340 ARG A CA 1
ATOM 2791 C C . ARG A 1 340 ? 21.344 -24.797 4.691 1 97.81 340 ARG A C 1
ATOM 2793 O O . ARG A 1 340 ? 21.75 -25.797 4.105 1 97.81 340 ARG A O 1
ATOM 2800 N N . VAL A 1 341 ? 20.5 -23.984 4.121 1 98.69 341 VAL A N 1
ATOM 2801 C CA . VAL A 1 341 ? 19.703 -24.453 2.984 1 98.69 341 VAL A CA 1
ATOM 2802 C C . VAL A 1 341 ? 20.188 -23.75 1.709 1 98.69 341 VAL A C 1
ATOM 2804 O O . VAL A 1 341 ? 19.938 -24.25 0.603 1 98.69 341 VAL A O 1
ATOM 2807 N N . LEU A 1 342 ? 20.781 -22.562 1.829 1 98.19 342 LEU A N 1
ATOM 2808 C CA . LEU A 1 342 ? 21.188 -21.781 0.668 1 98.19 342 LEU A CA 1
ATOM 2809 C C . LEU A 1 342 ? 22.562 -22.234 0.17 1 98.19 342 LEU A C 1
ATOM 2811 O O . LEU A 1 342 ? 23.516 -22.297 0.944 1 98.19 342 LEU A O 1
ATOM 2815 N N . LYS A 1 343 ? 22.656 -22.562 -1.116 1 97.38 343 LYS A N 1
ATOM 2816 C CA . LYS A 1 343 ? 23.891 -22.953 -1.772 1 97.38 343 LYS A CA 1
ATOM 2817 C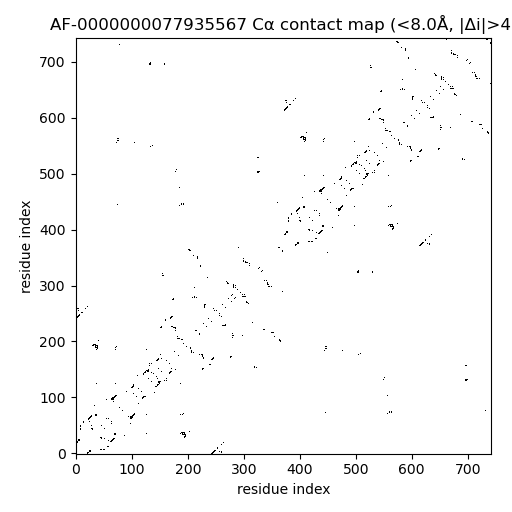 C . LYS A 1 343 ? 24.188 -22.062 -2.982 1 97.38 343 LYS A C 1
ATOM 2819 O O . LYS A 1 343 ? 23.266 -21.719 -3.732 1 97.38 343 LYS A O 1
ATOM 2824 N N . VAL A 1 344 ? 25.359 -21.641 -3.062 1 96.56 344 VAL A N 1
ATOM 2825 C CA . VAL A 1 344 ? 25.766 -20.812 -4.195 1 96.56 344 VAL A CA 1
ATOM 2826 C C . VAL A 1 344 ? 26.953 -21.469 -4.906 1 96.56 344 VAL A C 1
ATOM 2828 O O . VAL A 1 344 ? 27.969 -21.781 -4.273 1 96.56 344 VAL A O 1
ATOM 2831 N N . GLU A 1 345 ? 26.75 -21.719 -6.113 1 94.25 345 GLU A N 1
ATOM 2832 C CA . GLU A 1 345 ? 27.891 -22.172 -6.902 1 94.25 345 GLU A CA 1
ATOM 2833 C C . GLU A 1 345 ? 28.859 -21.031 -7.203 1 94.25 345 GLU A C 1
ATOM 2835 O O . GLU A 1 345 ? 28.5 -20.078 -7.891 1 94.25 345 GLU A O 1
ATOM 2840 N N . GLY A 1 346 ? 30.047 -21.078 -6.664 1 89.81 346 GLY A N 1
ATOM 2841 C CA . GLY A 1 346 ? 31.031 -20.016 -6.828 1 89.81 346 GLY A CA 1
ATOM 2842 C C . GLY A 1 346 ? 31.094 -19.078 -5.637 1 89.81 346 GLY A C 1
ATOM 2843 O O . GLY A 1 346 ? 30.781 -19.469 -4.512 1 89.81 346 GLY A O 1
ATOM 2844 N N . ASP A 1 347 ? 31.547 -17.859 -5.84 1 86.81 347 ASP A N 1
ATOM 2845 C CA . ASP A 1 347 ? 31.75 -16.922 -4.75 1 86.81 347 ASP A CA 1
ATOM 2846 C C . ASP A 1 347 ? 30.484 -16.125 -4.445 1 86.81 347 ASP A C 1
ATOM 2848 O O . ASP A 1 347 ? 29.812 -15.648 -5.363 1 86.81 347 ASP A O 1
ATOM 2852 N N . LYS A 1 348 ? 30.188 -16.125 -3.215 1 89.94 348 LYS A N 1
ATOM 2853 C CA . LYS A 1 348 ? 29.125 -15.219 -2.785 1 89.94 348 LYS A CA 1
ATOM 2854 C C . LYS A 1 348 ? 29.547 -13.758 -2.914 1 89.94 348 LYS A C 1
ATOM 2856 O O . LYS A 1 348 ? 30.719 -13.422 -2.684 1 89.94 348 LYS A O 1
ATOM 2861 N N . PRO A 1 349 ? 28.531 -12.938 -3.217 1 91.94 349 PRO A N 1
ATOM 2862 C CA . PRO A 1 349 ? 28.891 -11.523 -3.293 1 91.94 349 PRO A CA 1
ATOM 2863 C C . PRO A 1 349 ? 29.359 -10.961 -1.951 1 91.94 349 PRO A C 1
ATOM 2865 O O . PRO A 1 349 ? 28.766 -11.258 -0.912 1 91.94 349 PRO A O 1
ATOM 2868 N N . LYS A 1 350 ? 30.516 -10.148 -1.881 1 89.25 350 LYS A N 1
ATOM 2869 C CA . LYS A 1 350 ? 31.047 -9.539 -0.666 1 89.25 350 LYS A CA 1
ATOM 2870 C C . LYS A 1 350 ? 30.766 -8.047 -0.624 1 89.25 350 LYS A C 1
ATOM 2872 O O . LYS A 1 350 ? 30.766 -7.438 0.448 1 89.25 350 LYS A O 1
ATOM 2877 N N . ASP A 1 351 ? 30.453 -7.492 -1.733 1 94.38 351 ASP A N 1
ATOM 2878 C CA . ASP A 1 351 ? 30.188 -6.059 -1.828 1 94.38 351 ASP A CA 1
ATOM 2879 C C . ASP A 1 351 ? 28.688 -5.793 -1.979 1 94.38 351 ASP A C 1
ATOM 2881 O O . ASP A 1 351 ? 27.922 -6.699 -2.324 1 94.38 351 ASP A O 1
ATOM 2885 N N . LYS A 1 352 ? 28.312 -4.66 -1.645 1 95.06 352 LYS A N 1
ATOM 2886 C CA . LYS A 1 352 ? 26.953 -4.184 -1.943 1 95.06 352 LYS A CA 1
ATOM 2887 C C . LYS A 1 352 ? 26.969 -3.215 -3.123 1 95.06 352 LYS A C 1
ATOM 2889 O O . LYS A 1 352 ? 27.891 -2.398 -3.254 1 95.06 352 LYS A O 1
ATOM 2894 N N . VAL A 1 353 ? 25.953 -3.371 -3.936 1 96.75 353 VAL A N 1
ATOM 2895 C CA . VAL A 1 353 ? 25.859 -2.518 -5.117 1 96.75 353 VAL A CA 1
ATOM 2896 C C . VAL A 1 353 ? 24.547 -1.75 -5.105 1 96.75 353 VAL A C 1
ATOM 2898 O O . VAL A 1 353 ? 23.656 -2.053 -4.312 1 96.75 353 VAL A O 1
ATOM 2901 N N . LYS A 1 354 ? 24.5 -0.699 -5.918 1 95.81 354 LYS A N 1
ATOM 2902 C CA . LYS A 1 354 ? 23.266 0.041 -6.148 1 95.81 354 LYS A CA 1
ATOM 2903 C C . LYS A 1 354 ? 22.609 -0.371 -7.465 1 95.81 354 LYS A C 1
ATOM 2905 O O . LYS A 1 354 ? 23.297 -0.758 -8.406 1 95.81 354 LYS A O 1
ATOM 2910 N N . ALA A 1 355 ? 21.281 -0.348 -7.465 1 97 355 ALA A N 1
ATOM 2911 C CA . ALA A 1 355 ? 20.594 -0.665 -8.711 1 97 355 ALA A CA 1
ATOM 2912 C C . ALA A 1 355 ? 20.984 0.308 -9.82 1 97 355 ALA A C 1
ATOM 2914 O O . ALA A 1 355 ? 21.031 1.521 -9.602 1 97 355 ALA A O 1
ATOM 2915 N N . PRO A 1 356 ? 21.297 -0.168 -10.938 1 97.38 356 PRO A N 1
ATOM 2916 C CA . PRO A 1 356 ? 21.641 0.706 -12.062 1 97.38 356 PRO A CA 1
ATOM 2917 C C . PRO A 1 356 ? 20.422 1.34 -12.719 1 97.38 356 PRO A C 1
ATOM 2919 O O . PRO A 1 356 ? 20.016 0.947 -13.82 1 97.38 356 PRO A O 1
ATOM 2922 N N . LEU A 1 357 ? 19.938 2.357 -12.156 1 95.88 357 LEU A N 1
ATOM 2923 C CA . LEU A 1 357 ? 18.672 2.992 -12.539 1 95.88 357 LEU A CA 1
ATOM 2924 C C . LEU A 1 357 ? 18.781 3.607 -13.93 1 95.88 357 LEU A C 1
ATOM 2926 O O . LEU A 1 357 ? 17.766 3.822 -14.594 1 95.88 357 LEU A O 1
ATOM 2930 N N . GLU A 1 358 ? 20 3.914 -14.352 1 94.62 358 GLU A N 1
ATOM 2931 C CA . GLU A 1 358 ? 20.219 4.523 -15.656 1 94.62 358 GLU A CA 1
ATOM 2932 C C . GLU A 1 358 ? 19.812 3.576 -16.781 1 94.62 358 GLU A C 1
ATOM 2934 O O . GLU A 1 358 ? 19.656 4 -17.938 1 94.62 358 GLU A O 1
ATOM 2939 N N . LEU A 1 359 ? 19.625 2.293 -16.516 1 96.81 359 LEU A N 1
ATOM 2940 C CA . LEU A 1 359 ? 19.266 1.301 -17.531 1 96.81 359 LEU A CA 1
ATOM 2941 C C . LEU A 1 359 ? 17.766 1.278 -17.766 1 96.81 359 LEU A C 1
ATOM 2943 O O . LEU A 1 359 ? 17.297 0.688 -18.734 1 96.81 359 LEU A O 1
ATOM 2947 N N . ILE A 1 360 ? 16.938 1.899 -16.938 1 97.38 360 ILE A N 1
ATOM 2948 C CA . ILE A 1 360 ? 15.484 1.757 -16.922 1 97.38 360 ILE A CA 1
ATOM 2949 C C . ILE A 1 360 ? 14.906 2.188 -18.266 1 97.38 360 ILE A C 1
ATOM 2951 O O . ILE A 1 360 ? 14.055 1.497 -18.828 1 97.38 360 ILE A O 1
ATOM 2955 N N . PRO A 1 361 ? 15.398 3.295 -18.875 1 96.19 361 PRO A N 1
ATOM 2956 C CA . PRO A 1 361 ? 14.852 3.68 -20.172 1 96.19 361 PRO A CA 1
ATOM 2957 C C . PRO A 1 361 ? 15.039 2.604 -21.25 1 96.19 361 PRO A C 1
ATOM 2959 O O . PRO A 1 361 ? 14.289 2.551 -22.219 1 96.19 361 PRO A O 1
ATOM 2962 N N . ARG A 1 362 ? 15.961 1.681 -21.031 1 96.69 362 ARG A N 1
ATOM 2963 C CA . ARG A 1 362 ? 16.234 0.625 -22.016 1 96.69 362 ARG A CA 1
ATOM 2964 C C . ARG A 1 362 ? 15.195 -0.493 -21.906 1 96.69 362 ARG A C 1
ATOM 2966 O O . ARG A 1 362 ? 15.148 -1.384 -22.75 1 96.69 362 ARG A O 1
ATOM 2973 N N . PHE A 1 363 ? 14.375 -0.478 -20.875 1 97.69 363 PHE A N 1
ATOM 2974 C CA . PHE A 1 363 ? 13.367 -1.511 -20.688 1 97.69 363 PHE A CA 1
ATOM 2975 C C . PHE A 1 363 ? 12.086 -1.159 -21.438 1 97.69 363 PHE A C 1
ATOM 2977 O O . PHE A 1 363 ? 11.078 -1.864 -21.328 1 97.69 363 PHE A O 1
ATOM 2984 N N . GLU A 1 364 ? 12.125 -0.005 -22.078 1 94.06 364 GLU A N 1
ATOM 2985 C CA . GLU A 1 364 ? 11.055 0.383 -23 1 94.06 364 GLU A CA 1
ATOM 2986 C C . GLU A 1 364 ? 11.562 0.476 -24.438 1 94.06 364 GLU A C 1
ATOM 2988 O O . GLU A 1 364 ? 12.68 0.938 -24.672 1 94.06 364 GLU A O 1
ATOM 2993 N N . ASN A 1 365 ? 10.812 0.061 -25.438 1 85.81 365 ASN A N 1
ATOM 2994 C CA . ASN A 1 365 ? 11.164 0.036 -26.844 1 85.81 365 ASN A CA 1
ATOM 2995 C C . ASN A 1 365 ? 12.391 -0.827 -27.109 1 85.81 365 ASN A C 1
ATOM 2997 O O . ASN A 1 365 ? 13.5 -0.307 -27.266 1 85.81 365 ASN A O 1
ATOM 3001 N N . GLU A 1 366 ? 12.289 -2.09 -27.172 1 69.75 366 GLU A N 1
ATOM 3002 C CA . GLU A 1 366 ? 13.352 -3.086 -27.297 1 69.75 366 GLU A CA 1
ATOM 3003 C C . GLU A 1 366 ? 14.32 -2.723 -28.406 1 69.75 366 GLU A C 1
ATOM 3005 O O . GLU A 1 366 ? 15.508 -3.049 -28.344 1 69.75 366 GLU A O 1
ATOM 3010 N N . GLU A 1 367 ? 13.883 -2.055 -29.406 1 59.56 367 GLU A N 1
ATOM 3011 C CA . GLU A 1 367 ? 14.766 -1.688 -30.516 1 59.56 367 GLU A CA 1
ATOM 3012 C C . GLU A 1 367 ? 15.906 -0.791 -30.031 1 59.56 367 GLU A C 1
ATOM 3014 O O . GLU A 1 367 ? 16.969 -0.736 -30.656 1 59.56 367 GLU A O 1
ATOM 3019 N N . ASN A 1 368 ? 15.773 -0.148 -28.922 1 48.59 368 ASN A N 1
ATOM 3020 C CA . ASN A 1 368 ? 16.75 0.806 -28.406 1 48.59 368 ASN A CA 1
ATOM 3021 C C . ASN A 1 368 ? 17.828 0.115 -27.578 1 48.59 368 ASN A C 1
ATOM 3023 O O . ASN A 1 368 ? 18.562 0.772 -26.844 1 48.59 368 ASN A O 1
ATOM 3027 N N . THR A 1 369 ? 17.859 -1.185 -27.453 1 53.34 369 THR A N 1
ATOM 3028 C CA . THR A 1 369 ? 18.766 -1.894 -26.562 1 53.34 369 THR A CA 1
ATOM 3029 C C . THR A 1 369 ? 20.156 -2.031 -27.203 1 53.34 369 THR A C 1
ATOM 3031 O O . THR A 1 369 ? 21.109 -2.396 -26.516 1 53.34 369 THR A O 1
ATOM 3034 N N . SER A 1 370 ? 20.328 -1.996 -28.547 1 42.34 370 SER A N 1
ATOM 3035 C CA . SER A 1 370 ? 21.609 -2.262 -29.203 1 42.34 370 SER A CA 1
ATOM 3036 C C . SER A 1 370 ? 22.547 -1.067 -29.078 1 42.34 370 SER A C 1
ATOM 3038 O O . SER A 1 370 ? 23.719 -1.154 -29.469 1 42.34 370 SER A O 1
ATOM 3040 N N . ASN A 1 371 ? 22.062 0.218 -28.812 1 36.78 371 ASN A N 1
ATOM 3041 C CA . ASN A 1 371 ? 23.141 1.174 -29.016 1 36.78 371 ASN A CA 1
ATOM 3042 C C . ASN A 1 371 ? 24.016 1.296 -27.766 1 36.78 371 ASN A C 1
ATOM 3044 O O . ASN A 1 371 ? 23.516 1.438 -26.656 1 36.78 371 ASN A O 1
ATOM 3048 N N . MET B 1 1 ? 10.664 18.281 21.875 1 97.44 1 MET B N 1
ATOM 3049 C CA . MET B 1 1 ? 9.602 18.266 20.875 1 97.44 1 MET B CA 1
ATOM 3050 C C . MET B 1 1 ? 10.055 18.984 19.609 1 97.44 1 MET B C 1
ATOM 3052 O O . MET B 1 1 ? 10.625 20.078 19.672 1 97.44 1 MET B O 1
ATOM 3056 N N . ARG B 1 2 ? 9.969 18.391 18.531 1 98.44 2 ARG B N 1
ATOM 3057 C CA . ARG B 1 2 ? 10.164 18.969 17.203 1 98.44 2 ARG B CA 1
ATOM 3058 C C . ARG B 1 2 ? 8.875 18.922 16.391 1 98.44 2 ARG B C 1
ATOM 3060 O O . ARG B 1 2 ? 8.414 17.844 16.016 1 98.44 2 ARG B O 1
ATOM 3067 N N . LEU B 1 3 ? 8.266 20.031 16.109 1 98.94 3 LEU B N 1
ATOM 3068 C CA . LEU B 1 3 ? 7.07 20.078 15.273 1 98.94 3 LEU B CA 1
ATOM 3069 C C . LEU B 1 3 ? 7.441 20.266 13.805 1 98.94 3 LEU B C 1
ATOM 3071 O O . LEU B 1 3 ? 8.344 21.031 13.484 1 98.94 3 LEU B O 1
ATOM 3075 N N . VAL B 1 4 ? 6.879 19.516 12.938 1 98.94 4 VAL B N 1
ATOM 3076 C CA . VAL B 1 4 ? 6.938 19.641 11.484 1 98.94 4 VAL B CA 1
ATOM 3077 C C . VAL B 1 4 ? 5.582 20.078 10.945 1 98.94 4 VAL B C 1
ATOM 3079 O O . VAL B 1 4 ? 4.598 19.344 11.031 1 98.94 4 VAL B O 1
ATOM 3082 N N . VAL B 1 5 ? 5.473 21.266 10.344 1 98.94 5 VAL B N 1
ATOM 3083 C CA . VAL B 1 5 ? 4.172 21.891 10.125 1 98.94 5 VAL B CA 1
ATOM 3084 C C . VAL B 1 5 ? 3.957 22.141 8.633 1 98.94 5 VAL B C 1
ATOM 3086 O O . VAL B 1 5 ? 4.836 22.672 7.953 1 98.94 5 VAL B O 1
ATOM 3089 N N . GLY B 1 6 ? 2.783 21.703 8.117 1 98.75 6 GLY B N 1
ATOM 3090 C CA . GLY B 1 6 ? 2.422 22.047 6.746 1 98.75 6 GLY B CA 1
ATOM 3091 C C . GLY B 1 6 ? 2.199 23.531 6.539 1 98.75 6 GLY B C 1
ATOM 3092 O O . GLY B 1 6 ? 1.621 24.203 7.398 1 98.75 6 GLY B O 1
ATOM 3093 N N . THR B 1 7 ? 2.619 24.062 5.395 1 98.81 7 THR B N 1
ATOM 3094 C CA . THR B 1 7 ? 2.49 25.5 5.164 1 98.81 7 THR B CA 1
ATOM 3095 C C . THR B 1 7 ? 1.491 25.781 4.047 1 98.81 7 THR B C 1
ATOM 3097 O O . THR B 1 7 ? 1.404 25.031 3.08 1 98.81 7 THR B O 1
ATOM 3100 N N . ASN B 1 8 ? 0.778 26.828 4.199 1 98.44 8 ASN B N 1
ATOM 3101 C CA . ASN B 1 8 ? -0.084 27.359 3.152 1 98.44 8 ASN B CA 1
ATOM 3102 C C . ASN B 1 8 ? 0.594 28.5 2.395 1 98.44 8 ASN B C 1
ATOM 3104 O O . ASN B 1 8 ? -0.044 29.188 1.591 1 98.44 8 ASN B O 1
ATOM 3108 N N . PHE B 1 9 ? 1.868 28.859 2.754 1 98.62 9 PHE B N 1
ATOM 3109 C CA . PHE B 1 9 ? 2.762 29.797 2.1 1 98.62 9 PHE B CA 1
ATOM 3110 C C . PHE B 1 9 ? 2.324 31.234 2.367 1 98.62 9 PHE B C 1
ATOM 3112 O O . PHE B 1 9 ? 2.67 32.156 1.614 1 98.62 9 PHE B O 1
ATOM 3119 N N . GLU B 1 10 ? 1.494 31.422 3.389 1 98.38 10 GLU B N 1
ATOM 3120 C CA . GLU B 1 10 ? 1.31 32.75 3.947 1 98.38 10 GLU B CA 1
ATOM 3121 C C . GLU B 1 10 ? 2.406 33.094 4.953 1 98.38 10 GLU B C 1
ATOM 3123 O O . GLU B 1 10 ? 2.598 32.375 5.934 1 98.38 10 GLU B O 1
ATOM 3128 N N . ASP B 1 11 ? 3.084 34.156 4.742 1 97.88 11 ASP B N 1
ATOM 3129 C CA . ASP B 1 11 ? 4.234 34.5 5.578 1 97.88 11 ASP B CA 1
ATOM 3130 C C . ASP B 1 11 ? 3.805 34.781 7.016 1 97.88 11 ASP B C 1
ATOM 3132 O O . ASP B 1 11 ? 4.578 34.531 7.953 1 97.88 11 ASP B O 1
ATOM 3136 N N . SER B 1 12 ? 2.559 35.219 7.16 1 98.19 12 SER B N 1
ATOM 3137 C CA . SER B 1 12 ? 2.027 35.469 8.5 1 98.19 12 SER B CA 1
ATOM 3138 C C . SER B 1 12 ? 2.014 34.156 9.32 1 98.19 12 SER B C 1
ATOM 3140 O O . SER B 1 12 ? 2.084 34.219 10.547 1 98.19 12 SER B O 1
ATOM 3142 N N . LEU B 1 13 ? 1.93 33.031 8.625 1 98.75 13 LEU B N 1
ATOM 3143 C CA . LEU B 1 13 ? 2.002 31.75 9.328 1 98.75 13 LEU B CA 1
ATOM 3144 C C . LEU B 1 13 ? 3.326 31.625 10.078 1 98.75 13 LEU B C 1
ATOM 3146 O O . LEU B 1 13 ? 3.346 31.234 11.25 1 98.75 13 LEU B O 1
ATOM 3150 N N . ILE B 1 14 ? 4.41 31.922 9.398 1 98.56 14 ILE B N 1
ATOM 3151 C CA . ILE B 1 14 ? 5.738 31.797 9.984 1 98.56 14 ILE B CA 1
ATOM 3152 C C . ILE B 1 14 ? 5.859 32.719 11.203 1 98.56 14 ILE B C 1
ATOM 3154 O O . ILE B 1 14 ? 6.414 32.312 12.227 1 98.56 14 ILE B O 1
ATOM 3158 N N . GLU B 1 15 ? 5.332 33.875 11.117 1 97.56 15 GLU B N 1
ATOM 3159 C CA . GLU B 1 15 ? 5.344 34.844 12.227 1 97.56 15 GLU B CA 1
ATOM 3160 C C . GLU B 1 15 ? 4.574 34.281 13.43 1 97.56 15 GLU B C 1
ATOM 3162 O O . GLU B 1 15 ? 5.012 34.438 14.57 1 97.56 15 GLU B O 1
ATOM 3167 N N . ASN B 1 16 ? 3.473 33.688 13.109 1 98 16 ASN B N 1
ATOM 3168 C CA . ASN B 1 16 ? 2.59 33.188 14.156 1 98 16 ASN B CA 1
ATOM 3169 C C . ASN B 1 16 ? 3.188 31.969 14.875 1 98 16 ASN B C 1
ATOM 3171 O O . ASN B 1 16 ? 3.004 31.812 16.078 1 98 16 ASN B O 1
ATOM 3175 N N . ILE B 1 17 ? 3.9 31.125 14.125 1 98.31 17 ILE B N 1
ATOM 3176 C CA . ILE B 1 17 ? 4.246 29.828 14.703 1 98.31 17 ILE B CA 1
ATOM 3177 C C . ILE B 1 17 ? 5.707 29.844 15.148 1 98.31 17 ILE B C 1
ATOM 3179 O O . ILE B 1 17 ? 6.184 28.875 15.766 1 98.31 17 ILE B O 1
ATOM 3183 N N . GLY B 1 18 ? 6.426 30.953 14.891 1 96.44 18 GLY B N 1
ATOM 3184 C CA . GLY B 1 18 ? 7.848 31.047 15.188 1 96.44 18 GLY B CA 1
ATOM 3185 C C . GLY B 1 18 ? 8.156 30.953 16.672 1 96.44 18 GLY B C 1
ATOM 3186 O O . GLY B 1 18 ? 9.266 30.578 17.047 1 96.44 18 GLY B O 1
ATOM 3187 N N . LYS B 1 19 ? 7.223 31.266 17.547 1 96.75 19 LYS B N 1
ATOM 3188 C CA . LYS B 1 19 ? 7.441 31.25 19 1 96.75 19 LYS B CA 1
ATOM 3189 C C . LYS B 1 19 ? 7.277 29.844 19.562 1 96.75 19 LYS B C 1
ATOM 3191 O O . LYS B 1 19 ? 7.551 29.609 20.734 1 96.75 19 LYS B O 1
ATOM 3196 N N . PHE B 1 20 ? 6.766 28.938 18.781 1 98.44 20 PHE B N 1
ATOM 3197 C CA . PHE B 1 20 ? 6.547 27.562 19.188 1 98.44 20 PHE B CA 1
ATOM 3198 C C . PHE B 1 20 ? 7.703 26.672 18.734 1 98.44 20 PHE B C 1
ATOM 3200 O O . PHE B 1 20 ? 8.578 27.109 18 1 98.44 20 PHE B O 1
ATOM 3207 N N . PRO B 1 21 ? 7.828 25.438 19.203 1 98.56 21 PRO B N 1
ATOM 3208 C CA . PRO B 1 21 ? 8.953 24.562 18.859 1 98.56 21 PRO B CA 1
ATOM 3209 C C . PRO B 1 21 ? 8.82 23.953 17.469 1 98.56 21 PRO B C 1
ATOM 3211 O O . PRO B 1 21 ? 8.969 22.734 17.297 1 98.56 21 PRO B O 1
ATOM 3214 N N . VAL B 1 22 ? 8.609 24.766 16.484 1 98.88 22 VAL B N 1
ATOM 3215 C CA . VAL B 1 22 ? 8.555 24.359 15.086 1 98.88 22 VAL B CA 1
ATOM 3216 C C . VAL B 1 22 ? 9.969 24.281 14.516 1 98.88 22 VAL B C 1
ATOM 3218 O O . VAL B 1 22 ? 10.688 25.281 14.492 1 98.88 22 VAL B O 1
ATOM 3221 N N . LYS B 1 23 ? 10.328 23.094 14.07 1 98.75 23 LYS B N 1
ATOM 3222 C CA . LYS B 1 23 ? 11.672 22.906 13.539 1 98.75 23 LYS B CA 1
ATOM 3223 C C . LYS B 1 23 ? 11.664 22.828 12.016 1 98.75 23 LYS B C 1
ATOM 3225 O O . LYS B 1 23 ? 12.656 23.156 11.367 1 98.75 23 LYS B O 1
ATOM 3230 N N . TYR B 1 24 ? 10.508 22.422 11.461 1 98.88 24 TYR B N 1
ATOM 3231 C CA . TYR B 1 24 ? 10.391 22.266 10.008 1 98.88 24 TYR B CA 1
ATOM 3232 C C . TYR B 1 24 ? 9.062 22.828 9.516 1 98.88 24 TYR B C 1
ATOM 3234 O O . TYR B 1 24 ? 8.031 22.688 10.172 1 98.88 24 TYR B O 1
ATOM 3242 N N . LEU B 1 25 ? 9.109 23.438 8.391 1 98.88 25 LEU B N 1
ATOM 3243 C CA . LEU B 1 25 ? 7.953 23.578 7.516 1 98.88 25 LEU B CA 1
ATOM 3244 C C . LEU B 1 25 ? 8.031 22.594 6.348 1 98.88 25 LEU B C 1
ATOM 3246 O O . LEU B 1 25 ? 9.125 22.219 5.922 1 98.88 25 LEU B O 1
ATOM 3250 N N . PHE B 1 26 ? 6.938 22.203 5.859 1 98.88 26 PHE B N 1
ATOM 3251 C CA . PHE B 1 26 ? 6.965 21.406 4.641 1 98.88 26 PHE B CA 1
ATOM 3252 C C . PHE B 1 26 ? 5.867 21.844 3.68 1 98.88 26 PHE B C 1
ATOM 3254 O O . PHE B 1 26 ? 4.816 22.328 4.105 1 98.88 26 PHE B O 1
ATOM 3261 N N . GLY B 1 27 ? 6.023 21.703 2.457 1 98.56 27 GLY B N 1
ATOM 3262 C CA . GLY B 1 27 ? 5.121 22.047 1.37 1 98.56 27 GLY B CA 1
ATOM 3263 C C . GLY B 1 27 ? 5.734 21.844 -0.003 1 98.56 27 GLY B C 1
ATOM 3264 O O . GLY B 1 27 ? 6.824 21.281 -0.125 1 98.56 27 GLY B O 1
ATOM 3265 N N . SER B 1 28 ? 4.98 22.188 -1.011 1 98.31 28 SER B N 1
ATOM 3266 C CA . SER B 1 28 ? 5.43 22.078 -2.395 1 98.31 28 SER B CA 1
ATOM 3267 C C . SER B 1 28 ? 4.809 23.172 -3.266 1 98.31 28 SER B C 1
ATOM 3269 O O . SER B 1 28 ? 3.895 23.875 -2.832 1 98.31 28 SER B O 1
ATOM 3271 N N . GLU B 1 29 ? 5.418 23.328 -4.453 1 98.19 29 GLU B N 1
ATOM 3272 C CA . GLU B 1 29 ? 4.695 24.062 -5.492 1 98.19 29 GLU B CA 1
ATOM 3273 C C . GLU B 1 29 ? 3.352 23.406 -5.793 1 98.19 29 GLU B C 1
ATOM 3275 O O . GLU B 1 29 ? 3.152 22.219 -5.504 1 98.19 29 GLU B O 1
ATOM 3280 N N . THR B 1 30 ? 2.461 24.172 -6.344 1 97.31 30 THR B N 1
ATOM 3281 C CA . THR B 1 30 ? 1.084 23.719 -6.504 1 97.31 30 THR B CA 1
ATOM 3282 C C . THR B 1 30 ? 1.013 22.562 -7.488 1 97.31 30 THR B C 1
ATOM 3284 O O . THR B 1 30 ? 0.393 21.531 -7.199 1 97.31 30 THR B O 1
ATOM 3287 N N . LYS B 1 31 ? 1.536 22.719 -8.672 1 96.31 31 LYS B N 1
ATOM 3288 C CA . LYS B 1 31 ? 1.672 21.672 -9.68 1 96.31 31 LYS B CA 1
ATOM 3289 C C . LYS B 1 31 ? 3.141 21.391 -9.984 1 96.31 31 LYS B C 1
ATOM 3291 O O . LYS B 1 31 ? 3.941 22.312 -10.125 1 96.31 31 LYS B O 1
ATOM 3296 N N . THR B 1 32 ? 3.484 20.141 -9.984 1 97.12 32 THR B N 1
ATOM 3297 C CA . THR B 1 32 ? 4.891 19.797 -10.141 1 97.12 32 THR B CA 1
ATOM 3298 C C . THR B 1 32 ? 5.062 18.688 -11.18 1 97.12 32 THR B C 1
ATOM 3300 O O . THR B 1 32 ? 4.074 18.141 -11.672 1 97.12 32 THR B O 1
ATOM 3303 N N . VAL B 1 33 ? 6.262 18.359 -11.516 1 96.62 33 VAL B N 1
ATOM 3304 C CA . VAL B 1 33 ? 6.57 17.359 -12.531 1 96.62 33 VAL B CA 1
ATOM 3305 C C . VAL B 1 33 ? 6.102 15.977 -12.055 1 96.62 33 VAL B C 1
ATOM 3307 O O . VAL B 1 33 ? 5.457 15.242 -12.805 1 96.62 33 VAL B O 1
ATOM 3310 N N . THR B 1 34 ? 6.363 15.656 -10.773 1 96.5 34 THR B N 1
ATOM 3311 C CA . THR B 1 34 ? 6.078 14.32 -10.266 1 96.5 34 THR B CA 1
ATOM 3312 C C . THR B 1 34 ? 4.676 14.25 -9.664 1 96.5 34 THR B C 1
ATOM 3314 O O . THR B 1 34 ? 4.141 13.164 -9.453 1 96.5 34 THR B O 1
ATOM 3317 N N . GLY B 1 35 ? 4.094 15.398 -9.375 1 96.5 35 GLY B N 1
ATOM 3318 C CA . GLY B 1 35 ? 2.943 15.414 -8.484 1 96.5 35 GLY B CA 1
ATOM 3319 C C . GLY B 1 35 ? 3.311 15.195 -7.031 1 96.5 35 GLY B C 1
ATOM 3320 O O . GLY B 1 35 ? 4.48 14.977 -6.707 1 96.5 35 GLY B O 1
ATOM 3321 N N . HIS B 1 36 ? 2.352 15.336 -6.152 1 97.69 36 HIS B N 1
ATOM 3322 C CA . HIS B 1 36 ? 2.545 15.156 -4.719 1 97.69 36 HIS B CA 1
ATOM 3323 C C . HIS B 1 36 ? 1.229 14.812 -4.023 1 97.69 36 HIS B C 1
ATOM 3325 O O . HIS B 1 36 ? 0.22 14.562 -4.688 1 97.69 36 HIS B O 1
ATOM 3331 N N . GLY B 1 37 ? 1.221 14.766 -2.721 1 95.88 37 GLY B N 1
ATOM 3332 C CA . GLY B 1 37 ? 0.203 14.078 -1.94 1 95.88 37 GLY B CA 1
ATOM 3333 C C . GLY B 1 37 ? -0.988 14.961 -1.61 1 95.88 37 GLY B C 1
ATOM 3334 O O . GLY B 1 37 ? -1.732 14.68 -0.669 1 95.88 37 GLY B O 1
ATOM 3335 N N . ARG B 1 38 ? -1.102 16.125 -2.201 1 95.44 38 ARG B N 1
ATOM 3336 C CA . ARG B 1 38 ? -2.299 16.938 -2.094 1 95.44 38 ARG B CA 1
ATOM 3337 C C . ARG B 1 38 ? -2.752 17.438 -3.465 1 95.44 38 ARG B C 1
ATOM 3339 O O . ARG B 1 38 ? -1.942 17.922 -4.254 1 95.44 38 ARG B O 1
ATOM 3346 N N . ALA B 1 39 ? -4.035 17.25 -3.676 1 94.75 39 ALA B N 1
ATOM 3347 C CA . ALA B 1 39 ? -4.586 17.734 -4.941 1 94.75 39 ALA B CA 1
ATOM 3348 C C . ALA B 1 39 ? -4.352 19.219 -5.105 1 94.75 39 ALA B C 1
ATOM 3350 O O . ALA B 1 39 ? -4.488 19.984 -4.145 1 94.75 39 ALA B O 1
ATOM 3351 N N . SER B 1 40 ? -4.082 19.656 -6.297 1 94.81 40 SER B N 1
ATOM 3352 C CA . SER B 1 40 ? -3.719 21.047 -6.551 1 94.81 40 SER B CA 1
ATOM 3353 C C . SER B 1 40 ? -4.906 21.969 -6.332 1 94.81 40 SER B C 1
ATOM 3355 O O . SER B 1 40 ? -4.734 23.125 -5.93 1 94.81 40 SER B O 1
ATOM 3357 N N . PHE B 1 41 ? -6.086 21.469 -6.527 1 92.69 41 PHE B N 1
ATOM 3358 C CA . PHE B 1 41 ? -7.266 22.328 -6.508 1 92.69 41 PHE B CA 1
ATOM 3359 C C . PHE B 1 41 ? -7.633 22.703 -5.078 1 92.69 41 PHE B C 1
ATOM 3361 O O . PHE B 1 41 ? -8.461 23.594 -4.855 1 92.69 41 PHE B O 1
ATOM 3368 N N . VAL B 1 42 ? -6.984 22.125 -4.109 1 93.5 42 VAL B N 1
ATOM 3369 C CA . VAL B 1 42 ? -7.277 22.484 -2.729 1 93.5 42 VAL B CA 1
ATOM 3370 C C . VAL B 1 42 ? -6.109 23.281 -2.15 1 93.5 42 VAL B C 1
ATOM 3372 O O . VAL B 1 42 ? -6.078 23.562 -0.95 1 93.5 42 VAL B O 1
ATOM 3375 N N . LEU B 1 43 ? -5.121 23.547 -2.928 1 95.31 43 LEU B N 1
ATOM 3376 C CA . LEU B 1 43 ? -3.922 24.234 -2.475 1 95.31 43 LEU B CA 1
ATOM 3377 C C . LEU B 1 43 ? -3.883 25.672 -3.012 1 95.31 43 LEU B C 1
ATOM 3379 O O . LEU B 1 43 ? -4.484 25.969 -4.047 1 95.31 43 LEU B O 1
ATOM 3383 N N . PRO B 1 44 ? -3.143 26.531 -2.316 1 94.88 44 PRO B N 1
ATOM 3384 C CA . PRO B 1 44 ? -2.881 27.844 -2.922 1 94.88 44 PRO B CA 1
ATOM 3385 C C . PRO B 1 44 ? -1.96 27.766 -4.137 1 94.88 44 PRO B C 1
ATOM 3387 O O . PRO B 1 44 ? -1.254 26.766 -4.312 1 94.88 44 PRO B O 1
ATOM 3390 N N . ASN B 1 45 ? -2.062 28.766 -4.934 1 95.75 45 ASN B N 1
ATOM 3391 C CA . ASN B 1 45 ? -1.153 28.844 -6.07 1 95.75 45 ASN B CA 1
ATOM 3392 C C . ASN B 1 45 ? 0.263 29.203 -5.637 1 95.75 45 ASN B C 1
ATOM 3394 O O . ASN B 1 45 ? 0.502 30.312 -5.164 1 95.75 45 ASN B O 1
ATOM 3398 N N . VAL B 1 46 ? 1.18 28.344 -5.766 1 98.12 46 VAL B N 1
ATOM 3399 C CA . VAL B 1 46 ? 2.562 28.531 -5.336 1 98.12 46 VAL B CA 1
ATOM 3400 C C . VAL B 1 46 ? 3.508 28.172 -6.48 1 98.12 46 VAL B C 1
ATOM 3402 O O . VAL B 1 46 ? 3.463 27.047 -7.004 1 98.12 46 VAL B O 1
ATOM 3405 N N . ASP B 1 47 ? 4.32 29.078 -6.879 1 97.31 47 ASP B N 1
ATOM 3406 C CA . ASP B 1 47 ? 5.371 28.828 -7.859 1 97.31 47 ASP B CA 1
ATOM 3407 C C . ASP B 1 47 ? 6.75 28.844 -7.207 1 97.31 47 ASP B C 1
ATOM 3409 O O . ASP B 1 47 ? 6.859 28.906 -5.98 1 97.31 47 ASP B O 1
ATOM 3413 N N . ARG B 1 48 ? 7.781 28.797 -7.984 1 97.94 48 ARG B N 1
ATOM 3414 C CA . ARG B 1 48 ? 9.148 28.672 -7.492 1 97.94 48 ARG B CA 1
ATOM 3415 C C . ARG B 1 48 ? 9.562 29.922 -6.719 1 97.94 48 ARG B C 1
ATOM 3417 O O . ARG B 1 48 ? 10.242 29.828 -5.695 1 97.94 48 ARG B O 1
ATOM 3424 N N . GLU B 1 49 ? 9.188 31.047 -7.191 1 98.12 49 GLU B N 1
ATOM 3425 C CA . GLU B 1 49 ? 9.555 32.281 -6.539 1 98.12 49 GLU B CA 1
ATOM 3426 C C . GLU B 1 49 ? 8.906 32.406 -5.16 1 98.12 49 GLU B C 1
ATOM 3428 O O . GLU B 1 49 ? 9.555 32.812 -4.195 1 98.12 49 GLU B O 1
ATOM 3433 N N . ARG B 1 50 ? 7.625 32.062 -5.125 1 98.38 50 ARG B N 1
ATOM 3434 C CA . ARG B 1 50 ? 6.93 32.094 -3.846 1 98.38 50 ARG B CA 1
ATOM 3435 C C . ARG B 1 50 ? 7.562 31.109 -2.857 1 98.38 50 ARG B C 1
ATOM 3437 O O . ARG B 1 50 ? 7.699 31.422 -1.673 1 98.38 50 ARG B O 1
ATOM 3444 N N . LEU B 1 51 ? 7.961 29.984 -3.316 1 98.69 51 LEU B N 1
ATOM 3445 C CA . LEU B 1 51 ? 8.648 28.984 -2.496 1 98.69 51 LEU B CA 1
ATOM 3446 C C . LEU B 1 51 ? 9.961 29.547 -1.959 1 98.69 51 LEU B C 1
ATOM 3448 O O . LEU B 1 51 ? 10.258 29.422 -0.769 1 98.69 51 LEU B O 1
ATOM 3452 N N . LYS B 1 52 ? 10.75 30.156 -2.797 1 98.56 52 LYS B N 1
ATOM 3453 C CA . LYS B 1 52 ? 12.047 30.703 -2.426 1 98.56 52 LYS B CA 1
ATOM 3454 C C . LYS B 1 52 ? 11.914 31.734 -1.314 1 98.56 52 LYS B C 1
ATOM 3456 O O . LYS B 1 52 ? 12.633 31.688 -0.315 1 98.56 52 LYS B O 1
ATOM 3461 N N . VAL B 1 53 ? 10.953 32.625 -1.496 1 98.62 53 VAL B N 1
ATOM 3462 C CA . VAL B 1 53 ? 10.75 33.688 -0.534 1 98.62 53 VAL B CA 1
ATOM 3463 C C . VAL B 1 53 ? 10.289 33.125 0.803 1 98.62 53 VAL B C 1
ATOM 3465 O O . VAL B 1 53 ? 10.836 33.469 1.854 1 98.62 53 VAL B O 1
ATOM 3468 N N . HIS B 1 54 ? 9.305 32.25 0.705 1 98.69 54 HIS B N 1
ATOM 3469 C CA . HIS B 1 54 ? 8.719 31.672 1.909 1 98.69 54 HIS B CA 1
ATOM 3470 C C . HIS B 1 54 ? 9.758 30.844 2.676 1 98.69 54 HIS B C 1
ATOM 3472 O O . HIS B 1 54 ? 9.828 30.938 3.904 1 98.69 54 HIS B O 1
ATOM 3478 N N . ALA B 1 55 ? 10.578 30.078 1.988 1 98.81 55 ALA B N 1
ATOM 3479 C CA . ALA B 1 55 ? 11.633 29.281 2.611 1 98.81 55 ALA B CA 1
ATOM 3480 C C . ALA B 1 55 ? 12.68 30.188 3.26 1 98.81 55 ALA B C 1
ATOM 3482 O O . ALA B 1 55 ? 13.188 29.891 4.344 1 98.81 55 ALA B O 1
ATOM 3483 N N . SER B 1 56 ? 13.016 31.266 2.621 1 98.69 56 SER B N 1
ATOM 3484 C CA . SER B 1 56 ? 13.984 32.219 3.164 1 98.69 56 SER B CA 1
ATOM 3485 C C . SER B 1 56 ? 13.5 32.781 4.484 1 98.69 56 SER B C 1
ATOM 3487 O O . SER B 1 56 ? 14.273 32.906 5.438 1 98.69 56 SER B O 1
ATOM 3489 N N . ILE B 1 57 ? 12.242 33.156 4.531 1 98.69 57 ILE B N 1
ATOM 3490 C CA . ILE B 1 57 ? 11.672 33.719 5.746 1 98.69 57 ILE B CA 1
ATOM 3491 C C . ILE B 1 57 ? 11.711 32.688 6.867 1 98.69 57 ILE B C 1
ATOM 3493 O O . ILE B 1 57 ? 12.031 33.031 8.016 1 98.69 57 ILE B O 1
ATOM 3497 N N . ALA B 1 58 ? 11.375 31.469 6.539 1 98.75 58 ALA B N 1
ATOM 3498 C CA . ALA B 1 58 ? 11.445 30.391 7.523 1 98.75 58 ALA B CA 1
ATOM 3499 C C . ALA B 1 58 ? 12.867 30.234 8.062 1 98.75 58 ALA B C 1
ATOM 3501 O O . ALA B 1 58 ? 13.07 30.125 9.273 1 98.75 58 ALA B O 1
ATOM 3502 N N . HIS B 1 59 ? 13.875 30.266 7.195 1 98.62 59 HIS B N 1
ATOM 3503 C CA . HIS B 1 59 ? 15.281 30.125 7.559 1 98.62 59 HIS B CA 1
ATOM 3504 C C . HIS B 1 59 ? 15.727 31.234 8.508 1 98.62 59 HIS B C 1
ATOM 3506 O O . HIS B 1 59 ? 16.5 31 9.43 1 98.62 59 HIS B O 1
ATOM 3512 N N . GLU B 1 60 ? 15.234 32.375 8.242 1 98 60 GLU B N 1
ATOM 3513 C CA . GLU B 1 60 ? 15.562 33.531 9.102 1 98 60 GLU B CA 1
ATOM 3514 C C . GLU B 1 60 ? 15.094 33.281 10.531 1 98 60 GLU B C 1
ATOM 3516 O O . GLU B 1 60 ? 15.672 33.844 11.477 1 98 60 GLU B O 1
ATOM 3521 N N . LYS B 1 61 ? 14.055 32.5 10.672 1 97.56 61 LYS B N 1
ATOM 3522 C CA . LYS B 1 61 ? 13.523 32.219 11.992 1 97.56 61 LYS B CA 1
ATOM 3523 C C . LYS B 1 61 ? 14.102 30.906 12.547 1 97.56 61 LYS B C 1
ATOM 3525 O O . LYS B 1 61 ? 13.656 30.406 13.578 1 97.56 61 LYS B O 1
ATOM 3530 N N . GLY B 1 62 ? 15.055 30.328 11.797 1 97.81 62 GLY B N 1
ATOM 3531 C CA . GLY B 1 62 ? 15.688 29.094 12.234 1 97.81 62 GLY B CA 1
ATOM 3532 C C . GLY B 1 62 ? 14.852 27.859 11.945 1 97.81 62 GLY B C 1
ATOM 3533 O O . GLY B 1 62 ? 15.07 26.797 12.539 1 97.81 62 GLY B O 1
ATOM 3534 N N . ILE B 1 63 ? 13.875 27.969 11.102 1 98.81 63 ILE B N 1
ATOM 3535 C CA . ILE B 1 63 ? 13.016 26.844 10.727 1 98.81 63 ILE B CA 1
ATOM 3536 C C . ILE B 1 63 ? 13.477 26.281 9.383 1 98.81 63 ILE B C 1
ATOM 3538 O O . ILE B 1 63 ? 13.625 27.016 8.406 1 98.81 63 ILE B O 1
ATOM 3542 N N . ARG B 1 64 ? 13.727 25.016 9.289 1 98.75 64 ARG B N 1
ATOM 3543 C CA . ARG B 1 64 ? 14.133 24.344 8.062 1 98.75 64 ARG B CA 1
ATOM 3544 C C . ARG B 1 64 ? 12.93 24.062 7.168 1 98.75 64 ARG B C 1
ATOM 3546 O O . ARG B 1 64 ? 11.797 24 7.648 1 98.75 64 ARG B O 1
ATOM 3553 N N . PHE B 1 65 ? 13.188 23.875 5.883 1 98.88 65 PHE B N 1
ATOM 3554 C CA . PHE B 1 65 ? 12.109 23.625 4.93 1 98.88 65 PHE B CA 1
ATOM 3555 C C . PHE B 1 65 ? 12.289 22.281 4.238 1 98.88 65 PHE B C 1
ATOM 3557 O O . PHE B 1 65 ? 13.32 22.031 3.604 1 98.88 65 PHE B O 1
ATOM 3564 N N . LEU B 1 66 ? 11.32 21.422 4.344 1 98.94 66 LEU B N 1
ATOM 3565 C CA . LEU B 1 66 ? 11.273 20.141 3.629 1 98.94 66 LEU B CA 1
ATOM 3566 C C . LEU B 1 66 ? 10.312 20.219 2.447 1 98.94 66 LEU B C 1
ATOM 3568 O O . LEU B 1 66 ? 9.125 20.516 2.625 1 98.94 66 LEU B O 1
ATOM 3572 N N . TYR B 1 67 ? 10.805 19.984 1.277 1 98.81 67 TYR B N 1
ATOM 3573 C CA . TYR B 1 67 ? 9.961 19.984 0.09 1 98.81 67 TYR B CA 1
ATOM 3574 C C . TYR B 1 67 ? 9.234 18.656 -0.064 1 98.81 67 TYR B C 1
ATOM 3576 O O . TYR B 1 67 ? 9.852 17.594 0.03 1 98.81 67 TYR B O 1
ATOM 3584 N N . THR B 1 68 ? 7.957 18.734 -0.308 1 98.38 68 THR B N 1
ATOM 3585 C CA . THR B 1 68 ? 7.137 17.516 -0.403 1 98.38 68 THR B CA 1
ATOM 3586 C C . THR B 1 68 ? 7.09 17.016 -1.841 1 98.38 68 THR B C 1
ATOM 3588 O O . THR B 1 68 ? 6.375 17.562 -2.678 1 98.38 68 THR B O 1
ATOM 3591 N N . MET B 1 69 ? 7.77 15.992 -2.129 1 97.94 69 MET B N 1
ATOM 3592 C CA . MET B 1 69 ? 7.766 15.234 -3.375 1 97.94 69 MET B CA 1
ATOM 3593 C C . MET B 1 69 ? 7.301 13.797 -3.135 1 97.94 69 MET B C 1
ATOM 3595 O O . MET B 1 69 ? 8.008 12.852 -3.482 1 97.94 69 MET B O 1
ATOM 3599 N N . ASN B 1 70 ? 6.094 13.688 -2.568 1 98.5 70 ASN B N 1
ATOM 3600 C CA . ASN B 1 70 ? 5.648 12.398 -2.045 1 98.5 70 ASN B CA 1
ATOM 3601 C C . ASN B 1 70 ? 4.605 11.758 -2.953 1 98.5 70 ASN B C 1
ATOM 3603 O O . ASN B 1 70 ? 3.631 11.172 -2.471 1 98.5 70 ASN B O 1
ATOM 3607 N N . THR B 1 71 ? 4.777 11.883 -4.309 1 98.25 71 THR B N 1
ATOM 3608 C CA . THR B 1 71 ? 3.883 11.219 -5.254 1 98.25 71 THR B CA 1
ATOM 3609 C C . THR B 1 71 ? 3.891 9.711 -5.043 1 98.25 71 THR B C 1
ATOM 3611 O O . THR B 1 71 ? 4.934 9.125 -4.75 1 98.25 71 THR B O 1
ATOM 3614 N N . ALA B 1 72 ? 2.68 9.133 -5.23 1 97.81 72 ALA B N 1
ATOM 3615 C CA . ALA B 1 72 ? 2.545 7.684 -5.074 1 97.81 72 ALA B CA 1
ATOM 3616 C C . ALA B 1 72 ? 2.756 6.969 -6.406 1 97.81 72 ALA B C 1
ATOM 3618 O O . ALA B 1 72 ? 2.848 5.742 -6.449 1 97.81 72 ALA B O 1
ATOM 3619 N N . THR B 1 73 ? 2.873 7.664 -7.492 1 97.56 73 THR B N 1
ATOM 3620 C CA . THR B 1 73 ? 2.996 7.039 -8.805 1 97.56 73 THR B CA 1
ATOM 3621 C C . THR B 1 73 ? 3.555 8.023 -9.82 1 97.56 73 THR B C 1
ATOM 3623 O O . THR B 1 73 ? 3.275 9.227 -9.75 1 97.56 73 THR B O 1
ATOM 3626 N N . LEU B 1 74 ? 4.352 7.516 -10.703 1 96.69 74 LEU B N 1
ATOM 3627 C CA . LEU B 1 74 ? 4.781 8.297 -11.859 1 96.69 74 LEU B CA 1
ATOM 3628 C C . LEU B 1 74 ? 4.125 7.777 -13.141 1 96.69 74 LEU B C 1
ATOM 3630 O O . LEU B 1 74 ? 4.457 8.227 -14.234 1 96.69 74 LEU B O 1
ATOM 3634 N N . GLY B 1 75 ? 3.23 6.77 -12.992 1 93.31 75 GLY B N 1
ATOM 3635 C CA . GLY B 1 75 ? 2.389 6.297 -14.078 1 93.31 75 GLY B CA 1
ATOM 3636 C C . GLY B 1 75 ? 3.178 5.676 -15.219 1 93.31 75 GLY B C 1
ATOM 3637 O O . GLY B 1 75 ? 2.77 5.754 -16.375 1 93.31 75 GLY B O 1
ATOM 3638 N N . GLY B 1 76 ? 4.328 5.195 -14.93 1 95 76 GLY B N 1
ATOM 3639 C CA . GLY B 1 76 ? 5.145 4.578 -15.969 1 95 76 GLY B CA 1
ATOM 3640 C C . GLY B 1 76 ? 6.141 5.539 -16.594 1 95 76 GLY B C 1
ATOM 3641 O O . GLY B 1 76 ? 6.992 5.125 -17.375 1 95 76 GLY B O 1
ATOM 3642 N N . GLU B 1 77 ? 6.121 6.781 -16.203 1 95.56 77 GLU B N 1
ATOM 3643 C CA . GLU B 1 77 ? 7.004 7.785 -16.781 1 95.56 77 GLU B CA 1
ATOM 3644 C C . GLU B 1 77 ? 8.453 7.559 -16.375 1 95.56 77 GLU B C 1
ATOM 3646 O O . GLU B 1 77 ? 9.367 8.148 -16.953 1 95.56 77 GLU B O 1
ATOM 3651 N N . GLU B 1 78 ? 8.703 6.633 -15.414 1 95.5 78 GLU B N 1
ATOM 3652 C CA . GLU B 1 78 ? 10.055 6.273 -15 1 95.5 78 GLU B CA 1
ATOM 3653 C C . GLU B 1 78 ? 10.859 5.715 -16.172 1 95.5 78 GLU B C 1
ATOM 3655 O O . GLU B 1 78 ? 12.086 5.812 -16.188 1 95.5 78 GLU B O 1
ATOM 3660 N N . TYR B 1 79 ? 10.18 5.184 -17.156 1 96.88 79 TYR B N 1
ATOM 3661 C CA . TYR B 1 79 ? 10.844 4.559 -18.297 1 96.88 79 TYR B CA 1
ATOM 3662 C C . TYR B 1 79 ? 11.336 5.605 -19.281 1 96.88 79 TYR B C 1
ATOM 3664 O O . TYR B 1 79 ? 12.133 5.305 -20.172 1 96.88 79 TYR B O 1
ATOM 3672 N N . SER B 1 80 ? 10.867 6.812 -19.188 1 95.94 80 SER B N 1
ATOM 3673 C CA . SER B 1 80 ? 11.25 7.895 -20.078 1 95.94 80 SER B CA 1
ATOM 3674 C C . SER B 1 80 ? 12.492 8.625 -19.578 1 95.94 80 SER B C 1
ATOM 3676 O O . SER B 1 80 ? 12.438 9.32 -18.562 1 95.94 80 SER B O 1
ATOM 3678 N N . GLY B 1 81 ? 13.594 8.508 -20.297 1 94.81 81 GLY B N 1
ATOM 3679 C CA . GLY B 1 81 ? 14.789 9.258 -19.953 1 94.81 81 GLY B CA 1
ATOM 3680 C C . GLY B 1 81 ? 14.562 10.758 -19.906 1 94.81 81 GLY B C 1
ATOM 3681 O O . GLY B 1 81 ? 15.094 11.445 -19.031 1 94.81 81 GLY B O 1
ATOM 3682 N N . LYS B 1 82 ? 13.773 11.234 -20.828 1 95.81 82 LYS B N 1
ATOM 3683 C CA . LYS B 1 82 ? 13.445 12.656 -20.891 1 95.81 82 LYS B CA 1
ATOM 3684 C C . LYS B 1 82 ? 12.695 13.102 -19.641 1 95.81 82 LYS B C 1
ATOM 3686 O O . LYS B 1 82 ? 12.992 14.148 -19.062 1 95.81 82 LYS B O 1
ATOM 3691 N N . PHE B 1 83 ? 11.711 12.297 -19.25 1 96.44 83 PHE B N 1
ATOM 3692 C CA . PHE B 1 83 ? 10.938 12.617 -18.062 1 96.44 83 PHE B CA 1
ATOM 3693 C C . PHE B 1 83 ? 11.828 12.625 -16.812 1 96.44 83 PHE B C 1
ATOM 3695 O O . PHE B 1 83 ? 11.773 13.555 -16.016 1 96.44 83 PHE B O 1
ATOM 3702 N N . MET B 1 84 ? 12.641 11.648 -16.688 1 95.44 84 MET B N 1
ATOM 3703 C CA . MET B 1 84 ? 13.484 11.547 -15.492 1 95.44 84 MET B CA 1
ATOM 3704 C C . MET B 1 84 ? 14.508 12.672 -15.453 1 95.44 84 MET B C 1
ATOM 3706 O O . MET B 1 84 ? 14.859 13.156 -14.383 1 95.44 84 MET B O 1
ATOM 3710 N N . SER B 1 85 ? 15.008 13.062 -16.609 1 96.12 85 SER B N 1
ATOM 3711 C CA . SER B 1 85 ? 15.891 14.227 -16.656 1 96.12 85 SER B CA 1
ATOM 3712 C C . SER B 1 85 ? 15.18 15.477 -16.156 1 96.12 85 SER B C 1
ATOM 3714 O O . SER B 1 85 ? 15.781 16.297 -15.453 1 96.12 85 SER B O 1
ATOM 3716 N N . LYS B 1 86 ? 13.953 15.594 -16.562 1 96.81 86 LYS B N 1
ATOM 3717 C CA . LYS B 1 86 ? 13.148 16.719 -16.094 1 96.81 86 LYS B CA 1
ATOM 3718 C C . LYS B 1 86 ? 12.984 16.688 -14.586 1 96.81 86 LYS B C 1
ATOM 3720 O O . LYS B 1 86 ? 13.07 17.734 -13.922 1 96.81 86 LYS B O 1
ATOM 3725 N N . VAL B 1 87 ? 12.719 15.539 -14.039 1 96.69 87 VAL B N 1
ATOM 3726 C CA . VAL B 1 87 ? 12.57 15.359 -12.602 1 96.69 87 VAL B CA 1
ATOM 3727 C C . VAL B 1 87 ? 13.859 15.766 -11.891 1 96.69 87 VAL B C 1
ATOM 3729 O O . VAL B 1 87 ? 13.828 16.5 -10.898 1 96.69 87 VAL B O 1
ATOM 3732 N N . MET B 1 88 ? 14.977 15.297 -12.352 1 94.12 88 MET B N 1
ATOM 3733 C CA . MET B 1 88 ? 16.25 15.57 -11.695 1 94.12 88 MET B CA 1
ATOM 3734 C C . MET B 1 88 ? 16.594 17.047 -11.781 1 94.12 88 MET B C 1
ATOM 3736 O O . MET B 1 88 ? 17.188 17.609 -10.852 1 94.12 88 MET B O 1
ATOM 3740 N N . LYS B 1 89 ? 16.266 17.672 -12.898 1 95.75 89 LYS B N 1
ATOM 3741 C CA . LYS B 1 89 ? 16.453 19.109 -13.008 1 95.75 89 LYS B CA 1
ATOM 3742 C C . LYS B 1 89 ? 15.617 19.859 -11.969 1 95.75 89 LYS B C 1
ATOM 3744 O O . LYS B 1 89 ? 16.078 20.844 -11.391 1 95.75 89 LYS B O 1
ATOM 3749 N N . GLU B 1 90 ? 14.438 19.406 -11.789 1 95.12 90 GLU B N 1
ATOM 3750 C CA . GLU B 1 90 ? 13.586 20 -10.766 1 95.12 90 GLU B CA 1
ATOM 3751 C C . GLU B 1 90 ? 14.195 19.828 -9.375 1 95.12 90 GLU B C 1
ATOM 3753 O O . GLU B 1 90 ? 14.234 20.781 -8.594 1 95.12 90 GLU B O 1
ATOM 3758 N N . VAL B 1 91 ? 14.672 18.688 -9.055 1 96.88 91 VAL B N 1
ATOM 3759 C CA . VAL B 1 91 ? 15.266 18.406 -7.758 1 96.88 91 VAL B CA 1
ATOM 3760 C C . VAL B 1 91 ? 16.5 19.281 -7.551 1 96.88 91 VAL B C 1
ATOM 3762 O O . VAL B 1 91 ? 16.719 19.812 -6.461 1 96.88 91 VAL B O 1
ATOM 3765 N N . ASP B 1 92 ? 17.281 19.422 -8.586 1 96.62 92 ASP B N 1
ATOM 3766 C CA . ASP B 1 92 ? 18.484 20.25 -8.523 1 96.62 92 ASP B CA 1
ATOM 3767 C C . ASP B 1 92 ? 18.141 21.688 -8.172 1 96.62 92 ASP B C 1
ATOM 3769 O O . ASP B 1 92 ? 18.75 22.281 -7.281 1 96.62 92 ASP B O 1
ATOM 3773 N N . SER B 1 93 ? 17.203 22.203 -8.883 1 96.88 93 SER B N 1
ATOM 3774 C CA . SER B 1 93 ? 16.766 23.578 -8.633 1 96.88 93 SER B CA 1
ATOM 3775 C C . SER B 1 93 ? 16.203 23.734 -7.223 1 96.88 93 SER B C 1
ATOM 3777 O O . SER B 1 93 ? 16.469 24.734 -6.555 1 96.88 93 SER B O 1
ATOM 3779 N N . LEU B 1 94 ? 15.484 22.766 -6.742 1 98.12 94 LEU B N 1
ATOM 3780 C CA . LEU B 1 94 ? 14.867 22.812 -5.422 1 98.12 94 LEU B CA 1
ATOM 3781 C C . LEU B 1 94 ? 15.922 22.672 -4.328 1 98.12 94 LEU B C 1
ATOM 3783 O O . LEU B 1 94 ? 15.773 23.25 -3.244 1 98.12 94 LEU B O 1
ATOM 3787 N N . SER B 1 95 ? 16.969 21.891 -4.637 1 97.19 95 SER B N 1
ATOM 3788 C CA . SER B 1 95 ? 18 21.609 -3.646 1 97.19 95 SER B CA 1
ATOM 3789 C C . SER B 1 95 ? 18.719 22.891 -3.203 1 97.19 95 SER B C 1
ATOM 3791 O O . SER B 1 95 ? 19.266 22.938 -2.104 1 97.19 95 SER B O 1
ATOM 3793 N N . GLU B 1 96 ? 18.641 23.922 -3.963 1 96.88 96 GLU B N 1
ATOM 3794 C CA . GLU B 1 96 ? 19.25 25.219 -3.631 1 96.88 96 GLU B CA 1
ATOM 3795 C C . GLU B 1 96 ? 18.375 26.016 -2.678 1 96.88 96 GLU B C 1
ATOM 3797 O O . GLU B 1 96 ? 18.828 26.969 -2.057 1 96.88 96 GLU B O 1
ATOM 3802 N N . ILE B 1 97 ? 17.156 25.625 -2.574 1 98.25 97 ILE B N 1
ATOM 3803 C CA . ILE B 1 97 ? 16.172 26.406 -1.847 1 98.25 97 ILE B CA 1
ATOM 3804 C C . ILE B 1 97 ? 15.828 25.719 -0.528 1 98.25 97 ILE B C 1
ATOM 3806 O O . ILE B 1 97 ? 15.703 26.375 0.509 1 98.25 97 ILE B O 1
ATOM 3810 N N . VAL B 1 98 ? 15.711 24.438 -0.513 1 98.69 98 VAL B N 1
ATOM 3811 C CA . VAL B 1 98 ? 15.133 23.703 0.614 1 98.69 98 VAL B CA 1
ATOM 3812 C C . VAL B 1 98 ? 16.219 22.906 1.329 1 98.69 98 VAL B C 1
ATOM 3814 O O . VAL B 1 98 ? 17.328 22.766 0.812 1 98.69 98 VAL B O 1
ATOM 3817 N N . ASP B 1 99 ? 15.898 22.375 2.498 1 98.69 99 ASP B N 1
ATOM 3818 C CA . ASP B 1 99 ? 16.875 21.672 3.334 1 98.69 99 ASP B CA 1
ATOM 3819 C C . ASP B 1 99 ? 16.797 20.172 3.137 1 98.69 99 ASP B C 1
ATOM 3821 O O . ASP B 1 99 ? 17.719 19.438 3.488 1 98.69 99 ASP B O 1
ATOM 3825 N N . GLY B 1 100 ? 15.688 19.703 2.588 1 98.75 100 GLY B N 1
ATOM 3826 C CA . GLY B 1 100 ? 15.469 18.281 2.381 1 98.75 100 GLY B CA 1
ATOM 3827 C C . GLY B 1 100 ? 14.18 17.984 1.644 1 98.75 100 GLY B C 1
ATOM 3828 O O . GLY B 1 100 ? 13.484 18.891 1.19 1 98.75 100 GLY B O 1
ATOM 3829 N N . PHE B 1 101 ? 13.914 16.688 1.538 1 98.81 101 PHE B N 1
ATOM 3830 C CA . PHE B 1 101 ? 12.773 16.234 0.746 1 98.81 101 PHE B CA 1
ATOM 3831 C C . PHE B 1 101 ? 11.977 15.18 1.495 1 98.81 101 PHE B C 1
ATOM 3833 O O . PHE B 1 101 ? 12.547 14.367 2.225 1 98.81 101 PHE B O 1
ATOM 3840 N N . ILE B 1 102 ? 10.688 15.242 1.387 1 98.88 102 ILE B N 1
ATOM 3841 C CA . ILE B 1 102 ? 9.781 14.156 1.761 1 98.88 102 ILE B CA 1
ATOM 3842 C C . ILE B 1 102 ? 9.383 13.367 0.517 1 98.88 102 ILE B C 1
ATOM 3844 O O . ILE B 1 102 ? 8.734 13.906 -0.384 1 98.88 102 ILE B O 1
ATOM 3848 N N . VAL B 1 103 ? 9.766 12.109 0.429 1 98.81 103 VAL B N 1
ATOM 3849 C CA . VAL B 1 103 ? 9.688 11.359 -0.82 1 98.81 103 VAL B CA 1
ATOM 3850 C C . VAL B 1 103 ? 9.008 10.016 -0.571 1 98.81 103 VAL B C 1
ATOM 3852 O O . VAL B 1 103 ? 9.25 9.367 0.455 1 98.81 103 VAL B O 1
ATOM 3855 N N . ALA B 1 104 ? 8.141 9.586 -1.505 1 98.69 104 ALA B N 1
ATOM 3856 C CA . ALA B 1 104 ? 7.418 8.336 -1.295 1 98.69 104 ALA B CA 1
ATOM 3857 C C . ALA B 1 104 ? 8.008 7.215 -2.148 1 98.69 104 ALA B C 1
ATOM 3859 O O . ALA B 1 104 ? 8.07 6.062 -1.712 1 98.69 104 ALA B O 1
ATOM 3860 N N . LEU B 1 105 ? 8.469 7.52 -3.389 1 98.5 105 LEU B N 1
ATOM 3861 C CA . LEU B 1 105 ? 8.859 6.488 -4.34 1 98.5 105 LEU B CA 1
ATOM 3862 C C . LEU B 1 105 ? 10.328 6.121 -4.164 1 98.5 105 LEU B C 1
ATOM 3864 O O . LEU B 1 105 ? 11.203 6.992 -4.199 1 98.5 105 LEU B O 1
ATOM 3868 N N . PRO B 1 106 ? 10.633 4.852 -4.086 1 98.38 106 PRO B N 1
ATOM 3869 C CA . PRO B 1 106 ? 12.016 4.414 -3.863 1 98.38 106 PRO B CA 1
ATOM 3870 C C . PRO B 1 106 ? 12.961 4.863 -4.973 1 98.38 106 PRO B C 1
ATOM 3872 O O . PRO B 1 106 ? 14.117 5.191 -4.703 1 98.38 106 PRO B O 1
ATOM 3875 N N . ILE B 1 107 ? 12.5 4.91 -6.184 1 98 107 ILE B N 1
ATOM 3876 C CA . ILE B 1 107 ? 13.367 5.309 -7.289 1 98 107 ILE B CA 1
ATOM 3877 C C . ILE B 1 107 ? 13.828 6.75 -7.094 1 98 107 ILE B C 1
ATOM 3879 O O . ILE B 1 107 ? 14.984 7.082 -7.363 1 98 107 ILE B O 1
ATOM 3883 N N . LEU B 1 108 ? 12.953 7.59 -6.609 1 98 108 LEU B N 1
ATOM 3884 C CA . LEU B 1 108 ? 13.305 8.992 -6.379 1 98 108 LEU B CA 1
ATOM 3885 C C . LEU B 1 108 ? 14.227 9.125 -5.176 1 98 108 LEU B C 1
ATOM 3887 O O . LEU B 1 108 ? 15.156 9.938 -5.188 1 98 108 LEU B O 1
ATOM 3891 N N . ILE B 1 109 ? 13.953 8.32 -4.164 1 98.44 109 ILE B N 1
ATOM 3892 C CA . ILE B 1 109 ? 14.836 8.32 -3 1 98.44 109 ILE B CA 1
ATOM 3893 C C . ILE B 1 109 ? 16.25 7.949 -3.426 1 98.44 109 ILE B C 1
ATOM 3895 O O . ILE B 1 109 ? 17.219 8.617 -3.041 1 98.44 109 ILE B O 1
ATOM 3899 N N . SER B 1 110 ? 16.344 6.91 -4.23 1 97.44 110 SER B N 1
ATOM 3900 C CA . SER B 1 110 ? 17.656 6.449 -4.691 1 97.44 110 SER B CA 1
ATOM 3901 C C . SER B 1 110 ? 18.375 7.531 -5.488 1 97.44 110 SER B C 1
ATOM 3903 O O . SER B 1 110 ? 19.562 7.762 -5.293 1 97.44 110 SER B O 1
ATOM 3905 N N . TYR B 1 111 ? 17.641 8.227 -6.34 1 95.75 111 TYR B N 1
ATOM 3906 C CA . TYR B 1 111 ? 18.234 9.289 -7.152 1 95.75 111 TYR B CA 1
ATOM 3907 C C . TYR B 1 111 ? 18.688 10.453 -6.281 1 95.75 111 TYR B C 1
ATOM 3909 O O . TYR B 1 111 ? 19.812 10.945 -6.43 1 95.75 111 TYR B O 1
ATOM 3917 N N . ILE B 1 112 ? 17.844 10.898 -5.406 1 97.19 112 ILE B N 1
ATOM 3918 C CA . ILE B 1 112 ? 18.141 12.062 -4.586 1 97.19 112 ILE B CA 1
ATOM 3919 C C . ILE B 1 112 ? 19.312 11.766 -3.668 1 97.19 112 ILE B C 1
ATOM 3921 O O . ILE B 1 112 ? 20.234 12.594 -3.531 1 97.19 112 ILE B O 1
ATOM 3925 N N . ARG B 1 113 ? 19.312 10.562 -3.064 1 97.5 113 ARG B N 1
ATOM 3926 C CA . ARG B 1 113 ? 20.406 10.211 -2.162 1 97.5 113 ARG B CA 1
ATOM 3927 C C . ARG B 1 113 ? 21.734 10.164 -2.906 1 97.5 113 ARG B C 1
ATOM 3929 O O . ARG B 1 113 ? 22.766 10.586 -2.375 1 97.5 113 ARG B O 1
ATOM 3936 N N . ARG B 1 114 ? 21.75 9.688 -4.102 1 95.12 114 ARG B N 1
ATOM 3937 C CA . ARG B 1 114 ? 22.953 9.57 -4.902 1 95.12 114 ARG B CA 1
ATOM 3938 C C . ARG B 1 114 ? 23.484 10.938 -5.316 1 95.12 114 ARG B C 1
ATOM 3940 O O . ARG B 1 114 ? 24.672 11.227 -5.191 1 95.12 114 ARG B O 1
ATOM 3947 N N . GLU B 1 115 ? 22.609 11.781 -5.723 1 94.38 115 GLU B N 1
ATOM 3948 C CA . GLU B 1 115 ? 23.016 13.039 -6.348 1 94.38 115 GLU B CA 1
ATOM 3949 C C . GLU B 1 115 ? 23.156 14.148 -5.312 1 94.38 115 GLU B C 1
ATOM 3951 O O . GLU B 1 115 ? 23.922 15.102 -5.508 1 94.38 115 GLU B O 1
ATOM 3956 N N . PHE B 1 116 ? 22.438 14.031 -4.227 1 95.75 116 PHE B N 1
ATOM 3957 C CA . PHE B 1 116 ? 22.438 15.047 -3.182 1 95.75 116 PHE B CA 1
ATOM 3958 C C . PHE B 1 116 ? 22.625 14.414 -1.81 1 95.75 116 PHE B C 1
ATOM 3960 O O . PHE B 1 116 ? 21.734 14.5 -0.954 1 95.75 116 PHE B O 1
ATOM 3967 N N . PRO B 1 117 ? 23.797 13.836 -1.522 1 95.31 117 PRO B N 1
ATOM 3968 C CA . PRO B 1 117 ? 24.031 13.031 -0.323 1 95.31 117 PRO B CA 1
ATOM 3969 C C . PRO B 1 117 ? 23.875 13.828 0.967 1 95.31 117 PRO B C 1
ATOM 3971 O O . PRO B 1 117 ? 23.656 13.25 2.033 1 95.31 117 PRO B O 1
ATOM 3974 N N . ASP B 1 118 ? 23.875 15.148 0.916 1 95.44 118 ASP B N 1
ATOM 3975 C CA . ASP B 1 118 ? 23.844 15.961 2.127 1 95.44 118 ASP B CA 1
ATOM 3976 C C . ASP B 1 118 ? 22.422 16.422 2.443 1 95.44 118 ASP B C 1
ATOM 3978 O O . ASP B 1 118 ? 22.172 16.984 3.508 1 95.44 118 ASP B O 1
ATOM 3982 N N . LYS B 1 119 ? 21.484 16.156 1.533 1 97.56 119 LYS B N 1
ATOM 3983 C CA . LYS B 1 119 ? 20.094 16.562 1.763 1 97.56 119 LYS B CA 1
ATOM 3984 C C . LYS B 1 119 ? 19.359 15.57 2.654 1 97.56 119 LYS B C 1
ATOM 3986 O O . LYS B 1 119 ? 19.562 14.359 2.537 1 97.56 119 LYS B O 1
ATOM 3991 N N . GLU B 1 120 ? 18.562 16.156 3.496 1 98.31 120 GLU B N 1
ATOM 3992 C CA . GLU B 1 120 ? 17.719 15.305 4.336 1 98.31 120 GLU B CA 1
ATOM 3993 C C . GLU B 1 120 ? 16.609 14.648 3.527 1 98.31 120 GLU B C 1
ATOM 3995 O O . GLU B 1 120 ? 16 15.297 2.666 1 98.31 120 GLU B O 1
ATOM 4000 N N . ILE B 1 121 ? 16.438 13.367 3.756 1 98.81 121 ILE B N 1
ATOM 4001 C CA . ILE B 1 121 ? 15.352 12.656 3.096 1 98.81 121 ILE B CA 1
ATOM 4002 C C . ILE B 1 121 ? 14.438 12.023 4.141 1 98.81 121 ILE B C 1
ATOM 4004 O O . ILE B 1 121 ? 14.891 11.242 4.98 1 98.81 121 ILE B O 1
ATOM 4008 N N . SER B 1 122 ? 13.195 12.391 4.145 1 98.88 122 SER B N 1
ATOM 4009 C CA . SER B 1 122 ? 12.148 11.703 4.883 1 98.88 122 SER B CA 1
ATOM 4010 C C . SER B 1 122 ? 11.305 10.828 3.959 1 98.88 122 SER B C 1
ATOM 4012 O O . SER B 1 122 ? 10.789 11.305 2.943 1 98.88 122 SER B O 1
ATOM 4014 N N . VAL B 1 123 ? 11.203 9.562 4.324 1 98.88 123 VAL B N 1
ATOM 4015 C CA . VAL B 1 123 ? 10.273 8.742 3.551 1 98.88 123 VAL B CA 1
ATOM 4016 C C . VAL B 1 123 ? 8.844 9.031 3.992 1 98.88 123 VAL B C 1
ATOM 4018 O O . VAL B 1 123 ? 8.547 9.047 5.191 1 98.88 123 VAL B O 1
ATOM 4021 N N . SER B 1 124 ? 8.008 9.258 3.062 1 98.75 124 SER B N 1
ATOM 4022 C CA . SER B 1 124 ? 6.652 9.75 3.262 1 98.75 124 SER B CA 1
ATOM 4023 C C . SER B 1 124 ? 5.746 8.664 3.824 1 98.75 124 SER B C 1
ATOM 4025 O O . SER B 1 124 ? 5.996 7.473 3.631 1 98.75 124 SER B O 1
ATOM 4027 N N . SER B 1 125 ? 4.66 9.117 4.445 1 98.12 125 SER B N 1
ATOM 4028 C CA . SER B 1 125 ? 3.602 8.195 4.855 1 98.12 125 SER B CA 1
ATOM 4029 C C . SER B 1 125 ? 2.963 7.516 3.648 1 98.12 125 SER B C 1
ATOM 4031 O O . SER B 1 125 ? 2.359 6.449 3.777 1 98.12 125 SER B O 1
ATOM 4033 N N . TYR B 1 126 ? 3.104 8.086 2.436 1 98 126 TYR B N 1
ATOM 4034 C CA . TYR B 1 126 ? 2.602 7.469 1.211 1 98 126 TYR B CA 1
ATOM 4035 C C . TYR B 1 126 ? 3.354 6.184 0.897 1 98 126 TYR B C 1
ATOM 4037 O O . TYR B 1 126 ? 2.889 5.359 0.105 1 98 126 TYR B O 1
ATOM 4045 N N . SER B 1 127 ? 4.543 6.02 1.495 1 98 127 SER B N 1
ATOM 4046 C CA . SER B 1 127 ? 5.273 4.766 1.359 1 98 127 SER B CA 1
ATOM 4047 C C . SER B 1 127 ? 4.699 3.688 2.273 1 98 127 SER B C 1
ATOM 4049 O O . SER B 1 127 ? 4.98 2.5 2.098 1 98 127 SER B O 1
ATOM 4051 N N . ARG B 1 128 ? 3.955 4.062 3.246 1 96.62 128 ARG B N 1
ATOM 4052 C CA . ARG B 1 128 ? 3.184 3.189 4.125 1 96.62 128 ARG B CA 1
ATOM 4053 C C . ARG B 1 128 ? 4.098 2.24 4.891 1 96.62 128 ARG B C 1
ATOM 4055 O O . ARG B 1 128 ? 3.895 1.025 4.875 1 96.62 128 ARG B O 1
ATOM 4062 N N . VAL B 1 129 ? 5.074 2.814 5.52 1 98.12 129 VAL B N 1
ATOM 4063 C CA . VAL B 1 129 ? 5.934 2.027 6.395 1 98.12 129 VAL B CA 1
ATOM 4064 C C . VAL B 1 129 ? 5.148 1.575 7.625 1 98.12 129 VAL B C 1
ATOM 4066 O O . VAL B 1 129 ? 4.867 2.377 8.516 1 98.12 129 VAL B O 1
ATOM 4069 N N . TYR B 1 130 ? 4.871 0.283 7.676 1 95.75 130 TYR B N 1
ATOM 4070 C CA . TYR B 1 130 ? 3.926 -0.24 8.656 1 95.75 130 TYR B CA 1
ATOM 4071 C C . TYR B 1 130 ? 4.621 -1.158 9.648 1 95.75 130 TYR B C 1
ATOM 4073 O O . TYR B 1 130 ? 4.043 -1.521 10.68 1 95.75 130 TYR B O 1
ATOM 4081 N N . ASN B 1 131 ? 5.836 -1.547 9.391 1 96.94 131 ASN B N 1
ATOM 4082 C CA . ASN B 1 131 ? 6.559 -2.439 10.289 1 96.94 131 ASN B CA 1
ATOM 4083 C C . ASN B 1 131 ? 8.055 -2.15 10.281 1 96.94 131 ASN B C 1
ATOM 4085 O O . ASN B 1 131 ? 8.523 -1.296 9.531 1 96.94 131 ASN B O 1
ATOM 4089 N N . VAL B 1 132 ? 8.742 -2.822 11.102 1 98.12 132 VAL B N 1
ATOM 4090 C CA . VAL B 1 132 ? 10.148 -2.531 11.359 1 98.12 132 VAL B CA 1
ATOM 4091 C C . VAL B 1 132 ? 10.992 -2.895 10.133 1 98.12 132 VAL B C 1
ATOM 4093 O O . VAL B 1 132 ? 11.938 -2.182 9.789 1 98.12 132 VAL B O 1
ATOM 4096 N N . ARG B 1 133 ? 10.648 -3.945 9.461 1 97.44 133 ARG B N 1
ATOM 4097 C CA . ARG B 1 133 ? 11.422 -4.375 8.305 1 97.44 133 ARG B CA 1
ATOM 4098 C C . ARG B 1 133 ? 11.359 -3.34 7.184 1 97.44 133 ARG B C 1
ATOM 4100 O O . ARG B 1 133 ? 12.375 -3.049 6.547 1 97.44 133 ARG B O 1
ATOM 4107 N N . GLU B 1 134 ? 10.18 -2.84 6.918 1 97.62 134 GLU B N 1
ATOM 4108 C CA . GLU B 1 134 ? 10.039 -1.791 5.914 1 97.62 134 GLU B CA 1
ATOM 4109 C C . GLU B 1 134 ? 10.891 -0.572 6.266 1 97.62 134 GLU B C 1
ATOM 4111 O O . GLU B 1 134 ? 11.547 0.007 5.395 1 97.62 134 GLU B O 1
ATOM 4116 N N . ALA B 1 135 ? 10.875 -0.199 7.539 1 98.44 135 ALA B N 1
ATOM 4117 C CA . ALA B 1 135 ? 11.727 0.907 7.98 1 98.44 135 ALA B CA 1
ATOM 4118 C C . ALA B 1 135 ? 13.195 0.607 7.715 1 98.44 135 ALA B C 1
ATOM 4120 O O . ALA B 1 135 ? 13.945 1.483 7.281 1 98.44 135 ALA B O 1
ATOM 4121 N N . GLU B 1 136 ? 13.578 -0.611 7.961 1 97 136 GLU B N 1
ATOM 4122 C CA . GLU B 1 136 ? 14.961 -1.034 7.734 1 97 136 GLU B CA 1
ATOM 4123 C C . GLU B 1 136 ? 15.336 -0.91 6.262 1 97 136 GLU B C 1
ATOM 4125 O O . GLU B 1 136 ? 16.453 -0.499 5.938 1 97 136 GLU B O 1
ATOM 4130 N N . GLU B 1 137 ? 14.406 -1.28 5.426 1 96.69 137 GLU B N 1
ATOM 4131 C CA . GLU B 1 137 ? 14.656 -1.17 3.994 1 96.69 137 GLU B CA 1
ATOM 4132 C C . GLU B 1 137 ? 14.953 0.274 3.596 1 96.69 137 GLU B C 1
ATOM 4134 O O . GLU B 1 137 ? 15.898 0.54 2.855 1 96.69 137 GLU B O 1
ATOM 4139 N N . TYR B 1 138 ? 14.195 1.174 4.094 1 98 138 TYR B N 1
ATOM 4140 C CA . TYR B 1 138 ? 14.391 2.578 3.754 1 98 138 TYR B CA 1
ATOM 4141 C C . TYR B 1 138 ? 15.641 3.129 4.43 1 98 138 TYR B C 1
ATOM 4143 O O . TYR B 1 138 ? 16.328 3.982 3.871 1 98 138 TYR B O 1
ATOM 4151 N N . TYR B 1 139 ? 15.938 2.648 5.629 1 97.56 139 TYR B N 1
ATOM 4152 C CA . TYR B 1 139 ? 17.188 3.004 6.293 1 97.56 139 TYR B CA 1
ATOM 4153 C C . TYR B 1 139 ? 18.391 2.635 5.43 1 97.56 139 TYR B C 1
ATOM 4155 O O . TYR B 1 139 ? 19.312 3.439 5.246 1 97.56 139 TYR B O 1
ATOM 4163 N N . MET B 1 140 ? 18.312 1.48 4.859 1 94.56 140 MET B N 1
ATOM 4164 C CA . MET B 1 140 ? 19.406 0.987 4.031 1 94.56 140 MET B CA 1
ATOM 4165 C C . MET B 1 140 ? 19.516 1.785 2.736 1 94.56 140 MET B C 1
ATOM 4167 O O . MET B 1 140 ? 20.594 1.84 2.123 1 94.56 140 MET B O 1
ATOM 4171 N N . MET B 1 141 ? 18.453 2.479 2.363 1 96 141 MET B N 1
ATOM 4172 C CA . MET B 1 141 ? 18.453 3.307 1.161 1 96 141 MET B CA 1
ATOM 4173 C C . MET B 1 141 ? 19.047 4.684 1.454 1 96 141 MET B C 1
ATOM 4175 O O . MET B 1 141 ? 19.266 5.48 0.538 1 96 141 MET B O 1
ATOM 4179 N N . GLY B 1 142 ? 19.234 4.98 2.758 1 96.94 142 GLY B N 1
ATOM 4180 C CA . GLY B 1 142 ? 19.859 6.234 3.135 1 96.94 142 GLY B CA 1
ATOM 4181 C C . GLY B 1 142 ? 18.875 7.285 3.6 1 96.94 142 GLY B C 1
ATOM 4182 O O . GLY B 1 142 ? 19.188 8.477 3.635 1 96.94 142 GLY B O 1
ATOM 4183 N N . VAL B 1 143 ? 17.734 6.863 3.934 1 98.31 143 VAL B N 1
ATOM 4184 C CA . VAL B 1 143 ? 16.719 7.773 4.453 1 98.31 143 VAL B CA 1
ATOM 4185 C C . VAL B 1 143 ? 17.078 8.211 5.867 1 98.31 143 VAL B C 1
ATOM 4187 O O . VAL B 1 143 ? 17.641 7.426 6.645 1 98.31 143 VAL B O 1
ATOM 4190 N N . ASP B 1 144 ? 16.766 9.453 6.207 1 98.81 144 ASP B N 1
ATOM 4191 C CA . ASP B 1 144 ? 17.109 9.992 7.516 1 98.81 144 ASP B CA 1
ATOM 4192 C C . ASP B 1 144 ? 15.961 9.836 8.5 1 98.81 144 ASP B C 1
ATOM 4194 O O . ASP B 1 144 ? 16.188 9.664 9.703 1 98.81 144 ASP B O 1
ATOM 4198 N N . THR B 1 145 ? 14.766 9.953 8.008 1 98.94 145 THR B N 1
ATOM 4199 C CA . THR B 1 145 ? 13.57 9.922 8.836 1 98.94 145 THR B CA 1
ATOM 4200 C C . THR B 1 145 ? 12.469 9.102 8.172 1 98.94 145 THR B C 1
ATOM 4202 O O . THR B 1 145 ? 12.273 9.188 6.957 1 98.94 145 THR B O 1
ATOM 4205 N N . VAL B 1 146 ? 11.82 8.305 8.953 1 98.88 146 VAL B N 1
ATOM 4206 C CA . VAL B 1 146 ? 10.633 7.586 8.492 1 98.88 146 VAL B CA 1
ATOM 4207 C C . VAL B 1 146 ? 9.383 8.258 9.047 1 98.88 146 VAL B C 1
ATOM 4209 O O . VAL B 1 146 ? 9.211 8.367 10.266 1 98.88 146 VAL B O 1
ATOM 4212 N N . ILE B 1 147 ? 8.586 8.781 8.195 1 98.94 147 ILE B N 1
ATOM 4213 C CA . ILE B 1 147 ? 7.238 9.148 8.602 1 98.94 147 ILE B CA 1
ATOM 4214 C C . ILE B 1 147 ? 6.352 7.906 8.641 1 98.94 147 ILE B C 1
ATOM 4216 O O . ILE B 1 147 ? 6.008 7.344 7.602 1 98.94 147 ILE B O 1
ATOM 4220 N N . ALA B 1 148 ? 5.984 7.512 9.781 1 98.69 148 ALA B N 1
ATOM 4221 C CA . ALA B 1 148 ? 5.27 6.254 9.977 1 98.69 148 ALA B CA 1
ATOM 4222 C C . ALA B 1 148 ? 3.887 6.305 9.328 1 98.69 148 ALA B C 1
ATOM 4224 O O . ALA B 1 148 ? 3.238 7.352 9.32 1 98.69 148 ALA B O 1
ATOM 4225 N N . HIS B 1 149 ? 3.537 5.148 8.758 1 97.69 149 HIS B N 1
ATOM 4226 C CA . HIS B 1 149 ? 2.143 5.027 8.352 1 97.69 149 HIS B CA 1
ATOM 4227 C C . HIS B 1 149 ? 1.2 5.344 9.508 1 97.69 149 HIS B C 1
ATOM 4229 O O . HIS B 1 149 ? 1.428 4.906 10.633 1 97.69 149 HIS B O 1
ATOM 4235 N N . GLU B 1 150 ? 0.166 6.059 9.266 1 97.75 150 GLU B N 1
ATOM 4236 C CA . GLU B 1 150 ? -0.704 6.535 10.336 1 97.75 150 GLU B CA 1
ATOM 4237 C C . GLU B 1 150 ? -1.332 5.371 11.094 1 97.75 150 GLU B C 1
ATOM 4239 O O . GLU B 1 150 ? -1.582 5.473 12.297 1 97.75 150 GLU B O 1
ATOM 4244 N N . ASP B 1 151 ? -1.561 4.242 10.445 1 97.31 151 ASP B N 1
ATOM 4245 C CA . ASP B 1 151 ? -2.17 3.088 11.102 1 97.31 151 ASP B CA 1
ATOM 4246 C C . ASP B 1 151 ? -1.279 2.555 12.219 1 97.31 151 ASP B C 1
ATOM 4248 O O . ASP B 1 151 ? -1.743 1.816 13.094 1 97.31 151 ASP B O 1
ATOM 4252 N N . VAL B 1 152 ? -0.023 2.967 12.25 1 97.25 152 VAL B N 1
ATOM 4253 C CA . VAL B 1 152 ? 0.907 2.42 13.234 1 97.25 152 VAL B CA 1
ATOM 4254 C C . VAL B 1 152 ? 0.972 3.338 14.453 1 97.25 152 VAL B C 1
ATOM 4256 O O . VAL B 1 152 ? 1.586 2.992 15.461 1 97.25 152 VAL B O 1
ATOM 4259 N N . ASN B 1 153 ? 0.292 4.434 14.406 1 98.25 153 ASN B N 1
ATOM 4260 C CA . ASN B 1 153 ? 0.389 5.453 15.445 1 98.25 153 ASN B CA 1
ATOM 4261 C C . ASN B 1 153 ? 0.074 4.883 16.828 1 98.25 153 ASN B C 1
ATOM 4263 O O . ASN B 1 153 ? 0.506 5.43 17.844 1 98.25 153 ASN B O 1
ATOM 4267 N N . ARG B 1 154 ? -0.676 3.818 16.891 1 98.12 154 ARG B N 1
ATOM 4268 C CA . ARG B 1 154 ? -1.014 3.279 18.203 1 98.12 154 ARG B CA 1
ATOM 4269 C C . ARG B 1 154 ? -0.382 1.907 18.406 1 98.12 154 ARG B C 1
ATOM 4271 O O . ARG B 1 154 ? -0.738 1.189 19.344 1 98.12 154 ARG B O 1
ATOM 4278 N N . ASN B 1 155 ? 0.433 1.482 17.547 1 97.5 155 ASN B N 1
ATOM 4279 C CA . ASN B 1 155 ? 1.29 0.317 17.734 1 97.5 155 ASN B CA 1
ATOM 4280 C C . ASN B 1 155 ? 2.629 0.702 18.359 1 97.5 155 ASN B C 1
ATOM 4282 O O . ASN B 1 155 ? 3.646 0.761 17.672 1 97.5 155 ASN B O 1
ATOM 4286 N N . PHE B 1 156 ? 2.652 0.894 19.641 1 98 156 PHE B N 1
ATOM 4287 C CA . PHE B 1 156 ? 3.795 1.451 20.344 1 98 156 PHE B CA 1
ATOM 4288 C C . PHE B 1 156 ? 4.988 0.503 20.281 1 98 156 PHE B C 1
ATOM 4290 O O . PHE B 1 156 ? 6.137 0.945 20.266 1 98 156 PHE B O 1
ATOM 4297 N N . ARG B 1 157 ? 4.699 -0.764 20.219 1 96.38 157 ARG B N 1
ATOM 4298 C CA . ARG B 1 157 ? 5.785 -1.732 20.109 1 96.38 157 ARG B CA 1
ATOM 4299 C C . ARG B 1 157 ? 6.578 -1.521 18.828 1 96.38 157 ARG B C 1
ATOM 4301 O O . ARG B 1 157 ? 7.805 -1.422 18.859 1 96.38 157 ARG B O 1
ATOM 4308 N N . THR B 1 158 ? 5.93 -1.43 17.703 1 97.31 158 THR B N 1
ATOM 4309 C CA . THR B 1 158 ? 6.559 -1.234 16.391 1 97.31 158 THR B CA 1
ATOM 4310 C C . THR B 1 158 ? 7.27 0.115 16.344 1 97.31 158 THR B C 1
ATOM 4312 O O . THR B 1 158 ? 8.414 0.201 15.883 1 97.31 158 THR B O 1
ATOM 4315 N N . LEU B 1 159 ? 6.602 1.126 16.828 1 98.44 159 LEU B N 1
ATOM 4316 C CA . LEU B 1 159 ? 7.18 2.467 16.828 1 98.44 159 LEU B CA 1
ATOM 4317 C C . LEU B 1 159 ? 8.477 2.504 17.609 1 98.44 159 LEU B C 1
ATOM 4319 O O . LEU B 1 159 ? 9.477 3.066 17.156 1 98.44 159 LEU B O 1
ATOM 4323 N N . LYS B 1 160 ? 8.43 1.922 18.766 1 98.19 160 LYS B N 1
ATOM 4324 C CA . LYS B 1 160 ? 9.602 1.893 19.641 1 98.19 160 LYS B CA 1
ATOM 4325 C C . LYS B 1 160 ? 10.773 1.199 18.953 1 98.19 160 LYS B C 1
ATOM 4327 O O . LYS B 1 160 ? 11.906 1.691 18.984 1 98.19 160 LYS B O 1
ATOM 4332 N N . GLU B 1 161 ? 10.5 0.082 18.328 1 97.69 161 GLU B N 1
ATOM 4333 C CA . GLU B 1 161 ? 11.547 -0.684 17.656 1 97.69 161 GLU B CA 1
ATOM 4334 C C . GLU B 1 161 ? 12.125 0.086 16.469 1 97.69 161 GLU B C 1
ATOM 4336 O O . GLU B 1 161 ? 13.336 0.077 16.25 1 97.69 161 GLU B O 1
ATOM 4341 N N . MET B 1 162 ? 11.273 0.755 15.688 1 98.25 162 MET B N 1
ATOM 4342 C CA . MET B 1 162 ? 11.766 1.577 14.586 1 98.25 162 MET B CA 1
ATOM 4343 C C . MET B 1 162 ? 12.68 2.682 15.094 1 98.25 162 MET B C 1
ATOM 4345 O O . MET B 1 162 ? 13.742 2.928 14.516 1 98.25 162 MET B O 1
ATOM 4349 N N . ARG B 1 163 ? 12.312 3.27 16.188 1 98.56 163 ARG B N 1
ATOM 4350 C CA . ARG B 1 163 ? 13.016 4.441 16.703 1 98.56 163 ARG B CA 1
ATOM 4351 C C . ARG B 1 163 ? 14.43 4.082 17.141 1 98.56 163 ARG B C 1
ATOM 4353 O O . ARG B 1 163 ? 15.305 4.949 17.203 1 98.56 163 ARG B O 1
ATOM 4360 N N . LYS B 1 164 ? 14.703 2.85 17.375 1 97.88 164 LYS B N 1
ATOM 4361 C CA . LYS B 1 164 ? 16 2.41 17.859 1 97.88 164 LYS B CA 1
ATOM 4362 C C . LYS B 1 164 ? 17.094 2.635 16.812 1 97.88 164 LYS B C 1
ATOM 4364 O O . LYS B 1 164 ? 18.281 2.73 17.141 1 97.88 164 LYS B O 1
ATOM 4369 N N . PHE B 1 165 ? 16.719 2.732 15.516 1 97.44 165 PHE B N 1
ATOM 4370 C CA . PHE B 1 165 ? 17.797 2.775 14.539 1 97.44 165 PHE B CA 1
ATOM 4371 C C . PHE B 1 165 ? 17.562 3.885 13.516 1 97.44 165 PHE B C 1
ATOM 4373 O O . PHE B 1 165 ? 18.438 4.195 12.719 1 97.44 165 PHE B O 1
ATOM 4380 N N . ILE B 1 166 ? 16.422 4.52 13.547 1 98.25 166 ILE B N 1
ATOM 4381 C CA . ILE B 1 166 ? 16.141 5.598 12.609 1 98.25 166 ILE B CA 1
ATOM 4382 C C . ILE B 1 166 ? 15.234 6.633 13.266 1 98.25 166 ILE B C 1
ATOM 4384 O O . ILE B 1 166 ? 14.516 6.324 14.219 1 98.25 166 ILE B O 1
ATOM 4388 N N . ASP B 1 167 ? 15.312 7.895 12.859 1 98.81 167 ASP B N 1
ATOM 4389 C CA . ASP B 1 167 ? 14.375 8.914 13.32 1 98.81 167 ASP B CA 1
ATOM 4390 C C . ASP B 1 167 ? 12.961 8.633 12.82 1 98.81 167 ASP B C 1
ATOM 4392 O O . ASP B 1 167 ? 12.773 8.188 11.68 1 98.81 167 ASP B O 1
ATOM 4396 N N . VAL B 1 168 ? 11.984 8.766 13.695 1 98.94 168 VAL B N 1
ATOM 4397 C CA . VAL B 1 168 ? 10.602 8.461 13.359 1 98.94 168 VAL B CA 1
ATOM 4398 C C . VAL B 1 168 ? 9.734 9.703 13.562 1 98.94 168 VAL B C 1
ATOM 4400 O O . VAL B 1 168 ? 9.852 10.391 14.578 1 98.94 168 VAL B O 1
ATOM 4403 N N . GLU B 1 169 ? 8.969 10.039 12.609 1 98.94 169 GLU B N 1
ATOM 4404 C CA . GLU B 1 169 ? 7.973 11.102 12.625 1 98.94 169 GLU B CA 1
ATOM 4405 C C . GLU B 1 169 ? 6.559 10.531 12.57 1 98.94 169 GLU B C 1
ATOM 4407 O O . GLU B 1 169 ? 6.289 9.586 11.82 1 98.94 169 GLU B O 1
ATOM 4412 N N . VAL B 1 170 ? 5.652 11.039 13.391 1 98.88 170 VAL B N 1
ATOM 4413 C CA . VAL B 1 170 ? 4.266 10.586 13.375 1 98.88 170 VAL B CA 1
ATOM 4414 C C . VAL B 1 170 ? 3.346 11.75 13.023 1 98.88 170 VAL B C 1
ATOM 4416 O O . VAL B 1 170 ? 3.549 12.875 13.492 1 98.88 170 VAL B O 1
ATOM 4419 N N . ILE B 1 171 ? 2.426 11.484 12.148 1 98.88 171 ILE B N 1
ATOM 4420 C CA . ILE B 1 171 ? 1.425 12.484 11.789 1 98.88 171 ILE B CA 1
ATOM 4421 C C . ILE B 1 171 ? 0.335 12.531 12.852 1 98.88 171 ILE B C 1
ATOM 4423 O O . ILE B 1 171 ? -0.215 11.5 13.234 1 98.88 171 ILE B O 1
ATOM 4427 N N . THR B 1 172 ? -0.083 13.68 13.25 1 98.88 172 THR B N 1
ATOM 4428 C CA . THR B 1 172 ? -0.895 13.781 14.453 1 98.88 172 THR B CA 1
ATOM 4429 C C . THR B 1 172 ? -2.363 14 14.102 1 98.88 172 THR B C 1
ATOM 4431 O O . THR B 1 172 ? -3.254 13.609 14.859 1 98.88 172 THR B O 1
ATOM 4434 N N . ASN B 1 173 ? -2.654 14.562 12.922 1 98.81 173 ASN B N 1
ATOM 4435 C CA . ASN B 1 173 ? -3.977 15.18 12.891 1 98.81 173 ASN B CA 1
ATOM 4436 C C . ASN B 1 173 ? -4.723 14.836 11.602 1 98.81 173 ASN B C 1
ATOM 4438 O O . ASN B 1 173 ? -5.547 15.617 11.125 1 98.81 173 ASN B O 1
ATOM 4442 N N . ASN B 1 174 ? -4.383 13.711 10.984 1 97.69 174 ASN B N 1
ATOM 4443 C CA . ASN B 1 174 ? -5.184 13.203 9.875 1 97.69 174 ASN B CA 1
ATOM 4444 C C . ASN B 1 174 ? -6.273 12.25 10.359 1 97.69 174 ASN B C 1
ATOM 4446 O O . ASN B 1 174 ? -6.078 11.523 11.336 1 97.69 174 ASN B O 1
ATOM 4450 N N . SER B 1 175 ? -7.379 12.273 9.719 1 97.12 175 SER B N 1
ATOM 4451 C CA . SER B 1 175 ? -8.484 11.391 10.078 1 97.12 175 SER B CA 1
ATOM 4452 C C . SER B 1 175 ? -8.609 10.234 9.086 1 97.12 175 SER B C 1
ATOM 4454 O O . SER B 1 175 ? -9.695 9.969 8.578 1 97.12 175 SER B O 1
ATOM 4456 N N . CYS B 1 176 ? -7.555 9.578 8.844 1 96.62 176 CYS B N 1
ATOM 4457 C CA . CYS B 1 176 ? -7.598 8.406 7.98 1 96.62 176 CYS B CA 1
ATOM 4458 C C . CYS B 1 176 ? -8.219 7.215 8.703 1 96.62 176 CYS B C 1
ATOM 4460 O O . CYS B 1 176 ? -7.914 6.965 9.867 1 96.62 176 CYS B O 1
ATOM 4462 N N . LEU B 1 177 ? -9.117 6.512 8.031 1 97.38 177 LEU B N 1
ATOM 4463 C CA . LEU B 1 177 ? -9.766 5.34 8.609 1 97.38 177 LEU B CA 1
ATOM 4464 C C . LEU B 1 177 ? -8.727 4.293 9.008 1 97.38 177 LEU B C 1
ATOM 4466 O O . LEU B 1 177 ? -7.801 4.008 8.25 1 97.38 177 LEU B O 1
ATOM 4470 N N . TRP B 1 178 ? -8.828 3.754 10.266 1 97.69 178 TRP B N 1
ATOM 4471 C CA . TRP B 1 178 ? -8.055 2.572 10.641 1 97.69 178 TRP B CA 1
ATOM 4472 C C . TRP B 1 178 ? -8.367 1.403 9.711 1 97.69 178 TRP B C 1
ATOM 4474 O O . TRP B 1 178 ? -9.523 0.995 9.578 1 97.69 178 TRP B O 1
ATOM 4484 N N . GLY B 1 179 ? -7.352 0.929 8.969 1 96.88 179 GLY B N 1
ATOM 4485 C CA . GLY B 1 179 ? -7.551 -0.159 8.023 1 96.88 179 GLY B CA 1
ATOM 4486 C C . GLY B 1 179 ? -8.242 0.279 6.746 1 96.88 179 GLY B C 1
ATOM 4487 O O . GLY B 1 179 ? -8.992 -0.491 6.145 1 96.88 179 GLY B O 1
ATOM 4488 N N . CYS B 1 180 ? -8 1.449 6.277 1 97.38 180 CYS B N 1
ATOM 4489 C CA . CYS B 1 180 ? -8.734 2.068 5.18 1 97.38 180 CYS B CA 1
ATOM 4490 C C . CYS B 1 180 ? -8.453 1.35 3.863 1 97.38 180 CYS B C 1
ATOM 4492 O O . CYS B 1 180 ? -7.32 1.354 3.379 1 97.38 180 CYS B O 1
ATOM 4494 N N . PRO B 1 181 ? -9.492 0.848 3.164 1 97.5 181 PRO B N 1
ATOM 4495 C CA . PRO B 1 181 ? -9.305 0.199 1.863 1 97.5 181 PRO B CA 1
ATOM 4496 C C . PRO B 1 181 ? -9.125 1.201 0.726 1 97.5 181 PRO B C 1
ATOM 4498 O O . PRO B 1 181 ? -8.734 0.819 -0.38 1 97.5 181 PRO B O 1
ATOM 4501 N N . TYR B 1 182 ? -9.367 2.508 0.97 1 97.88 182 TYR B N 1
ATOM 4502 C CA . TYR B 1 182 ? -9.453 3.496 -0.1 1 97.88 182 TYR B CA 1
ATOM 4503 C C . TYR B 1 182 ? -8.156 4.293 -0.207 1 97.88 182 TYR B C 1
ATOM 4505 O O . TYR B 1 182 ? -7.949 5.027 -1.177 1 97.88 182 TYR B O 1
ATOM 4513 N N . ARG B 1 183 ? -7.316 4.129 0.737 1 96.5 183 ARG B N 1
ATOM 4514 C CA . ARG B 1 183 ? -6.16 5.008 0.917 1 96.5 183 ARG B CA 1
ATOM 4515 C C . ARG B 1 183 ? -5.234 4.949 -0.293 1 96.5 183 ARG B C 1
ATOM 4517 O O . ARG B 1 183 ? -4.707 5.973 -0.727 1 96.5 183 ARG B O 1
ATOM 4524 N N . ARG B 1 184 ? -4.98 3.785 -0.807 1 95.88 184 ARG B N 1
ATOM 4525 C CA . ARG B 1 184 ? -4.059 3.639 -1.93 1 95.88 184 ARG B CA 1
ATOM 4526 C C . ARG B 1 184 ? -4.57 4.387 -3.156 1 95.88 184 ARG B C 1
ATOM 4528 O O . ARG B 1 184 ? -3.809 5.098 -3.818 1 95.88 184 ARG B O 1
ATOM 4535 N N . THR B 1 185 ? -5.848 4.25 -3.43 1 97.75 185 THR B N 1
ATOM 4536 C CA . THR B 1 185 ? -6.445 4.988 -4.539 1 97.75 185 THR B CA 1
ATOM 4537 C C . THR B 1 185 ? -6.414 6.488 -4.266 1 97.75 185 THR B C 1
ATOM 4539 O O . THR B 1 185 ? -6.164 7.285 -5.176 1 97.75 185 THR B O 1
ATOM 4542 N N . HIS B 1 186 ? -6.664 6.832 -3.012 1 98.19 186 HIS B N 1
ATOM 4543 C CA . HIS B 1 186 ? -6.637 8.234 -2.619 1 98.19 186 HIS B CA 1
ATOM 4544 C C . HIS B 1 186 ? -5.273 8.859 -2.904 1 98.19 186 HIS B C 1
ATOM 4546 O O . HIS B 1 186 ? -5.191 9.945 -3.475 1 98.19 186 HIS B O 1
ATOM 4552 N N . ASP B 1 187 ? -4.215 8.172 -2.551 1 97.69 187 ASP B N 1
ATOM 4553 C CA . ASP B 1 187 ? -2.85 8.633 -2.777 1 97.69 187 ASP B CA 1
ATOM 4554 C C . ASP B 1 187 ? -2.572 8.82 -4.27 1 97.69 187 ASP B C 1
ATOM 4556 O O . ASP B 1 187 ? -1.929 9.789 -4.672 1 97.69 187 ASP B O 1
ATOM 4560 N N . VAL B 1 188 ? -3.084 7.879 -5.027 1 97.5 188 VAL B N 1
ATOM 4561 C CA . VAL B 1 188 ? -2.859 7.922 -6.469 1 97.5 188 VAL B CA 1
ATOM 4562 C C . VAL B 1 188 ? -3.594 9.117 -7.07 1 97.5 188 VAL B C 1
ATOM 4564 O O . VAL B 1 188 ? -3.025 9.867 -7.867 1 97.5 188 VAL B O 1
ATOM 4567 N N . ILE B 1 189 ? -4.801 9.359 -6.66 1 97.62 189 ILE B N 1
ATOM 4568 C CA . ILE B 1 189 ? -5.609 10.453 -7.203 1 97.62 189 ILE B CA 1
ATOM 4569 C C . ILE B 1 189 ? -4.973 11.789 -6.844 1 97.62 189 ILE B C 1
ATOM 4571 O O . ILE B 1 189 ? -4.84 12.672 -7.695 1 97.62 189 ILE B O 1
ATOM 4575 N N . SER B 1 190 ? -4.535 11.93 -5.59 1 97.62 190 SER B N 1
ATOM 4576 C CA . SER B 1 190 ? -3.854 13.148 -5.184 1 97.62 190 SER B CA 1
ATOM 4577 C C . SER B 1 190 ? -2.594 13.383 -6.012 1 97.62 190 SER B C 1
ATOM 4579 O O . SER B 1 190 ? -2.293 14.523 -6.387 1 97.62 190 SER B O 1
ATOM 4581 N N . SER B 1 191 ? -1.892 12.352 -6.293 1 97.69 191 SER B N 1
ATOM 4582 C CA . SER B 1 191 ? -0.639 12.43 -7.035 1 97.69 191 SER B CA 1
ATOM 4583 C C . SER B 1 191 ? -0.877 12.852 -8.477 1 97.69 191 SER B C 1
ATOM 4585 O O . SER B 1 191 ? -0.17 13.719 -9 1 97.69 191 SER B O 1
ATOM 4587 N N . ILE B 1 192 ? -1.908 12.281 -9.062 1 96.25 192 ILE B N 1
ATOM 4588 C CA . ILE B 1 192 ? -2.172 12.547 -10.469 1 96.25 192 ILE B CA 1
ATOM 4589 C C . ILE B 1 192 ? -2.719 13.969 -10.633 1 96.25 192 ILE B C 1
ATOM 4591 O O . ILE B 1 192 ? -2.344 14.68 -11.57 1 96.25 192 ILE B O 1
ATOM 4595 N N . THR B 1 193 ? -3.51 14.422 -9.672 1 96.62 193 THR B N 1
ATOM 4596 C CA . THR B 1 193 ? -4.184 15.711 -9.797 1 96.62 193 THR B CA 1
ATOM 4597 C C . THR B 1 193 ? -3.244 16.859 -9.422 1 96.62 193 THR B C 1
ATOM 4599 O O . THR B 1 193 ? -3.572 18.031 -9.617 1 96.62 193 THR B O 1
ATOM 4602 N N . SER B 1 194 ? -2.062 16.578 -8.953 1 97.06 194 SER B N 1
ATOM 4603 C CA . SER B 1 194 ? -1.098 17.609 -8.586 1 97.06 194 SER B CA 1
ATOM 4604 C C . SER B 1 194 ? 0.045 17.672 -9.586 1 97.06 194 SER B C 1
ATOM 4606 O O . SER B 1 194 ? 0.982 18.453 -9.414 1 97.06 194 SER B O 1
ATOM 4608 N N . ARG B 1 195 ? -0.026 16.875 -10.641 1 96.44 195 ARG B N 1
ATOM 4609 C CA . ARG B 1 195 ? 0.997 16.906 -11.68 1 96.44 195 ARG B CA 1
ATOM 4610 C C . ARG B 1 195 ? 0.772 18.062 -12.633 1 96.44 195 ARG B C 1
ATOM 4612 O O . ARG B 1 195 ? -0.371 18.422 -12.93 1 96.44 195 ARG B O 1
ATOM 4619 N N . GLU B 1 196 ? 1.817 18.578 -13.156 1 95 196 GLU B N 1
ATOM 4620 C CA . GLU B 1 196 ? 1.725 19.734 -14.031 1 95 196 GLU B CA 1
ATOM 4621 C C . GLU B 1 196 ? 1.137 19.359 -15.391 1 95 196 GLU B C 1
ATOM 4623 O O . GLU B 1 196 ? 0.51 20.188 -16.047 1 95 196 GLU B O 1
ATOM 4628 N N . ASP B 1 197 ? 1.309 18.078 -15.797 1 90.25 197 ASP B N 1
ATOM 4629 C CA . ASP B 1 197 ? 0.871 17.688 -17.125 1 90.25 197 ASP B CA 1
ATOM 4630 C C . ASP B 1 197 ? -0.519 17.047 -17.078 1 90.25 197 ASP B C 1
ATOM 4632 O O . ASP B 1 197 ? -1.003 16.531 -18.094 1 90.25 197 ASP B O 1
ATOM 4636 N N . GLN B 1 198 ? -1.099 17.062 -15.945 1 87.06 198 GLN B N 1
ATOM 4637 C CA . GLN B 1 198 ? -2.428 16.469 -15.859 1 87.06 198 GLN B CA 1
ATOM 4638 C C . GLN B 1 198 ? -3.496 17.422 -16.375 1 87.06 198 GLN B C 1
ATOM 4640 O O . GLN B 1 198 ? -3.453 18.625 -16.109 1 87.06 198 GLN B O 1
ATOM 4645 N N . ASP B 1 199 ? -4.41 16.859 -17.156 1 83.69 199 ASP B N 1
ATOM 4646 C CA . ASP B 1 199 ? -5.414 17.703 -17.781 1 83.69 199 ASP B CA 1
ATOM 4647 C C . ASP B 1 199 ? -6.793 17.469 -17.172 1 83.69 199 ASP B C 1
ATOM 4649 O O . ASP B 1 199 ? -7.758 18.156 -17.516 1 83.69 199 ASP B O 1
ATOM 4653 N N . ARG B 1 200 ? -6.895 16.578 -16.281 1 87.38 200 ARG B N 1
ATOM 4654 C CA . ARG B 1 200 ? -8.203 16.297 -15.695 1 87.38 200 ARG B CA 1
ATOM 4655 C C . ARG B 1 200 ? -8.625 17.422 -14.758 1 87.38 200 ARG B C 1
ATOM 4657 O O . ARG B 1 200 ? -7.836 17.891 -13.93 1 87.38 200 ARG B O 1
ATOM 4664 N N . LYS B 1 201 ? -9.844 17.812 -14.883 1 92.5 201 LYS B N 1
ATOM 4665 C CA . LYS B 1 201 ? -10.375 18.891 -14.039 1 92.5 201 LYS B CA 1
ATOM 4666 C C . LYS B 1 201 ? -11.172 18.328 -12.867 1 92.5 201 LYS B C 1
ATOM 4668 O O . LYS B 1 201 ? -12.344 18.656 -12.695 1 92.5 201 LYS B O 1
ATOM 4673 N N . VAL B 1 202 ? -10.523 17.547 -12.102 1 96.19 202 VAL B N 1
ATOM 4674 C CA . VAL B 1 202 ? -11.109 16.984 -10.891 1 96.19 202 VAL B CA 1
ATOM 4675 C C . VAL B 1 202 ? -11.219 18.062 -9.812 1 96.19 202 VAL B C 1
ATOM 4677 O O . VAL B 1 202 ? -10.305 18.875 -9.648 1 96.19 202 VAL B O 1
ATOM 4680 N N . TRP B 1 203 ? -12.352 18.141 -9.125 1 96.31 203 TRP B N 1
ATOM 4681 C CA . TRP B 1 203 ? -12.484 19.172 -8.102 1 96.31 203 TRP B CA 1
ATOM 4682 C C . TRP B 1 203 ? -12.82 18.562 -6.75 1 96.31 203 TRP B C 1
ATOM 4684 O O . TRP B 1 203 ? -12.961 19.281 -5.754 1 96.31 203 TRP B O 1
ATOM 4694 N N . PHE B 1 204 ? -12.992 17.25 -6.738 1 97.75 204 PHE B N 1
ATOM 4695 C CA . PHE B 1 204 ? -13.227 16.516 -5.504 1 97.75 204 PHE B CA 1
ATOM 4696 C C . PHE B 1 204 ? -12.68 15.094 -5.609 1 97.75 204 PHE B C 1
ATOM 4698 O O . PHE B 1 204 ? -12.883 14.422 -6.621 1 97.75 204 PHE B O 1
ATOM 4705 N N . GLU B 1 205 ? -11.961 14.664 -4.621 1 97.62 205 GLU B N 1
ATOM 4706 C CA . GLU B 1 205 ? -11.391 13.32 -4.625 1 97.62 205 GLU B CA 1
ATOM 4707 C C . GLU B 1 205 ? -12.398 12.289 -4.121 1 97.62 205 GLU B C 1
ATOM 4709 O O . GLU B 1 205 ? -12.695 12.242 -2.926 1 97.62 205 GLU B O 1
ATOM 4714 N N . TYR B 1 206 ? -12.812 11.352 -4.879 1 97.81 206 TYR B N 1
ATOM 4715 C CA . TYR B 1 206 ? -13.961 10.492 -4.609 1 97.81 206 TYR B CA 1
ATOM 4716 C C . TYR B 1 206 ? -13.656 9.516 -3.482 1 97.81 206 TYR B C 1
ATOM 4718 O O . TYR B 1 206 ? -14.562 9.055 -2.787 1 97.81 206 TYR B O 1
ATOM 4726 N N . PRO B 1 207 ? -12.383 9.117 -3.242 1 98.12 207 PRO B N 1
ATOM 4727 C CA . PRO B 1 207 ? -12.172 8.219 -2.102 1 98.12 207 PRO B CA 1
ATOM 4728 C C . PRO B 1 207 ? -12.656 8.82 -0.783 1 98.12 207 PRO B C 1
ATOM 4730 O O . PRO B 1 207 ? -13.039 8.086 0.132 1 98.12 207 PRO B O 1
ATOM 4733 N N . ILE B 1 208 ? -12.664 10.172 -0.686 1 98.31 208 ILE B N 1
ATOM 4734 C CA . ILE B 1 208 ? -13.141 10.844 0.519 1 98.31 208 ILE B CA 1
ATOM 4735 C C . ILE B 1 208 ? -14.625 10.547 0.716 1 98.31 208 ILE B C 1
ATOM 4737 O O . ILE B 1 208 ? -15.094 10.391 1.848 1 98.31 208 ILE B O 1
ATOM 4741 N N . LEU B 1 209 ? -15.359 10.438 -0.424 1 98.5 209 LEU B N 1
ATOM 4742 C CA . LEU B 1 209 ? -16.781 10.078 -0.359 1 98.5 209 LEU B CA 1
ATOM 4743 C C . LEU B 1 209 ? -16.953 8.688 0.238 1 98.5 209 LEU B C 1
ATOM 4745 O O . LEU B 1 209 ? -17.828 8.484 1.09 1 98.5 209 LEU B O 1
ATOM 4749 N N . MET B 1 210 ? -16.156 7.754 -0.184 1 98.12 210 MET B N 1
ATOM 4750 C CA . MET B 1 210 ? -16.234 6.391 0.339 1 98.12 210 MET B CA 1
ATOM 4751 C C . MET B 1 210 ? -15.852 6.352 1.816 1 98.12 210 MET B C 1
ATOM 4753 O O . MET B 1 210 ? -16.5 5.672 2.609 1 98.12 210 MET B O 1
ATOM 4757 N N . CYS B 1 211 ? -14.828 7.09 2.15 1 98.38 211 CYS B N 1
ATOM 4758 C CA . CYS B 1 211 ? -14.406 7.203 3.541 1 98.38 211 CYS B CA 1
ATOM 4759 C C . CYS B 1 211 ? -15.516 7.789 4.402 1 98.38 211 CYS B C 1
ATOM 4761 O O . CYS B 1 211 ? -15.828 7.258 5.469 1 98.38 211 CYS B O 1
ATOM 4763 N N . ALA B 1 212 ? -16.125 8.852 3.926 1 98.62 212 ALA B N 1
ATOM 4764 C CA . ALA B 1 212 ? -17.203 9.516 4.656 1 98.62 212 ALA B CA 1
ATOM 4765 C C . ALA B 1 212 ? -18.391 8.578 4.855 1 98.62 212 ALA B C 1
ATOM 4767 O O . ALA B 1 212 ? -19.062 8.633 5.879 1 98.62 212 ALA B O 1
ATOM 4768 N N . THR B 1 213 ? -18.656 7.746 3.879 1 98.5 213 THR B N 1
ATOM 4769 C CA . THR B 1 213 ? -19.734 6.773 3.982 1 98.5 213 THR B CA 1
ATOM 4770 C C . THR B 1 213 ? -19.469 5.797 5.125 1 98.5 213 THR B C 1
ATOM 4772 O O . THR B 1 213 ? -20.375 5.508 5.918 1 98.5 213 THR B O 1
ATOM 4775 N N . ASP B 1 214 ? -18.219 5.355 5.234 1 97.94 214 ASP B N 1
ATOM 4776 C CA . ASP B 1 214 ? -17.859 4.449 6.32 1 97.94 214 ASP B CA 1
ATOM 4777 C C . ASP B 1 214 ? -18.016 5.129 7.68 1 97.94 214 ASP B C 1
ATOM 4779 O O . ASP B 1 214 ? -18.469 4.512 8.641 1 97.94 214 ASP B O 1
ATOM 4783 N N . VAL B 1 215 ? -17.625 6.395 7.707 1 98.31 215 VAL B N 1
ATOM 4784 C CA . VAL B 1 215 ? -17.719 7.148 8.953 1 98.31 215 VAL B CA 1
ATOM 4785 C C . VAL B 1 215 ? -19.188 7.344 9.32 1 98.31 215 VAL B C 1
ATOM 4787 O O . VAL B 1 215 ? -19.578 7.137 10.477 1 98.31 215 VAL B O 1
ATOM 4790 N N . ARG B 1 216 ? -20 7.715 8.359 1 98.25 216 ARG B N 1
ATOM 4791 C CA . ARG B 1 216 ? -21.422 7.898 8.586 1 98.25 216 ARG B CA 1
ATOM 4792 C C . ARG B 1 216 ? -22.062 6.609 9.086 1 98.25 216 ARG B C 1
ATOM 4794 O O . ARG B 1 216 ? -22.906 6.641 9.992 1 98.25 216 ARG B O 1
ATOM 4801 N N . ASN B 1 217 ? -21.672 5.48 8.484 1 97.69 217 ASN B N 1
ATOM 4802 C CA . ASN B 1 217 ? -22.266 4.191 8.836 1 97.69 217 ASN B CA 1
ATOM 4803 C C . ASN B 1 217 ? -21.875 3.768 10.25 1 97.69 217 ASN B C 1
ATOM 4805 O O . ASN B 1 217 ? -22.594 2.996 10.891 1 97.69 217 ASN B O 1
ATOM 4809 N N . ASP B 1 218 ? -20.766 4.207 10.75 1 97.31 218 ASP B N 1
ATOM 4810 C CA . ASP B 1 218 ? -20.266 3.918 12.086 1 97.31 218 ASP B CA 1
ATOM 4811 C C . ASP B 1 218 ? -19.406 5.074 12.617 1 97.31 218 ASP B C 1
ATOM 4813 O O . ASP B 1 218 ? -18.203 5.094 12.43 1 97.31 218 ASP B O 1
ATOM 4817 N N . LEU B 1 219 ? -20 5.961 13.367 1 97.88 219 LEU B N 1
ATOM 4818 C CA . LEU B 1 219 ? -19.359 7.172 13.844 1 97.88 219 LEU B CA 1
ATOM 4819 C C . LEU B 1 219 ? -18.203 6.836 14.781 1 97.88 219 LEU B C 1
ATOM 4821 O O . LEU B 1 219 ? -17.312 7.66 15 1 97.88 219 LEU B O 1
ATOM 4825 N N . ASN B 1 220 ? -18.172 5.598 15.336 1 97.88 220 ASN B N 1
ATOM 4826 C CA . ASN B 1 220 ? -17.078 5.188 16.219 1 97.88 220 ASN B CA 1
ATOM 4827 C C . ASN B 1 220 ? -15.75 5.125 15.461 1 97.88 220 ASN B C 1
ATOM 4829 O O . ASN B 1 220 ? -14.688 5.117 16.078 1 97.88 220 ASN B O 1
ATOM 4833 N N . ASN B 1 221 ? -15.844 5.098 14.109 1 98.12 221 ASN B N 1
ATOM 4834 C CA . ASN B 1 221 ? -14.625 5.125 13.297 1 98.12 221 ASN B CA 1
ATOM 4835 C C . ASN B 1 221 ? -13.805 6.379 13.57 1 98.12 221 ASN B C 1
ATOM 4837 O O . ASN B 1 221 ? -12.578 6.363 13.438 1 98.12 221 ASN B O 1
ATOM 4841 N N . LEU B 1 222 ? -14.453 7.465 13.977 1 98.62 222 LEU B N 1
ATOM 4842 C CA . LEU B 1 222 ? -13.742 8.703 14.281 1 98.62 222 LEU B CA 1
ATOM 4843 C C . LEU B 1 222 ? -12.781 8.508 15.445 1 98.62 222 LEU B C 1
ATOM 4845 O O . LEU B 1 222 ? -11.742 9.172 15.523 1 98.62 222 LEU B O 1
ATOM 4849 N N . ILE B 1 223 ? -13.133 7.586 16.344 1 98.62 223 ILE B N 1
ATOM 4850 C CA . ILE B 1 223 ? -12.289 7.328 17.516 1 98.62 223 ILE B CA 1
ATOM 4851 C C . ILE B 1 223 ? -11.273 6.238 17.172 1 98.62 223 ILE B C 1
ATOM 4853 O O . ILE B 1 223 ? -10.141 6.262 17.672 1 98.62 223 ILE B O 1
ATOM 4857 N N . ARG B 1 224 ? -11.664 5.348 16.234 1 98.12 224 ARG B N 1
ATOM 4858 C CA . ARG B 1 224 ? -10.758 4.293 15.805 1 98.12 224 ARG B CA 1
ATOM 4859 C C . ARG B 1 224 ? -9.602 4.863 14.984 1 98.12 224 ARG B C 1
ATOM 4861 O O . ARG B 1 224 ? -8.531 4.258 14.906 1 98.12 224 ARG B O 1
ATOM 4868 N N . MET B 1 225 ? -9.797 6.047 14.359 1 98.25 225 MET B N 1
ATOM 4869 C CA . MET B 1 225 ? -8.758 6.699 13.57 1 98.25 225 MET B CA 1
ATOM 4870 C C . MET B 1 225 ? -7.504 6.941 14.414 1 98.25 225 MET B C 1
ATOM 4872 O O . MET B 1 225 ? -7.59 7.07 15.633 1 98.25 225 MET B O 1
ATOM 4876 N N . ARG B 1 226 ? -6.367 7.094 13.766 1 98.25 226 ARG B N 1
ATOM 4877 C CA . ARG B 1 226 ? -5.105 7.023 14.5 1 98.25 226 ARG B CA 1
ATOM 4878 C C . ARG B 1 226 ? -4.496 8.406 14.672 1 98.25 226 ARG B C 1
ATOM 4880 O O . ARG B 1 226 ? -3.275 8.57 14.633 1 98.25 226 ARG B O 1
ATOM 4887 N N . TRP B 1 227 ? -5.352 9.398 14.789 1 98.75 227 TRP B N 1
ATOM 4888 C CA . TRP B 1 227 ? -4.875 10.711 15.195 1 98.75 227 TRP B CA 1
ATOM 4889 C C . TRP B 1 227 ? -4.293 10.672 16.609 1 98.75 227 TRP B C 1
ATOM 4891 O O . TRP B 1 227 ? -4.477 9.688 17.328 1 98.75 227 TRP B O 1
ATOM 4901 N N . ILE B 1 228 ? -3.508 11.672 16.938 1 98.81 228 ILE B N 1
ATOM 4902 C CA . ILE B 1 228 ? -2.877 11.82 18.25 1 98.81 228 ILE B CA 1
ATOM 4903 C C . ILE B 1 228 ? -3.32 13.133 18.891 1 98.81 228 ILE B C 1
ATOM 4905 O O . ILE B 1 228 ? -3.168 14.203 18.312 1 98.81 228 ILE B O 1
ATOM 4909 N N . ARG B 1 229 ? -3.842 13.109 20.094 1 98.69 229 ARG B N 1
ATOM 4910 C CA . ARG B 1 229 ? -4.234 14.32 20.797 1 98.69 229 ARG B CA 1
ATOM 4911 C C . ARG B 1 229 ? -3.016 15.07 21.328 1 98.69 229 ARG B C 1
ATOM 4913 O O . ARG B 1 229 ? -1.981 14.461 21.609 1 98.69 229 ARG B O 1
ATOM 4920 N N . PRO B 1 230 ? -3.199 16.375 21.469 1 98.69 230 PRO B N 1
ATOM 4921 C CA . PRO B 1 230 ? -2.125 17.156 22.094 1 98.69 230 PRO B CA 1
ATOM 4922 C C . PRO B 1 230 ? -1.705 16.609 23.453 1 98.69 230 PRO B C 1
ATOM 4924 O O . PRO B 1 230 ? -0.513 16.578 23.766 1 98.69 230 PRO B O 1
ATOM 4927 N N . GLU B 1 231 ? -2.648 16.109 24.266 1 98.5 231 GLU B N 1
ATOM 4928 C CA . GLU B 1 231 ? -2.422 15.656 25.625 1 98.5 231 GLU B CA 1
ATOM 4929 C C . GLU B 1 231 ? -1.672 14.328 25.656 1 98.5 231 GLU B C 1
ATOM 4931 O O . GLU B 1 231 ? -1.137 13.93 26.688 1 98.5 231 GLU B O 1
ATOM 4936 N N . ASP B 1 232 ? -1.614 13.68 24.516 1 98.56 232 ASP B N 1
ATOM 4937 C CA . ASP B 1 232 ? -1.145 12.297 24.5 1 98.56 232 ASP B CA 1
ATOM 4938 C C . ASP B 1 232 ? 0.28 12.203 23.969 1 98.56 232 ASP B C 1
ATOM 4940 O O . ASP B 1 232 ? 0.826 11.109 23.828 1 98.56 232 ASP B O 1
ATOM 4944 N N . LEU B 1 233 ? 0.968 13.273 23.688 1 98.62 233 LEU B N 1
ATOM 4945 C CA . LEU B 1 233 ? 2.279 13.297 23.047 1 98.62 233 LEU B CA 1
ATOM 4946 C C . LEU B 1 233 ? 3.318 12.602 23.922 1 98.62 233 LEU B C 1
ATOM 4948 O O . LEU B 1 233 ? 4.277 12.016 23.406 1 98.62 233 LEU B O 1
ATOM 4952 N N . HIS B 1 234 ? 3.135 12.625 25.219 1 98.06 234 HIS B N 1
ATOM 4953 C CA . HIS B 1 234 ? 4.117 12.062 26.141 1 98.06 234 HIS B CA 1
ATOM 4954 C C . HIS B 1 234 ? 4.262 10.562 25.938 1 98.06 234 HIS B C 1
ATOM 4956 O O . HIS B 1 234 ? 5.34 10 26.156 1 98.06 234 HIS B O 1
ATOM 4962 N N . PHE B 1 235 ? 3.18 9.875 25.484 1 98.31 235 PHE B N 1
ATOM 4963 C CA . PHE B 1 235 ? 3.268 8.445 25.219 1 98.31 235 PHE B CA 1
ATOM 4964 C C . PHE B 1 235 ? 4.324 8.148 24.172 1 98.31 235 PHE B C 1
ATOM 4966 O O . PHE B 1 235 ? 5.008 7.129 24.234 1 98.31 235 PHE B O 1
ATOM 4973 N N . TYR B 1 236 ? 4.484 8.992 23.203 1 98.81 236 TYR B N 1
ATOM 4974 C CA . TYR B 1 236 ? 5.445 8.844 22.109 1 98.81 236 TYR B CA 1
ATOM 4975 C C . TYR B 1 236 ? 6.836 9.289 22.547 1 98.81 236 TYR B C 1
ATOM 4977 O O . TYR B 1 236 ? 7.832 8.633 22.219 1 98.81 236 TYR B O 1
ATOM 4985 N N . GLU B 1 237 ? 6.883 10.312 23.281 1 98.75 237 GLU B N 1
ATOM 4986 C CA . GLU B 1 237 ? 8.156 10.789 23.797 1 98.75 237 GLU B CA 1
ATOM 4987 C C . GLU B 1 237 ? 8.805 9.734 24.703 1 98.75 237 GLU B C 1
ATOM 4989 O O . GLU B 1 237 ? 10.031 9.594 24.719 1 98.75 237 GLU B O 1
ATOM 4994 N N . GLU B 1 238 ? 8 8.984 25.406 1 98.12 238 GLU B N 1
ATOM 4995 C CA . GLU B 1 238 ? 8.484 7.938 26.297 1 98.12 238 GLU B CA 1
ATOM 4996 C C . GLU B 1 238 ? 9.219 6.844 25.531 1 98.12 238 GLU B C 1
ATOM 4998 O O . GLU B 1 238 ? 10.07 6.152 26.094 1 98.12 238 GLU B O 1
ATOM 5003 N N . ILE B 1 239 ? 8.906 6.758 24.297 1 98.12 239 ILE B N 1
ATOM 5004 C CA . ILE B 1 239 ? 9.578 5.723 23.516 1 98.12 239 ILE B CA 1
ATOM 5005 C C . ILE B 1 239 ? 10.57 6.367 22.562 1 98.12 239 ILE B C 1
ATOM 5007 O O . ILE B 1 239 ? 11.008 5.734 21.594 1 98.12 239 ILE B O 1
ATOM 5011 N N . GLY B 1 240 ? 10.836 7.629 22.703 1 98.56 240 GLY B N 1
ATOM 5012 C CA . GLY B 1 240 ? 11.93 8.281 22 1 98.56 240 GLY B CA 1
ATOM 5013 C C . GLY B 1 240 ? 11.469 9.062 20.781 1 98.56 240 GLY B C 1
ATOM 5014 O O . GLY B 1 240 ? 12.297 9.578 20.016 1 98.56 240 GLY B O 1
ATOM 5015 N N . ILE B 1 241 ? 10.195 9.18 20.547 1 98.88 241 ILE B N 1
ATOM 5016 C CA . ILE B 1 241 ? 9.688 9.906 19.391 1 98.88 241 ILE B CA 1
ATOM 5017 C C . ILE B 1 241 ? 9.289 11.32 19.812 1 98.88 241 ILE B C 1
ATOM 5019 O O . ILE B 1 241 ? 8.414 11.5 20.672 1 98.88 241 ILE B O 1
ATOM 5023 N N . ASP B 1 242 ? 9.93 12.273 19.188 1 98.81 242 ASP B N 1
ATOM 5024 C CA . ASP B 1 242 ? 9.648 13.656 19.547 1 98.81 242 ASP B CA 1
ATOM 5025 C C . ASP B 1 242 ? 9.383 14.508 18.312 1 98.81 242 ASP B C 1
ATOM 5027 O O . ASP B 1 242 ? 9.406 15.734 18.375 1 98.81 242 ASP B O 1
ATOM 5031 N N . ARG B 1 243 ? 9.32 13.875 17.188 1 98.88 243 ARG B N 1
ATOM 5032 C CA . ARG B 1 243 ? 9.016 14.547 15.922 1 98.88 243 ARG B CA 1
ATOM 5033 C C . ARG B 1 243 ? 7.547 14.375 15.555 1 98.88 243 ARG B C 1
ATOM 5035 O O . ARG B 1 243 ? 7.109 13.266 15.234 1 98.88 243 ARG B O 1
ATOM 5042 N N . PHE B 1 244 ? 6.738 15.43 15.648 1 98.94 244 PHE B N 1
ATOM 5043 C CA . PHE B 1 244 ? 5.293 15.414 15.453 1 98.94 244 PHE B CA 1
ATOM 5044 C C . PHE B 1 244 ? 4.895 16.281 14.266 1 98.94 244 PHE B C 1
ATOM 5046 O O . PHE B 1 244 ? 5.164 17.484 14.234 1 98.94 244 PHE B O 1
ATOM 5053 N N . LYS B 1 245 ? 4.285 15.664 13.336 1 98.94 245 LYS B N 1
ATOM 5054 C CA . LYS B 1 245 ? 3.91 16.328 12.086 1 98.94 245 LYS B CA 1
ATOM 5055 C C . LYS B 1 245 ? 2.461 16.797 12.133 1 98.94 245 LYS B C 1
ATOM 5057 O O . LYS B 1 245 ? 1.556 16.016 12.438 1 98.94 245 LYS B O 1
ATOM 5062 N N . ILE B 1 246 ? 2.25 17.984 11.875 1 98.88 246 ILE B N 1
ATOM 5063 C CA . ILE B 1 246 ? 0.926 18.594 11.773 1 98.88 246 ILE B CA 1
ATOM 5064 C C . ILE B 1 246 ? 0.599 18.875 10.312 1 98.88 246 ILE B C 1
ATOM 5066 O O . ILE B 1 246 ? 1.133 19.828 9.727 1 98.88 246 ILE B O 1
ATOM 5070 N N . ALA B 1 247 ? -0.267 18.031 9.742 1 98 247 ALA B N 1
ATOM 5071 C CA . ALA B 1 247 ? -0.709 18.234 8.359 1 98 247 ALA B CA 1
ATOM 5072 C C . ALA B 1 247 ? -1.648 19.422 8.25 1 98 247 ALA B C 1
ATOM 5074 O O . ALA B 1 247 ? -2.193 19.891 9.25 1 98 247 ALA B O 1
ATOM 5075 N N . GLY B 1 248 ? -1.774 19.984 7.023 1 96.5 248 GLY B N 1
ATOM 5076 C CA . GLY B 1 248 ? -2.703 21.094 6.855 1 96.5 248 GLY B CA 1
ATOM 5077 C C . GLY B 1 248 ? -2.271 22.078 5.785 1 96.5 248 GLY B C 1
ATOM 5078 O O . GLY B 1 248 ? -2.484 23.281 5.926 1 96.5 248 GLY B O 1
ATOM 5079 N N . ARG B 1 249 ? -1.627 21.625 4.75 1 96.44 249 ARG B N 1
ATOM 5080 C CA . ARG B 1 249 ? -1.126 22.5 3.703 1 96.44 249 ARG B CA 1
ATOM 5081 C C . ARG B 1 249 ? -2.268 23.25 3.025 1 96.44 249 ARG B C 1
ATOM 5083 O O . ARG B 1 249 ? -2.043 24.266 2.352 1 96.44 249 ARG B O 1
ATOM 5090 N N . ASN B 1 250 ? -3.477 22.656 3.174 1 96.5 250 ASN B N 1
ATOM 5091 C CA . ASN B 1 250 ? -4.637 23.281 2.545 1 96.5 250 ASN B CA 1
ATOM 5092 C C . ASN B 1 250 ? -5.457 24.078 3.553 1 96.5 250 ASN B C 1
ATOM 5094 O O . ASN B 1 250 ? -6.566 24.516 3.242 1 96.5 250 ASN B O 1
ATOM 5098 N N . LYS B 1 251 ? -4.988 24.234 4.777 1 97.81 251 LYS B N 1
ATOM 5099 C CA . LYS B 1 251 ? -5.742 24.906 5.832 1 97.81 251 LYS B CA 1
ATOM 5100 C C . LYS B 1 251 ? -5.336 26.375 5.953 1 97.81 251 LYS B C 1
ATOM 5102 O O . LYS B 1 251 ? -4.297 26.781 5.43 1 97.81 251 LYS B O 1
ATOM 5107 N N . SER B 1 252 ? -6.172 27.172 6.613 1 97.88 252 SER B N 1
ATOM 5108 C CA . SER B 1 252 ? -5.891 28.578 6.832 1 97.88 252 SER B CA 1
ATOM 5109 C C . SER B 1 252 ? -4.797 28.781 7.879 1 97.88 252 SER B C 1
ATOM 5111 O O . SER B 1 252 ? -4.52 27.875 8.664 1 97.88 252 SER B O 1
ATOM 5113 N N . THR B 1 253 ? -4.164 29.938 7.84 1 98.62 253 THR B N 1
ATOM 5114 C CA . THR B 1 253 ? -3.164 30.297 8.836 1 98.62 253 THR B CA 1
ATOM 5115 C C . THR B 1 253 ? -3.738 30.188 10.242 1 98.62 253 THR B C 1
ATOM 5117 O O . THR B 1 253 ? -3.066 29.688 11.156 1 98.62 253 THR B O 1
ATOM 5120 N N . GLU B 1 254 ? -4.973 30.562 10.406 1 98.44 254 GLU B N 1
ATOM 5121 C CA . GLU B 1 254 ? -5.625 30.484 11.703 1 98.44 254 GLU B CA 1
ATOM 5122 C C . G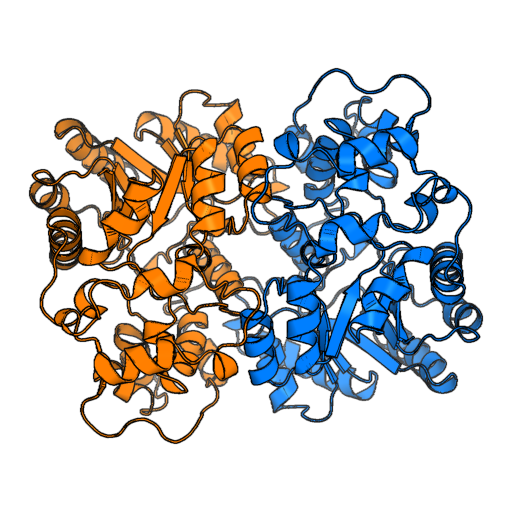LU B 1 254 ? -5.746 29.031 12.172 1 98.44 254 GLU B C 1
ATOM 5124 O O . GLU B 1 254 ? -5.453 28.719 13.328 1 98.44 254 GLU B O 1
ATOM 5129 N N . TRP B 1 255 ? -6.172 28.203 11.312 1 98.38 255 TRP B N 1
ATOM 5130 C CA . TRP B 1 255 ? -6.352 26.781 11.633 1 98.38 255 TRP B CA 1
ATOM 5131 C C . TRP B 1 255 ? -5.02 26.141 12.008 1 98.38 255 TRP B C 1
ATOM 5133 O O . TRP B 1 255 ? -4.918 25.469 13.031 1 98.38 255 TRP B O 1
ATOM 5143 N N . ILE B 1 256 ? -3.961 26.391 11.188 1 98.81 256 ILE B N 1
ATOM 5144 C CA . ILE B 1 256 ? -2.652 25.781 11.414 1 98.81 256 ILE B CA 1
ATOM 5145 C C . ILE B 1 256 ? -2.072 26.297 12.734 1 98.81 256 ILE B C 1
ATOM 5147 O O . ILE B 1 256 ? -1.54 25.516 13.531 1 98.81 256 ILE B O 1
ATOM 5151 N N . THR B 1 257 ? -2.227 27.594 12.977 1 98.81 257 THR B N 1
ATOM 5152 C CA . THR B 1 257 ? -1.718 28.188 14.203 1 98.81 257 THR B CA 1
ATOM 5153 C C . THR B 1 257 ? -2.398 27.578 15.43 1 98.81 257 THR B C 1
ATOM 5155 O O . THR B 1 257 ? -1.743 27.297 16.438 1 98.81 257 THR B O 1
ATOM 5158 N N . ARG B 1 258 ? -3.73 27.3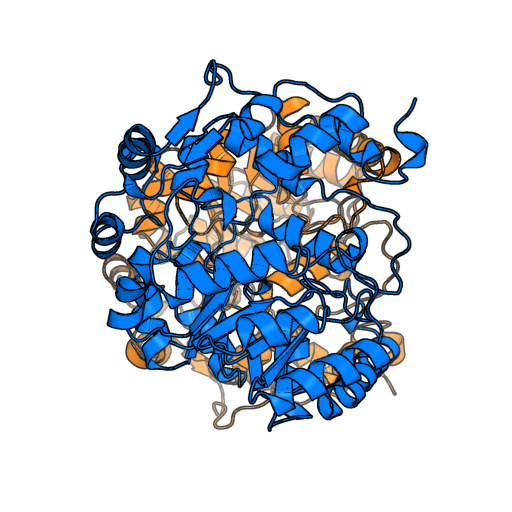91 15.328 1 98.69 258 ARG B N 1
ATOM 5159 C CA . ARG B 1 258 ? -4.48 26.781 16.422 1 98.69 258 ARG B CA 1
ATOM 5160 C C . ARG B 1 258 ? -3.953 25.391 16.734 1 98.69 258 ARG B C 1
ATOM 5162 O O . ARG B 1 258 ? -3.758 25.031 17.891 1 98.69 258 ARG B O 1
ATOM 5169 N N . ALA B 1 259 ? -3.725 24.562 15.711 1 98.88 259 ALA B N 1
ATOM 5170 C CA . ALA B 1 259 ? -3.197 23.219 15.906 1 98.88 259 ALA B CA 1
ATOM 5171 C C . ALA B 1 259 ? -1.801 23.266 16.516 1 98.88 259 ALA B C 1
ATOM 5173 O O . ALA B 1 259 ? -1.521 22.547 17.484 1 98.88 259 ALA B O 1
ATOM 5174 N N . VAL B 1 260 ? -0.908 24.125 15.961 1 98.94 260 VAL B N 1
ATOM 5175 C CA . VAL B 1 260 ? 0.46 24.234 16.453 1 98.94 260 VAL B CA 1
ATOM 5176 C C . VAL B 1 260 ? 0.446 24.609 17.938 1 98.94 260 VAL B C 1
ATOM 5178 O O . VAL B 1 260 ? 1.175 24.031 18.734 1 98.94 260 VAL B O 1
ATOM 5181 N N . LYS B 1 261 ? -0.369 25.578 18.266 1 98.81 261 LYS B N 1
ATOM 5182 C CA . LYS B 1 261 ? -0.486 26 19.656 1 98.81 261 LYS B CA 1
ATOM 5183 C C . LYS B 1 261 ? -0.939 24.844 20.547 1 98.81 261 LYS B C 1
ATOM 5185 O O . LYS B 1 261 ? -0.367 24.609 21.609 1 98.81 261 LYS B O 1
ATOM 5190 N N . ALA B 1 262 ? -1.981 24.141 20.141 1 98.88 262 ALA B N 1
ATOM 5191 C CA . ALA B 1 262 ? -2.521 23.031 20.906 1 98.88 262 ALA B CA 1
ATOM 5192 C C . ALA B 1 262 ? -1.452 21.984 21.188 1 98.88 262 ALA B C 1
ATOM 5194 O O . ALA B 1 262 ? -1.267 21.547 22.328 1 98.88 262 ALA B O 1
ATOM 5195 N N . TYR B 1 263 ? -0.733 21.531 20.125 1 98.88 263 TYR B N 1
ATOM 5196 C CA . TYR B 1 263 ? 0.274 20.5 20.297 1 98.88 263 TYR B CA 1
ATOM 5197 C C . TYR B 1 263 ? 1.468 21 21.094 1 98.88 263 TYR B C 1
ATOM 5199 O O . TYR B 1 263 ? 2.025 20.281 21.922 1 98.88 263 TYR B O 1
ATOM 5207 N N . SER B 1 264 ? 1.88 22.234 20.906 1 98.88 264 SER B N 1
ATOM 5208 C CA . SER B 1 264 ? 2.988 22.828 21.656 1 98.88 264 SER B CA 1
ATOM 5209 C C . SER B 1 264 ? 2.676 22.906 23.141 1 98.88 264 SER B C 1
ATOM 5211 O O . SER B 1 264 ? 3.537 22.625 23.969 1 98.88 264 SER B O 1
ATOM 5213 N N . GLU B 1 265 ? 1.41 23.25 23.422 1 98.5 265 GLU B N 1
ATOM 5214 C CA . GLU B 1 265 ? 0.993 23.422 24.812 1 98.5 265 GLU B CA 1
ATOM 5215 C C . GLU B 1 265 ? 0.499 22.109 25.422 1 98.5 265 GLU B C 1
ATOM 5217 O O . GLU B 1 265 ? 0.219 22.031 26.609 1 98.5 265 GLU B O 1
ATOM 5222 N N . ARG B 1 266 ? 0.302 21.141 24.609 1 98.44 266 ARG B N 1
ATOM 5223 C CA . ARG B 1 266 ? -0.114 19.797 25.016 1 98.44 266 ARG B CA 1
ATOM 5224 C C . ARG B 1 266 ? -1.501 19.828 25.656 1 98.44 266 ARG B C 1
ATOM 5226 O O . ARG B 1 266 ? -1.744 19.156 26.656 1 98.44 266 ARG B O 1
ATOM 5233 N N . LYS B 1 267 ? -2.316 20.656 25.047 1 98.06 267 LYS B N 1
ATOM 5234 C CA . LYS B 1 267 ? -3.674 20.812 25.562 1 98.06 267 LYS B CA 1
ATOM 5235 C C . LYS B 1 267 ? -4.582 21.453 24.516 1 98.06 267 LYS B C 1
ATOM 5237 O O . LYS B 1 267 ? -4.168 22.375 23.797 1 98.06 267 LYS B O 1
ATOM 5242 N N . TYR B 1 268 ? -5.777 20.906 24.484 1 98.44 268 TYR B N 1
ATOM 5243 C CA . TYR B 1 268 ? -6.805 21.531 23.656 1 98.44 268 TYR B CA 1
ATOM 5244 C C . TYR B 1 268 ? -8.18 21.375 24.297 1 98.44 268 TYR B C 1
ATOM 5246 O O . TYR B 1 268 ? -8.609 20.25 24.594 1 98.44 268 TYR B O 1
ATOM 5254 N N . GLU B 1 269 ? -8.867 22.453 24.484 1 97.56 269 GLU B N 1
ATOM 5255 C CA . GLU B 1 269 ? -10.227 22.422 25 1 97.56 269 GLU B CA 1
ATOM 5256 C C . GLU B 1 269 ? -11.25 22.578 23.875 1 97.56 269 GLU B C 1
ATOM 5258 O O . GLU B 1 269 ? -11.086 23.422 23 1 97.56 269 GLU B O 1
ATOM 5263 N N . GLY B 1 270 ? -12.227 21.688 23.906 1 97.31 270 GLY B N 1
ATOM 5264 C CA . GLY B 1 270 ? -13.281 21.812 22.922 1 97.31 270 GLY B CA 1
ATOM 5265 C C . GLY B 1 270 ? -13.367 20.609 21.984 1 97.31 270 GLY B C 1
ATOM 5266 O O . GLY B 1 270 ? -13.164 19.469 22.422 1 97.31 270 GLY B O 1
ATOM 5267 N N . ASN B 1 271 ? -13.836 20.859 20.766 1 98.5 271 ASN B N 1
ATOM 5268 C CA . ASN B 1 271 ? -14.039 19.828 19.75 1 98.5 271 ASN B CA 1
ATOM 5269 C C . ASN B 1 271 ? -12.727 19.438 19.078 1 98.5 271 ASN B C 1
ATOM 5271 O O . ASN B 1 271 ? -12.156 20.203 18.312 1 98.5 271 ASN B O 1
ATOM 5275 N N . LEU B 1 272 ? -12.258 18.219 19.359 1 98.81 272 LEU B N 1
ATOM 5276 C CA . LEU B 1 272 ? -11 17.719 18.812 1 98.81 272 LEU B CA 1
ATOM 5277 C C . LEU B 1 272 ? -10.984 17.859 17.281 1 98.81 272 LEU B C 1
ATOM 5279 O O . LEU B 1 272 ? -9.93 18.141 16.703 1 98.81 272 LEU B O 1
ATOM 5283 N N . LEU B 1 273 ? -12.094 17.719 16.625 1 98.5 273 LEU B N 1
ATOM 5284 C CA . LEU B 1 273 ? -12.195 17.766 15.164 1 98.5 273 LEU B CA 1
ATOM 5285 C C . LEU B 1 273 ? -11.852 19.156 14.641 1 98.5 273 LEU B C 1
ATOM 5287 O O . LEU B 1 273 ? -11.656 19.344 13.438 1 98.5 273 LEU B O 1
ATOM 5291 N N . ASP B 1 274 ? -11.648 20.156 15.539 1 98.06 274 ASP B N 1
ATOM 5292 C CA . ASP B 1 274 ? -11.266 21.5 15.133 1 98.06 274 ASP B CA 1
ATOM 5293 C C . ASP B 1 274 ? -9.773 21.578 14.805 1 98.06 274 ASP B C 1
ATOM 5295 O O . ASP B 1 274 ? -9.32 22.531 14.172 1 98.06 274 ASP B O 1
ATOM 5299 N N . ILE B 1 275 ? -9 20.594 15.281 1 98.5 275 ILE B N 1
ATOM 5300 C CA . ILE B 1 275 ? -7.57 20.594 15.008 1 98.5 275 ILE B CA 1
ATOM 5301 C C . ILE B 1 275 ? -7.168 19.312 14.297 1 98.5 275 ILE B C 1
ATOM 5303 O O . ILE B 1 275 ? -5.98 19.016 14.156 1 98.5 275 ILE B O 1
ATOM 5307 N N . VAL B 1 276 ? -8.133 18.5 13.836 1 98.25 276 VAL B N 1
ATOM 5308 C CA . VAL B 1 276 ? -7.949 17.312 13.016 1 98.25 276 VAL B CA 1
ATOM 5309 C C . VAL B 1 276 ? -8.555 17.547 11.625 1 98.25 276 VAL B C 1
ATOM 5311 O O . VAL B 1 276 ? -9.625 18.141 11.5 1 98.25 276 VAL B O 1
ATOM 5314 N N . SER B 1 277 ? -7.746 17.141 10.609 1 97.06 277 SER B N 1
ATOM 5315 C CA . SER B 1 277 ? -8.312 17.188 9.266 1 97.06 277 SER B CA 1
ATOM 5316 C C . SER B 1 277 ? -9.492 16.234 9.125 1 97.06 277 SER B C 1
ATOM 5318 O O . SER B 1 277 ? -9.328 15.016 9.18 1 97.06 277 SER B O 1
ATOM 5320 N N . TYR B 1 278 ? -10.703 16.781 8.992 1 97.75 278 TYR B N 1
ATOM 5321 C CA . TYR B 1 278 ? -11.953 16.016 9 1 97.75 278 TYR B CA 1
ATOM 5322 C C . TYR B 1 278 ? -12.766 16.297 7.738 1 97.75 278 TYR B C 1
ATOM 5324 O O . TYR B 1 278 ? -13.891 16.812 7.816 1 97.75 278 TYR B O 1
ATOM 5332 N N . PRO B 1 279 ? -12.172 15.891 6.559 1 97.56 279 PRO B N 1
ATOM 5333 C CA . PRO B 1 279 ? -12.883 16.172 5.309 1 97.56 279 PRO B CA 1
ATOM 5334 C C . PRO B 1 279 ? -14.219 15.43 5.215 1 97.56 279 PRO B C 1
ATOM 5336 O O . PRO B 1 279 ? -15.125 15.867 4.504 1 97.56 279 PRO B O 1
ATOM 5339 N N . GLN B 1 280 ? -14.422 14.344 5.93 1 98.19 280 GLN B N 1
ATOM 5340 C CA . GLN B 1 280 ? -15.664 13.586 5.918 1 98.19 280 GLN B CA 1
ATOM 5341 C C . GLN B 1 280 ? -16.844 14.469 6.305 1 98.19 280 GLN B C 1
ATOM 5343 O O . GLN B 1 280 ? -17.922 14.398 5.684 1 98.19 280 GLN B O 1
ATOM 5348 N N . GLY B 1 281 ? -16.625 15.328 7.32 1 97.81 281 GLY B N 1
ATOM 5349 C CA . GLY B 1 281 ? -17.719 16.141 7.824 1 97.81 281 GLY B CA 1
ATOM 5350 C C . GLY B 1 281 ? -17.656 17.578 7.348 1 97.81 281 GLY B C 1
ATOM 5351 O O . GLY B 1 281 ? -18.641 18.312 7.43 1 97.81 281 GLY B O 1
ATOM 5352 N N . ARG B 1 282 ? -16.469 18 6.855 1 97 282 ARG B N 1
ATOM 5353 C CA . ARG B 1 282 ? -16.312 19.406 6.473 1 97 282 ARG B CA 1
ATOM 5354 C C . ARG B 1 282 ? -16.469 19.578 4.965 1 97 282 ARG B C 1
ATOM 5356 O O . ARG B 1 282 ? -16.859 20.641 4.492 1 97 282 ARG B O 1
ATOM 5363 N N . ALA B 1 283 ? -16.156 18.531 4.18 1 97.31 283 ALA B N 1
ATOM 5364 C CA . ALA B 1 283 ? -16.156 18.656 2.725 1 97.31 283 ALA B CA 1
ATOM 5365 C C . ALA B 1 283 ? -17.328 17.891 2.115 1 97.31 283 ALA B C 1
ATOM 5367 O O . ALA B 1 283 ? -18.078 18.422 1.294 1 97.31 283 ALA B O 1
ATOM 5368 N N . VAL B 1 284 ? -17.625 16.688 2.57 1 98.44 284 VAL B N 1
ATOM 5369 C CA . VAL B 1 284 ? -18.516 15.75 1.867 1 98.44 284 VAL B CA 1
ATOM 5370 C C . VAL B 1 284 ? -19.938 16.281 1.89 1 98.44 284 VAL B C 1
ATOM 5372 O O . VAL B 1 284 ? -20.609 16.328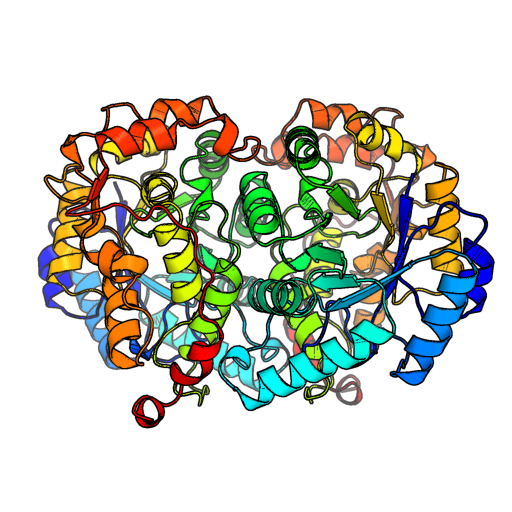 0.854 1 98.44 284 VAL B O 1
ATOM 5375 N N . PRO B 1 285 ? -20.5 16.781 3.061 1 98.44 285 PRO B N 1
ATOM 5376 C CA . PRO B 1 285 ? -21.859 17.312 3.027 1 98.44 285 PRO B CA 1
ATOM 5377 C C . PRO B 1 285 ? -22.016 18.469 2.043 1 98.44 285 PRO B C 1
ATOM 5379 O O . PRO B 1 285 ? -23.016 18.531 1.322 1 98.44 285 PRO B O 1
ATOM 5382 N N . LYS B 1 286 ? -21.047 19.328 2.002 1 97.88 286 LYS B N 1
ATOM 5383 C CA . LYS B 1 286 ? -21.078 20.453 1.076 1 97.88 286 LYS B CA 1
ATOM 5384 C C . LYS B 1 286 ? -21.047 19.969 -0.373 1 97.88 286 LYS B C 1
ATOM 5386 O O . LYS B 1 286 ? -21.781 20.5 -1.221 1 97.88 286 LYS B O 1
ATOM 5391 N N . VAL B 1 287 ? -20.188 19 -0.67 1 97.94 287 VAL B N 1
ATOM 5392 C CA . VAL B 1 287 ? -20.062 18.438 -2.008 1 97.94 287 VAL B CA 1
ATOM 5393 C C . VAL B 1 287 ? -21.375 17.781 -2.422 1 97.94 287 VAL B C 1
ATOM 5395 O O . VAL B 1 287 ? -21.812 17.938 -3.561 1 97.94 287 VAL B O 1
ATOM 5398 N N . MET B 1 288 ? -21.984 17.031 -1.495 1 97.94 288 MET B N 1
ATOM 5399 C CA . MET B 1 288 ? -23.25 16.391 -1.787 1 97.94 288 MET B CA 1
ATOM 5400 C C . MET B 1 288 ? -24.328 17.406 -2.143 1 97.94 288 MET B C 1
ATOM 5402 O O . MET B 1 288 ? -25.094 17.219 -3.088 1 97.94 288 MET B O 1
ATOM 5406 N N . ARG B 1 289 ? -24.391 18.5 -1.392 1 97.31 289 ARG B N 1
ATOM 5407 C CA . ARG B 1 289 ? -25.344 19.562 -1.701 1 97.31 289 ARG B CA 1
ATOM 5408 C C . ARG B 1 289 ? -25.062 20.156 -3.08 1 97.31 289 ARG B C 1
ATOM 5410 O O . ARG B 1 289 ? -26 20.438 -3.834 1 97.31 289 ARG B O 1
ATOM 5417 N N . LYS B 1 290 ? -23.844 20.328 -3.426 1 96.75 290 LYS B N 1
ATOM 5418 C CA . LYS B 1 290 ? -23.438 20.938 -4.691 1 96.75 290 LYS B CA 1
ATOM 5419 C C . LYS B 1 290 ? -23.844 20.062 -5.875 1 96.75 290 LYS B C 1
ATOM 5421 O O . LYS B 1 290 ? -24.234 20.562 -6.922 1 96.75 290 LYS B O 1
ATOM 5426 N N . VAL B 1 291 ? -23.766 18.703 -5.703 1 96.75 291 VAL B N 1
ATOM 5427 C CA . VAL B 1 291 ? -23.953 17.828 -6.855 1 96.75 291 VAL B CA 1
ATOM 5428 C C . VAL B 1 291 ? -25.328 17.188 -6.785 1 96.75 291 VAL B C 1
ATOM 5430 O O . VAL B 1 291 ? -25.641 16.266 -7.559 1 96.75 291 VAL B O 1
ATOM 5433 N N . GLY B 1 292 ? -26.203 17.562 -5.867 1 95.94 292 GLY B N 1
ATOM 5434 C CA . GLY B 1 292 ? -27.531 16.969 -5.711 1 95.94 292 GLY B CA 1
ATOM 5435 C C . GLY B 1 292 ? -27.5 15.57 -5.133 1 95.94 292 GLY B C 1
ATOM 5436 O O . GLY B 1 292 ? -28.266 14.703 -5.551 1 95.94 292 GLY B O 1
ATOM 5437 N N . GLY B 1 293 ? -26.531 15.328 -4.281 1 97.06 293 GLY B N 1
ATOM 5438 C CA . GLY B 1 293 ? -26.391 14.039 -3.633 1 97.06 293 GLY B CA 1
ATOM 5439 C C . GLY B 1 293 ? -27.25 13.898 -2.389 1 97.06 293 GLY B C 1
ATOM 5440 O O . GLY B 1 293 ? -28.078 14.758 -2.104 1 97.06 293 GLY B O 1
ATOM 5441 N N . PRO B 1 294 ? -27.094 12.836 -1.68 1 97.44 294 PRO B N 1
ATOM 5442 C CA . PRO B 1 294 ? -27.953 12.547 -0.529 1 97.44 294 PRO B CA 1
ATOM 5443 C C . PRO B 1 294 ? -27.688 13.477 0.653 1 97.44 294 PRO B C 1
ATOM 5445 O O . PRO B 1 294 ? -26.547 13.844 0.915 1 97.44 294 PRO B O 1
ATOM 5448 N N . SER B 1 295 ? -28.672 13.688 1.459 1 97 295 SER B N 1
ATOM 5449 C CA . SER B 1 295 ? -28.578 14.578 2.611 1 97 295 SER B CA 1
ATOM 5450 C C . SER B 1 295 ? -28.141 13.82 3.861 1 97 295 SER B C 1
ATOM 5452 O O . SER B 1 295 ? -27.844 14.43 4.891 1 97 295 SER B O 1
ATOM 5454 N N . TYR B 1 296 ? -28.062 12.5 3.725 1 97 296 TYR B N 1
ATOM 5455 C CA . TYR B 1 296 ? -27.766 11.727 4.926 1 97 296 TYR B CA 1
ATOM 5456 C C . TYR B 1 296 ? -26.312 11.906 5.344 1 97 296 TYR B C 1
ATOM 5458 O O . TYR B 1 296 ? -25.906 11.422 6.402 1 97 296 TYR B O 1
ATOM 5466 N N . TYR B 1 297 ? -25.531 12.586 4.598 1 98 297 TYR B N 1
ATOM 5467 C CA . TYR B 1 297 ? -24.188 12.922 5.016 1 98 297 TYR B CA 1
ATOM 5468 C C . TYR B 1 297 ? -24.172 14.133 5.938 1 98 297 TYR B C 1
ATOM 5470 O O . TYR B 1 297 ? -23.172 14.422 6.59 1 98 297 TYR B O 1
ATOM 5478 N N . ASP B 1 298 ? -25.25 14.914 6.07 1 97.38 298 ASP B N 1
ATOM 5479 C CA . ASP B 1 298 ? -25.328 16.141 6.855 1 97.38 298 ASP B CA 1
ATOM 5480 C C . ASP B 1 298 ? -25.047 15.875 8.328 1 97.38 298 ASP B C 1
ATOM 5482 O O . ASP B 1 298 ? -24.547 16.75 9.039 1 97.38 298 ASP B O 1
ATOM 5486 N N . VAL B 1 299 ? -25.297 14.688 8.742 1 97.62 299 VAL B N 1
ATOM 5487 C CA . VAL B 1 299 ? -25.094 14.312 10.141 1 97.62 299 VAL B CA 1
ATOM 5488 C C . VAL B 1 299 ? -23.625 14.477 10.508 1 97.62 299 VAL B C 1
ATOM 5490 O O . VAL B 1 299 ? -23.297 14.797 11.648 1 97.62 299 VAL B O 1
ATOM 5493 N N . LEU B 1 300 ? -22.75 14.359 9.531 1 98.19 300 LEU B N 1
ATOM 5494 C CA . LEU B 1 300 ? -21.312 14.422 9.781 1 98.19 300 LEU B CA 1
ATOM 5495 C C . LEU B 1 300 ? -20.891 15.836 10.164 1 98.19 300 LEU B C 1
ATOM 5497 O O . LEU B 1 300 ? -19.828 16.031 10.766 1 98.19 300 LEU B O 1
ATOM 5501 N N . GLU B 1 301 ? -21.656 16.828 9.789 1 97.62 301 GLU B N 1
ATOM 5502 C CA . GLU B 1 301 ? -21.375 18.219 10.188 1 97.62 301 GLU B CA 1
ATOM 5503 C C . GLU B 1 301 ? -21.75 18.453 11.648 1 97.62 301 GLU B C 1
ATOM 5505 O O . GLU B 1 301 ? -21.328 19.453 12.242 1 97.62 301 GLU B O 1
ATOM 5510 N N . LYS B 1 302 ? -22.531 17.547 12.203 1 97.5 302 LYS B N 1
ATOM 5511 C CA . LYS B 1 302 ? -23.109 17.734 13.531 1 97.5 302 LYS B CA 1
ATOM 5512 C C . LYS B 1 302 ? -22.375 16.906 14.578 1 97.5 302 LYS B C 1
ATOM 5514 O O . LYS B 1 302 ? -22.844 16.781 15.719 1 97.5 302 LYS B O 1
ATOM 5519 N N . VAL B 1 303 ? -21.312 16.297 14.203 1 98 303 VAL B N 1
ATOM 5520 C CA . VAL B 1 303 ? -20.547 15.43 15.102 1 98 303 VAL B CA 1
ATOM 5521 C C . VAL B 1 303 ? -19.469 16.234 15.805 1 98 303 VAL B C 1
ATOM 5523 O O . VAL B 1 303 ? -18.812 17.078 15.188 1 98 303 VAL B O 1
ATOM 5526 N N . LYS B 1 304 ? -19.328 16.016 17.078 1 98.12 304 LYS B N 1
ATOM 5527 C CA . LYS B 1 304 ? -18.266 16.609 17.875 1 98.12 304 LYS B CA 1
ATOM 5528 C C . LYS B 1 304 ? -17.562 15.547 18.719 1 98.12 304 LYS B C 1
ATOM 5530 O O . LYS B 1 304 ? -18.172 14.547 19.109 1 98.12 304 LYS B O 1
ATOM 5535 N N . VAL B 1 305 ? -16.312 15.695 18.875 1 98.69 305 VAL B N 1
ATOM 5536 C CA . VAL B 1 305 ? -15.523 14.891 19.797 1 98.69 305 VAL B CA 1
ATOM 5537 C C . VAL B 1 305 ? -15.031 15.758 20.953 1 98.69 305 VAL B C 1
ATOM 5539 O O . VAL B 1 305 ? -14.133 16.578 20.781 1 98.69 305 VAL B O 1
ATOM 5542 N N . ASP B 1 306 ? -15.586 15.594 22.094 1 98.31 306 ASP B N 1
ATOM 5543 C CA . ASP B 1 306 ? -15.203 16.375 23.266 1 98.31 306 ASP B CA 1
ATOM 5544 C C . ASP B 1 306 ? -13.836 15.93 23.797 1 98.31 306 ASP B C 1
ATOM 5546 O O . ASP B 1 306 ? -13.742 14.984 24.578 1 98.31 306 ASP B O 1
ATOM 5550 N N . ASN B 1 307 ? -12.852 16.703 23.531 1 98.31 307 ASN B N 1
ATOM 5551 C CA . ASN B 1 307 ? -11.469 16.328 23.812 1 98.31 307 ASN B CA 1
ATOM 5552 C C . ASN B 1 307 ? -11.227 16.172 25.312 1 98.31 307 ASN B C 1
ATOM 5554 O O . ASN B 1 307 ? -10.453 15.305 25.734 1 98.31 307 ASN B O 1
ATOM 5558 N N . SER B 1 308 ? -11.883 16.906 26.141 1 96.56 308 SER B N 1
ATOM 5559 C CA . SER B 1 308 ? -11.633 16.922 27.578 1 96.56 308 SER B CA 1
ATOM 5560 C C . SER B 1 308 ? -12.219 15.68 28.25 1 96.56 308 SER B C 1
ATOM 5562 O O . SER B 1 308 ? -11.898 15.383 29.406 1 96.56 308 SER B O 1
ATOM 5564 N N . GLU B 1 309 ? -13.055 14.953 27.531 1 97.81 309 GLU B N 1
ATOM 5565 C CA . GLU B 1 309 ? -13.766 13.828 28.125 1 97.81 309 GLU B CA 1
ATOM 5566 C C . GLU B 1 309 ? -12.992 12.523 27.953 1 97.81 309 GLU B C 1
ATOM 5568 O O . GLU B 1 309 ? -13.367 11.492 28.5 1 97.81 309 GLU B O 1
ATOM 5573 N N . PHE B 1 310 ? -11.891 12.562 27.203 1 98.5 310 PHE B N 1
ATOM 5574 C CA . PHE B 1 310 ? -11.078 11.359 27.078 1 98.5 310 PHE B CA 1
ATOM 5575 C C . PHE B 1 310 ? -10.492 10.969 28.438 1 98.5 310 PHE B C 1
ATOM 5577 O O . PHE B 1 310 ? -10.062 11.828 29.203 1 98.5 310 PHE B O 1
ATOM 5584 N N . PRO B 1 311 ? -10.414 9.656 28.688 1 97.31 311 PRO B N 1
ATOM 5585 C CA . PRO B 1 311 ? -9.641 9.266 29.859 1 97.31 311 PRO B CA 1
ATOM 5586 C C . PRO B 1 311 ? -8.164 9.625 29.75 1 97.31 311 PRO B C 1
ATOM 5588 O O . PRO B 1 311 ? -7.586 9.523 28.656 1 97.31 311 PRO B O 1
ATOM 5591 N N . GLU B 1 312 ? -7.57 10.023 30.75 1 93.19 312 GLU B N 1
ATOM 5592 C CA . GLU B 1 312 ? -6.195 10.523 30.766 1 93.19 312 GLU B CA 1
ATOM 5593 C C . GLU B 1 312 ? -5.234 9.484 30.188 1 93.19 312 GLU B C 1
ATOM 5595 O O . GLU B 1 312 ? -4.293 9.836 29.469 1 93.19 312 GLU B O 1
ATOM 5600 N N . ARG B 1 313 ? -5.488 8.188 30.484 1 94.44 313 ARG B N 1
ATOM 5601 C CA . ARG B 1 313 ? -4.535 7.168 30.062 1 94.44 313 ARG B CA 1
ATOM 5602 C C . ARG B 1 313 ? -5.188 6.176 29.109 1 94.44 313 ARG B C 1
ATOM 5604 O O . ARG B 1 313 ? -4.934 4.973 29.188 1 94.44 313 ARG B O 1
ATOM 5611 N N . TRP B 1 314 ? -6.02 6.773 28.219 1 97.5 314 TRP B N 1
ATOM 5612 C CA . TRP B 1 314 ? -6.785 5.883 27.344 1 97.5 314 TRP B CA 1
ATOM 5613 C C . TRP B 1 314 ? -5.867 5.16 26.359 1 97.5 314 TRP B C 1
ATOM 5615 O O . TRP B 1 314 ? -6.168 4.047 25.922 1 97.5 314 TRP B O 1
ATOM 5625 N N . LEU B 1 315 ? -4.652 5.734 26.047 1 97.94 315 LEU B N 1
ATOM 5626 C CA . LEU B 1 315 ? -3.75 5.121 25.078 1 97.94 315 LEU B CA 1
ATOM 5627 C C . LEU B 1 315 ? -2.998 3.949 25.688 1 97.94 315 LEU B C 1
ATOM 5629 O O . LEU B 1 315 ? -2.385 3.152 24.984 1 97.94 315 LEU B O 1
ATOM 5633 N N . ASN B 1 316 ? -3.039 3.756 27.016 1 97.62 316 ASN B N 1
ATOM 5634 C CA . ASN B 1 316 ? -2.375 2.629 27.672 1 97.62 316 ASN B CA 1
ATOM 5635 C C . ASN B 1 316 ? -2.898 1.294 27.141 1 97.62 316 ASN B C 1
ATOM 5637 O O . ASN B 1 316 ? -2.156 0.313 27.078 1 97.62 316 ASN B O 1
ATOM 5641 N N . PHE B 1 317 ? -4.176 1.312 26.844 1 97.94 317 PHE B N 1
ATOM 5642 C CA . PHE B 1 317 ? -4.789 0.103 26.312 1 97.94 317 PHE B CA 1
ATOM 5643 C C . PHE B 1 317 ? -3.961 -0.462 25.156 1 97.94 317 PHE B C 1
ATOM 5645 O O . PHE B 1 317 ? -3.752 -1.674 25.078 1 97.94 317 PHE B O 1
ATOM 5652 N N . PHE B 1 318 ? -3.402 0.381 24.312 1 97.88 318 PHE B N 1
ATOM 5653 C CA . PHE B 1 318 ? -2.76 -0.021 23.062 1 97.88 318 PHE B CA 1
ATOM 5654 C C . PHE B 1 318 ? -1.329 -0.483 23.312 1 97.88 318 PHE B C 1
ATOM 5656 O O . PHE B 1 318 ? -0.71 -1.107 22.453 1 97.88 318 PHE B O 1
ATOM 5663 N N . LYS B 1 319 ? -0.793 -0.193 24.469 1 95.38 319 LYS B N 1
ATOM 5664 C CA . LYS B 1 319 ? 0.523 -0.705 24.844 1 95.38 319 LYS B CA 1
ATOM 5665 C C . LYS B 1 319 ? 0.481 -2.213 25.062 1 95.38 319 LYS B C 1
ATOM 5667 O O . LYS B 1 319 ? 1.485 -2.902 24.875 1 95.38 319 LYS B O 1
ATOM 5672 N N . TYR B 1 320 ? -0.73 -2.645 25.328 1 93.06 320 TYR B N 1
ATOM 5673 C CA . TYR B 1 320 ? -0.816 -4.039 25.734 1 93.06 320 TYR B CA 1
ATOM 5674 C C . TYR B 1 320 ? -1.76 -4.82 24.828 1 93.06 320 TYR B C 1
ATOM 5676 O O . TYR B 1 320 ? -1.932 -6.031 25 1 93.06 320 TYR B O 1
ATOM 5684 N N . ASN B 1 321 ? -2.4 -4.125 23.984 1 94.38 321 ASN B N 1
ATOM 5685 C CA . ASN B 1 321 ? -3.328 -4.754 23.047 1 94.38 321 ASN B CA 1
ATOM 5686 C C . ASN B 1 321 ? -2.971 -4.43 21.609 1 94.38 321 ASN B C 1
ATOM 5688 O O . ASN B 1 321 ? -2.834 -3.262 21.234 1 94.38 321 ASN B O 1
ATOM 5692 N N . GLU B 1 322 ? -2.836 -5.441 20.828 1 93.06 322 GLU B N 1
ATOM 5693 C CA . GLU B 1 322 ? -2.451 -5.281 19.422 1 93.06 322 GLU B CA 1
ATOM 5694 C C . GLU B 1 322 ? -3.676 -5.242 18.516 1 93.06 322 GLU B C 1
ATOM 5696 O O . GLU B 1 322 ? -4.266 -6.285 18.219 1 93.06 322 GLU B O 1
ATOM 5701 N N . CYS B 1 323 ? -3.963 -4.121 18 1 96.44 323 CYS B N 1
ATOM 5702 C CA . CYS B 1 323 ? -5.148 -3.93 17.172 1 96.44 323 CYS B CA 1
ATOM 5703 C C . CYS B 1 323 ? -5.043 -4.723 15.875 1 96.44 323 CYS B C 1
ATOM 5705 O O . CYS B 1 323 ? -6.059 -5.156 15.328 1 96.44 323 CYS B O 1
ATOM 5707 N N . GLU B 1 324 ? -3.812 -4.953 15.352 1 95.31 324 GLU B N 1
ATOM 5708 C CA . GLU B 1 324 ? -3.561 -5.574 14.055 1 95.31 324 GLU B CA 1
ATOM 5709 C C . GLU B 1 324 ? -4.066 -7.016 14.023 1 95.31 324 GLU B C 1
ATOM 5711 O O . GLU B 1 324 ? -4.324 -7.562 12.953 1 95.31 324 GLU B O 1
ATOM 5716 N N . SER B 1 325 ? -4.25 -7.617 15.18 1 94.69 325 SER B N 1
ATOM 5717 C CA . SER B 1 325 ? -4.641 -9.023 15.234 1 94.69 325 SER B CA 1
ATOM 5718 C C . SER B 1 325 ? -5.957 -9.203 15.977 1 94.69 325 SER B C 1
ATOM 5720 O O . SER B 1 325 ? -6.215 -10.266 16.547 1 94.69 325 SER B O 1
ATOM 5722 N N . LYS B 1 326 ? -6.758 -8.117 16.016 1 94.06 326 LYS B N 1
ATOM 5723 C CA . LYS B 1 326 ? -8.055 -8.172 16.688 1 94.06 326 LYS B CA 1
ATOM 5724 C C . LYS B 1 326 ? -9.141 -7.512 15.852 1 94.06 326 LYS B C 1
ATOM 5726 O O . LYS B 1 326 ? -8.898 -6.488 15.203 1 94.06 326 LYS B O 1
ATOM 5731 N N . ARG B 1 327 ? -10.305 -8.078 16 1 94.69 327 ARG B N 1
ATOM 5732 C CA . ARG B 1 327 ? -11.453 -7.434 15.383 1 94.69 327 ARG B CA 1
ATOM 5733 C C . ARG B 1 327 ? -12.008 -6.324 16.266 1 94.69 327 ARG B C 1
ATOM 5735 O O . ARG B 1 327 ? -12.172 -6.516 17.484 1 94.69 327 ARG B O 1
ATOM 5742 N N . CYS B 1 328 ? -12.312 -5.234 15.68 1 95.19 328 CYS B N 1
ATOM 5743 C CA . CYS B 1 328 ? -12.891 -4.133 16.438 1 95.19 328 CYS B CA 1
ATOM 5744 C C . CYS B 1 328 ? -14.227 -4.539 17.047 1 95.19 328 CYS B C 1
ATOM 5746 O O . CYS B 1 328 ? -14.57 -4.109 18.156 1 95.19 328 CYS B O 1
ATOM 5748 N N . GLU B 1 329 ? -14.961 -5.414 16.312 1 92.25 329 GLU B N 1
ATOM 5749 C CA . GLU B 1 329 ? -16.281 -5.852 16.766 1 92.25 329 GLU B CA 1
ATOM 5750 C C . GLU B 1 329 ? -16.172 -6.672 18.047 1 92.25 329 GLU B C 1
ATOM 5752 O O . GLU B 1 329 ? -17.094 -6.691 18.859 1 92.25 329 GLU B O 1
ATOM 5757 N N . ASP B 1 330 ? -15.039 -7.301 18.203 1 94.38 330 ASP B N 1
ATOM 5758 C CA . ASP B 1 330 ? -14.82 -8.117 19.391 1 94.38 330 ASP B CA 1
ATOM 5759 C C . ASP B 1 330 ? -14.188 -7.289 20.5 1 94.38 330 ASP B C 1
ATOM 5761 O O . ASP B 1 330 ? -14.547 -7.434 21.672 1 94.38 330 ASP B O 1
ATOM 5765 N N . CYS B 1 331 ? -13.258 -6.422 20.203 1 95.94 331 CYS B N 1
ATOM 5766 C CA . CYS B 1 331 ? -12.523 -5.625 21.172 1 95.94 331 CYS B CA 1
ATOM 5767 C C . CYS B 1 331 ? -13.414 -4.559 21.797 1 95.94 331 CYS B C 1
ATOM 5769 O O . CYS B 1 331 ? -13.609 -4.535 23.016 1 95.94 331 CYS B O 1
ATOM 5771 N N . LYS B 1 332 ? -13.977 -3.65 21.078 1 97.19 332 LYS B N 1
ATOM 5772 C CA . LYS B 1 332 ? -14.969 -2.631 21.391 1 97.19 332 LYS B CA 1
ATOM 5773 C C . LYS B 1 332 ? -14.383 -1.533 22.266 1 97.19 332 LYS B C 1
ATOM 5775 O O . LYS B 1 332 ? -15.109 -0.69 22.797 1 97.19 332 LYS B O 1
ATOM 5780 N N . TYR B 1 333 ? -13.055 -1.534 22.516 1 98.31 333 TYR B N 1
ATOM 5781 C CA . TYR B 1 333 ? -12.453 -0.522 23.375 1 98.31 333 TYR B CA 1
ATOM 5782 C C . TYR B 1 333 ? -12.75 0.88 22.859 1 98.31 333 TYR B C 1
ATOM 5784 O O . TYR B 1 333 ? -13.203 1.743 23.609 1 98.31 333 TYR B O 1
ATOM 5792 N N . CYS B 1 334 ? -12.508 1.093 21.562 1 98.38 334 CYS B N 1
ATOM 5793 C CA . CYS B 1 334 ? -12.734 2.414 21 1 98.38 334 CYS B CA 1
ATOM 5794 C C . CYS B 1 334 ? -14.211 2.777 21.031 1 98.38 334 CYS B C 1
ATOM 5796 O O . CYS B 1 334 ? -14.562 3.953 21.141 1 98.38 334 CYS B O 1
ATOM 5798 N N . ASP B 1 335 ? -15.055 1.759 20.938 1 98.12 335 ASP B N 1
ATOM 5799 C CA . ASP B 1 335 ? -16.484 2 21.047 1 98.12 335 ASP B CA 1
ATOM 5800 C C . ASP B 1 335 ? -16.844 2.533 22.422 1 98.12 335 ASP B C 1
ATOM 5802 O O . ASP B 1 335 ? -17.688 3.434 22.547 1 98.12 335 ASP B O 1
ATOM 5806 N N . ILE B 1 336 ? -16.234 1.948 23.391 1 98.38 336 ILE B N 1
ATOM 5807 C CA . ILE B 1 336 ? -16.469 2.375 24.766 1 98.38 336 ILE B CA 1
ATOM 5808 C C . ILE B 1 336 ? -16.016 3.822 24.938 1 98.38 336 ILE B C 1
ATOM 5810 O O . ILE B 1 336 ? -16.719 4.633 25.547 1 98.38 336 ILE B O 1
ATOM 5814 N N . ILE B 1 337 ? -14.891 4.203 24.406 1 98.75 337 ILE B N 1
ATOM 5815 C CA . ILE B 1 337 ? -14.383 5.574 24.484 1 98.75 337 ILE B CA 1
ATOM 5816 C C . ILE B 1 337 ? -15.328 6.508 23.719 1 98.75 337 ILE B C 1
ATOM 5818 O O . ILE B 1 337 ? -15.625 7.609 24.188 1 98.75 337 ILE B O 1
ATOM 5822 N N . ALA B 1 338 ? -15.766 6.078 22.547 1 98.56 338 ALA B N 1
ATOM 5823 C CA . ALA B 1 338 ? -16.656 6.879 21.719 1 98.56 338 ALA B CA 1
ATOM 5824 C C . ALA B 1 338 ? -17.922 7.25 22.469 1 98.56 338 ALA B C 1
ATOM 5826 O O . ALA B 1 338 ? -18.438 8.367 22.344 1 98.56 338 ALA B O 1
ATOM 5827 N N . GLU B 1 339 ? -18.469 6.34 23.234 1 97.75 339 GLU B N 1
ATOM 5828 C CA . GLU B 1 339 ? -19.672 6.602 24.016 1 97.75 339 GLU B CA 1
ATOM 5829 C C . GLU B 1 339 ? -19.484 7.789 24.953 1 97.75 339 GLU B C 1
ATOM 5831 O O . GLU B 1 339 ? -20.422 8.523 25.234 1 97.75 339 GLU B O 1
ATOM 5836 N N . ARG B 1 340 ? -18.297 7.969 25.328 1 97.88 340 ARG B N 1
ATOM 5837 C CA . ARG B 1 340 ? -17.969 9.016 26.297 1 97.88 340 ARG B CA 1
ATOM 5838 C C . ARG B 1 340 ? -17.719 10.344 25.594 1 97.88 340 ARG B C 1
ATOM 5840 O O . ARG B 1 340 ? -18.141 11.398 26.062 1 97.88 340 ARG B O 1
ATOM 5847 N N . VAL B 1 341 ? -17.062 10.336 24.469 1 98.69 341 VAL B N 1
ATOM 5848 C CA . VAL B 1 341 ? -16.469 11.562 23.969 1 98.69 341 VAL B CA 1
ATOM 5849 C C . VAL B 1 341 ? -17.219 12.047 22.734 1 98.69 341 VAL B C 1
ATOM 5851 O O . VAL B 1 341 ? -17.141 13.227 22.375 1 98.69 341 VAL B O 1
ATOM 5854 N N . LEU B 1 342 ? -17.875 11.133 22 1 98.19 342 LEU B N 1
ATOM 5855 C CA . LEU B 1 342 ? -18.562 11.484 20.766 1 98.19 342 LEU B CA 1
ATOM 5856 C C . LEU B 1 342 ? -19.953 12.031 21.047 1 98.19 342 LEU B C 1
ATOM 5858 O O . LEU B 1 342 ? -20.75 11.398 21.75 1 98.19 342 LEU B O 1
ATOM 5862 N N . LYS B 1 343 ? -20.25 13.211 20.516 1 97.38 343 LYS B N 1
ATOM 5863 C CA . LYS B 1 343 ? -21.547 13.859 20.641 1 97.38 343 LYS B CA 1
ATOM 5864 C C . LYS B 1 343 ? -22.125 14.188 19.266 1 97.38 343 LYS B C 1
ATOM 5866 O O . LYS B 1 343 ? -21.406 14.609 18.359 1 97.38 343 LYS B O 1
ATOM 5871 N N . VAL B 1 344 ? -23.344 13.867 19.094 1 96.56 344 VAL B N 1
ATOM 5872 C CA . VAL B 1 344 ? -24.016 14.164 17.844 1 96.56 344 VAL B CA 1
ATOM 5873 C C . VAL B 1 344 ? -25.25 15.023 18.109 1 96.56 344 VAL B C 1
ATOM 5875 O O . VAL B 1 344 ? -26.094 14.664 18.938 1 96.56 344 VAL B O 1
ATOM 5878 N N . GLU B 1 345 ? -25.25 16.109 17.516 1 94.25 345 GLU B N 1
ATOM 5879 C CA . GLU B 1 345 ? -26.469 16.922 17.578 1 94.25 345 GLU B CA 1
ATOM 5880 C C . GLU B 1 345 ? -27.578 16.328 16.703 1 94.25 345 GLU B C 1
ATOM 5882 O O . GLU B 1 345 ? -27.438 16.266 15.484 1 94.25 345 GLU B O 1
ATOM 5887 N N . GLY B 1 346 ? -28.641 15.836 17.281 1 89.81 346 GLY B N 1
ATOM 5888 C CA . GLY B 1 346 ? -29.719 15.195 16.547 1 89.81 346 GLY B CA 1
ATOM 5889 C C . GLY B 1 346 ? -29.641 13.68 16.594 1 89.81 346 GLY B C 1
ATOM 5890 O O . GLY B 1 346 ? -29.094 13.102 17.531 1 89.81 346 GLY B O 1
ATOM 5891 N N . ASP B 1 347 ? -30.219 13.008 15.625 1 86.88 347 ASP B N 1
ATOM 5892 C CA . ASP B 1 347 ? -30.312 11.547 15.625 1 86.88 347 ASP B CA 1
ATOM 5893 C C . ASP B 1 347 ? -29.078 10.93 14.977 1 86.88 347 ASP B C 1
ATOM 5895 O O . ASP B 1 347 ? -28.625 11.367 13.922 1 86.88 347 ASP B O 1
ATOM 5899 N N . LYS B 1 348 ? -28.562 10.008 15.68 1 89.94 348 LYS B N 1
ATOM 5900 C CA . LYS B 1 348 ? -27.516 9.195 15.062 1 89.94 348 LYS B CA 1
ATOM 5901 C C . LYS B 1 348 ? -28.094 8.32 13.953 1 89.94 348 LYS B C 1
ATOM 5903 O O . LYS B 1 348 ? -29.219 7.828 14.055 1 89.94 348 LYS B O 1
ATOM 5908 N N . PRO B 1 349 ? -27.203 8.117 12.953 1 91.88 349 PRO B N 1
ATOM 5909 C CA . PRO B 1 349 ? -27.703 7.23 11.891 1 91.88 349 PRO B CA 1
ATOM 5910 C C . PRO B 1 349 ? -27.953 5.809 12.391 1 91.88 349 PRO B C 1
ATOM 5912 O O . PRO B 1 349 ? -27.156 5.262 13.156 1 91.88 349 PRO B O 1
ATOM 5915 N N . LYS B 1 350 ? -29.156 5.137 12.031 1 89.38 350 LYS B N 1
ATOM 5916 C CA . LYS B 1 350 ? -29.516 3.775 12.422 1 89.38 350 LYS B CA 1
ATOM 5917 C C . LYS B 1 350 ? -29.344 2.805 11.258 1 89.38 350 LYS B C 1
ATOM 5919 O O . LYS B 1 350 ? -29.203 1.597 11.461 1 89.38 350 LYS B O 1
ATOM 5924 N N . ASP B 1 351 ? -29.281 3.318 10.086 1 94.25 351 ASP B N 1
ATOM 5925 C CA . ASP B 1 351 ? -29.156 2.494 8.891 1 94.25 351 ASP B CA 1
ATOM 5926 C C . ASP B 1 351 ? -27.75 2.57 8.32 1 94.25 351 ASP B C 1
ATOM 5928 O O . ASP B 1 351 ? -26.984 3.486 8.641 1 94.25 351 ASP B O 1
ATOM 5932 N N . LYS B 1 352 ? -27.422 1.619 7.586 1 95.12 352 LYS B N 1
ATOM 5933 C CA . LYS B 1 352 ? -26.188 1.657 6.789 1 95.12 352 LYS B CA 1
ATOM 5934 C C . LYS B 1 352 ? -26.5 1.934 5.32 1 95.12 352 LYS B C 1
ATOM 5936 O O . LYS B 1 352 ? -27.484 1.43 4.781 1 95.12 352 LYS B O 1
ATOM 5941 N N . VAL B 1 353 ? -25.641 2.75 4.75 1 96.75 353 VAL B N 1
ATOM 5942 C CA . VAL B 1 353 ? -25.844 3.105 3.35 1 96.75 353 VAL B CA 1
ATOM 5943 C C . VAL B 1 353 ? -24.625 2.715 2.531 1 96.75 353 VAL B C 1
ATOM 5945 O O . VAL B 1 353 ? -23.578 2.381 3.092 1 96.75 353 VAL B O 1
ATOM 5948 N N . LYS B 1 354 ? -24.812 2.662 1.215 1 95.88 354 LYS B N 1
ATOM 5949 C CA . LYS B 1 354 ? -23.703 2.465 0.284 1 95.88 354 LYS B CA 1
ATOM 5950 C C . LYS B 1 354 ? -23.266 3.787 -0.342 1 95.88 354 LYS B C 1
ATOM 5952 O O . LYS B 1 354 ? -24.094 4.699 -0.509 1 95.88 354 LYS B O 1
ATOM 5957 N N . ALA B 1 355 ? -21.969 3.887 -0.598 1 97.06 355 ALA B N 1
ATOM 5958 C CA . ALA B 1 355 ? -21.5 5.098 -1.26 1 97.06 355 ALA B CA 1
ATOM 5959 C C . ALA B 1 355 ? -22.156 5.281 -2.619 1 97.06 355 ALA B C 1
ATOM 5961 O O . ALA B 1 355 ? -22.281 4.332 -3.393 1 97.06 355 ALA B O 1
ATOM 5962 N N . PRO B 1 356 ? -22.641 6.41 -2.902 1 97.44 356 PRO B N 1
ATOM 5963 C CA . PRO B 1 356 ? -23.25 6.676 -4.203 1 97.44 356 PRO B CA 1
ATOM 5964 C C . PRO B 1 356 ? -22.234 6.871 -5.316 1 97.44 356 PRO B C 1
ATOM 5966 O O . PRO B 1 356 ? -22.016 7.996 -5.777 1 97.44 356 PRO B O 1
ATOM 5969 N N . LEU B 1 357 ? -21.734 5.832 -5.82 1 95.94 357 LEU B N 1
ATOM 5970 C CA . LEU B 1 357 ? -20.625 5.828 -6.766 1 95.94 357 LEU B CA 1
ATOM 5971 C C . LEU B 1 357 ? -21.031 6.469 -8.086 1 95.94 357 LEU B C 1
ATOM 5973 O O . LEU B 1 357 ? -20.188 6.918 -8.859 1 95.94 357 LEU B O 1
ATOM 5977 N N . GLU B 1 358 ? -22.328 6.48 -8.367 1 94.56 358 GLU B N 1
ATOM 5978 C CA . GLU B 1 358 ? -22.844 7.059 -9.609 1 94.56 358 GLU B CA 1
ATOM 5979 C C . GLU B 1 358 ? -22.578 8.562 -9.664 1 94.56 358 GLU B C 1
ATOM 5981 O O . GLU B 1 358 ? -22.672 9.172 -10.734 1 94.56 358 GLU B O 1
ATOM 5986 N N . LEU B 1 359 ? -22.219 9.211 -8.562 1 96.88 359 LEU B N 1
ATOM 5987 C CA . LEU B 1 359 ? -21.984 10.648 -8.508 1 96.88 359 LEU B CA 1
ATOM 5988 C C . LEU B 1 359 ? -20.547 10.977 -8.914 1 96.88 359 LEU B C 1
ATOM 5990 O O . LEU B 1 359 ? -20.219 12.141 -9.164 1 96.88 359 LEU B O 1
ATOM 5994 N N . ILE B 1 360 ? -19.641 10.016 -9.016 1 97.38 360 ILE B N 1
ATOM 5995 C CA . ILE B 1 360 ? -18.203 10.219 -9.164 1 97.38 360 ILE B CA 1
ATOM 5996 C C . ILE B 1 360 ? -17.922 11.016 -10.43 1 97.38 360 ILE B C 1
ATOM 5998 O O . ILE B 1 360 ? -17.141 11.969 -10.414 1 97.38 360 ILE B O 1
ATOM 6002 N N . PRO B 1 361 ? -18.609 10.742 -11.57 1 96.12 361 PRO B N 1
ATOM 6003 C CA . PRO B 1 361 ? -18.344 11.531 -12.773 1 96.12 361 PRO B CA 1
ATOM 6004 C C . PRO B 1 361 ? -18.641 13.016 -12.586 1 96.12 361 PRO B C 1
ATOM 6006 O O . PRO B 1 361 ? -18.078 13.859 -13.289 1 96.12 361 PRO B O 1
ATOM 6009 N N . ARG B 1 362 ? -19.422 13.367 -11.586 1 96.62 362 ARG B N 1
ATOM 6010 C CA . ARG B 1 362 ? -19.781 14.766 -11.336 1 96.62 362 ARG B CA 1
ATOM 6011 C C . ARG B 1 362 ? -18.656 15.492 -10.609 1 96.62 362 ARG B C 1
ATOM 6013 O O . ARG B 1 362 ? -18.688 16.719 -10.469 1 96.62 362 ARG B O 1
ATOM 6020 N N . PHE B 1 363 ? -17.656 14.773 -10.125 1 97.69 363 PHE B N 1
ATOM 6021 C CA . PHE B 1 363 ? -16.547 15.375 -9.406 1 97.69 363 PHE B CA 1
ATOM 6022 C C . PHE B 1 363 ? -15.453 15.828 -10.375 1 97.69 363 PHE B C 1
ATOM 6024 O O . PHE B 1 363 ? -14.391 16.281 -9.945 1 97.69 363 PHE B O 1
ATOM 6031 N N . GLU B 1 364 ? -15.711 15.57 -11.641 1 94 364 GLU B N 1
ATOM 6032 C CA . GLU B 1 364 ? -14.859 16.109 -12.703 1 94 364 GLU B CA 1
ATOM 6033 C C . GLU B 1 364 ? -15.633 17.094 -13.578 1 94 364 GLU B C 1
ATOM 6035 O O . GLU B 1 364 ? -16.812 16.891 -13.875 1 94 364 GLU B O 1
ATOM 6040 N N . ASN B 1 365 ? -15.055 18.188 -14.016 1 85.94 365 ASN B N 1
ATOM 6041 C CA . ASN B 1 365 ? -15.656 19.25 -14.812 1 85.94 365 ASN B CA 1
ATOM 6042 C C . ASN B 1 365 ? -16.844 19.891 -14.086 1 85.94 365 ASN B C 1
ATOM 6044 O O . ASN B 1 365 ? -18 19.578 -14.375 1 85.94 365 ASN B O 1
ATOM 6048 N N . GLU B 1 366 ? -16.641 20.781 -13.195 1 69.88 366 GLU B N 1
ATOM 6049 C CA . GLU B 1 366 ? -17.625 21.406 -12.32 1 69.88 366 GLU B CA 1
ATOM 6050 C C . GLU B 1 366 ? -18.828 21.922 -13.109 1 69.88 366 GLU B C 1
ATOM 6052 O O . GLU B 1 366 ? -19.938 21.969 -12.594 1 69.88 366 GLU B O 1
ATOM 6057 N N . GLU B 1 367 ? -18.656 22.266 -14.336 1 59.28 367 GLU B N 1
ATOM 6058 C CA . GLU B 1 367 ? -19.766 22.766 -15.133 1 59.28 367 GLU B CA 1
ATOM 6059 C C . GLU B 1 367 ? -20.859 21.703 -15.281 1 59.28 367 GLU B C 1
ATOM 6061 O O . GLU B 1 367 ? -22.016 22.031 -15.531 1 59.28 367 GLU B O 1
ATOM 6066 N N . ASN B 1 368 ? -20.562 20.469 -15.086 1 48.91 368 ASN B N 1
ATOM 6067 C CA . ASN B 1 368 ? -21.484 19.359 -15.289 1 48.91 368 ASN B CA 1
ATOM 6068 C C . ASN B 1 368 ? -22.297 19.078 -14.039 1 48.91 368 ASN B C 1
ATOM 6070 O O . ASN B 1 368 ? -22.938 18.016 -13.922 1 48.91 368 ASN B O 1
ATOM 6074 N N . THR B 1 369 ? -22.219 19.844 -12.992 1 53.88 369 THR B N 1
ATOM 6075 C CA . THR B 1 369 ? -22.875 19.547 -11.719 1 53.88 369 THR B CA 1
ATOM 6076 C C . THR B 1 369 ? -2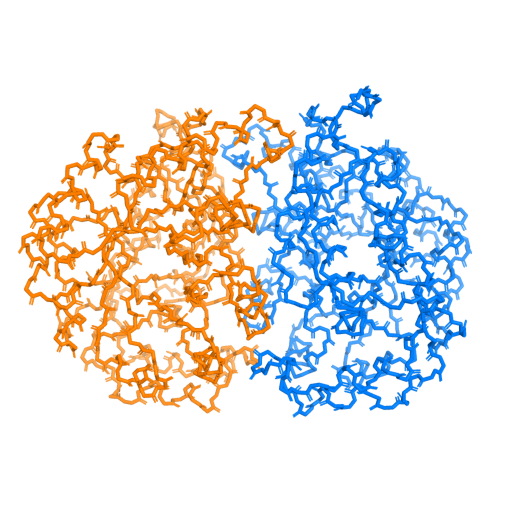4.344 19.953 -11.758 1 53.88 369 THR B C 1
ATOM 6078 O O . THR B 1 369 ? -25.109 19.578 -10.867 1 53.88 369 THR B O 1
ATOM 6081 N N . SER B 1 370 ? -24.797 20.875 -12.625 1 43.41 370 SER B N 1
ATOM 6082 C CA . SER B 1 370 ? -26.156 21.391 -12.594 1 43.41 370 SER B CA 1
ATOM 6083 C C . SER B 1 370 ? -27.125 20.422 -13.234 1 43.41 370 SER B C 1
ATOM 6085 O O . SER B 1 370 ? -28.344 20.625 -13.188 1 43.41 370 SER B O 1
ATOM 6087 N N . ASN B 1 371 ? -26.719 19.422 -14.109 1 37.41 371 ASN B N 1
ATOM 6088 C CA . ASN B 1 371 ? -27.891 18.844 -14.75 1 37.41 371 ASN B CA 1
ATOM 6089 C C . ASN B 1 371 ? -28.531 17.766 -13.883 1 37.41 371 ASN B C 1
ATOM 6091 O O . ASN B 1 371 ? -27.844 16.875 -13.367 1 37.41 371 ASN B O 1
#